Protein AF-A0A8R1XUP9-F1 (afdb_monomer)

pLDDT: mean 73.36, std 20.25, range [28.89, 96.81]

Secondary structure (DSSP, 8-state):
-EEEEE----THHHHHHHHHTTS-------S------------------S----EEEEEEETTEEEEEEPP-GGGG--HHHHHHHHHHHTTPEEEPHHHHHHHHHHHTT---TT--EEEPPBTTBPPEEE-----TTSS-EEEEEEE-SS-EEETTPPPB-TT-HHHHHHHHHHHTT---HHHHHHSTTSPEEEEEEE-SS-------TT-S--PPP--SS-----S---SS---------SS----HHHHHHHHHHS---BTBPEEEEEEEPTTS-EEEEEEETT-BHHHHHHHHHHH-GGGGGS-EEEEESSS--EE--TTSBTTTTT-TT-EEEEEE--------S-----TTTSSHHHHHHHHHHHHHHTTHHHHHHHHHHHHSS----EEEEE-TT--EEEE-TTSPTTTTEEEE--TTTTT---GGGS-HHHHHHHTTS-SS-TTTS-----TTPPPP----TT-TTTS------SPPSSPPP-------

Solvent-accessible surface area (backbone atoms only — not comparable to full-atom values): 31969 Å² total; per-residue (Å²): 106,38,32,40,39,86,60,86,78,58,83,70,62,64,67,57,54,73,72,56,80,81,74,87,75,88,82,90,82,79,98,81,87,86,87,82,88,85,89,84,88,92,85,86,82,86,88,84,88,85,79,71,86,60,63,45,78,54,56,95,48,102,88,47,62,45,77,45,65,55,84,65,76,66,80,65,57,50,71,66,58,55,42,54,52,37,22,42,74,50,67,33,44,76,54,51,75,67,58,51,53,66,53,53,61,58,62,79,66,58,69,56,102,78,66,75,43,67,45,84,46,59,102,88,40,76,64,44,78,46,79,79,85,68,78,73,85,82,62,66,46,78,44,44,37,40,37,34,68,67,25,35,26,55,62,97,51,71,82,40,49,71,89,40,72,73,51,40,56,42,52,49,29,43,29,70,59,39,82,36,70,69,59,50,69,75,45,72,96,56,50,52,32,45,36,36,36,68,43,93,48,70,81,72,91,72,83,71,81,80,82,62,87,82,77,86,84,80,79,95,64,84,82,83,79,73,93,81,77,92,74,90,83,93,74,88,87,80,87,79,85,91,45,45,82,67,51,71,66,33,44,50,55,23,50,65,69,53,77,75,63,93,86,56,65,74,32,51,35,38,40,36,42,83,54,61,23,76,48,77,47,80,42,43,50,79,43,32,45,46,54,56,50,51,34,46,32,53,27,39,60,82,52,66,85,49,69,63,44,46,26,36,77,83,70,78,44,76,62,84,63,45,84,42,31,29,59,81,69,66,45,68,63,31,57,35,36,46,42,69,69,68,98,70,94,81,79,93,74,92,74,99,72,66,83,77,74,70,72,56,55,69,56,49,50,52,47,51,49,45,30,53,72,43,66,30,69,66,33,33,53,50,41,31,72,73,61,74,54,85,79,81,54,49,80,71,52,66,53,98,82,48,38,37,32,30,41,32,86,89,43,63,86,80,68,22,44,50,76,44,74,38,78,92,50,60,88,75,68,56,83,51,67,55,43,72,66,53,44,38,36,62,69,68,75,38,91,63,45,43,85,80,56,63,78,85,87,51,97,85,64,74,80,81,68,58,78,40,73,87,40,87,94,61,36,90,74,93,73,79,92,65,74,79,89,72,80,80,86,78,85,78,83,76,90,128

Nearest PDB structures (foldseek):
  8b9z-assembly1_q  TM=9.306E-01  e=1.979E-12  Drosophila melanogaster
  8esz-assembly1_AN  TM=9.328E-01  e=2.662E-12  Drosophila melanogaster
  8ba0-assembly1_q  TM=9.315E-01  e=7.811E-11  Drosophila melanogaster
  1s3s-assembly1_H  TM=8.235E-01  e=2.292E-09  Rattus norvegicus
  7r7s-assembly1_I  TM=7.808E-01  e=4.146E-09  Rattus norvegicus

Radius of gyration: 39.87 Å; Cα contacts (8 Å, |Δi|>4): 516; chains: 1; bounding box: 92×118×78 Å

Foldseek 3Di:
DKWKFFDDDDPVVVVVVVVPVPPDDDDDDDDDDDDDDDDDDDDDDDDDPPQDFDWDWDDPDPPDTDTDTDPRPCVPPPPVNVLVVLLVVQPIGDDDPVNVVVVVVVVVPCPDPPPFDWQPDDPVGHIDTDDPPPPPAPDAAEWEWEQESQAIDIHLHDGDGPPDPVVVQCSVCSSNSHHDPVVCVVDPNHRYMYMYHYDHHHDDDDDDPPPDDDDDPDDPDDDPDDPDDPDDDDDDDDDDDFADDFDPVLLVVLQVVAPDDPPADKAWEWEQEPRRDIHIHIHGQFDWLLSVVSSCCSRPVVCVPFDKWKFFPVPTDTDPDRGDTCVRVVRGNGYIYIGTPDLDDDDPDDDDDDPPPRPPPVVVVVVVVLCVQLVHPVSQVLCCVQVVDRDDFDFPDADPQGKTKGADPVDDPPVRIDIDHDCVCRNVDDPQVDDPQQVCCNVVVDVDHCVRVPDDDDPPDDDRDGQCCVPPVDHDDDDDPDDDPDDDDDDDDDDD

Mean predicted aligned error: 23.28 Å

Sequence (496 aa):
MTVEYRRSITRDDVEASDKRKKQALCQIATLHSSDKKSRSRSSSPPNNDEKRQQGFFVGGSEQSGNLVLGPDSSRSEDIVSQFFNSARAHGAESLTPEENAKFGTRDAVKFASGSKGYRLGDTVQPSELVESNVSSDSVPQEVTLIMWENGFTVDDGPLRLYNDLLNHSFLQSISEGHIPNEIMRQYPGKTIDIRMERRYQPYVVKSKPFSGQGQRLGEIVPTVISAGNLEQNTSNGANPANGGFVDSQCVKKAQETIKLIDGEPITHVQIRLPSGGRIVGQFNHNHTVGDIRNFLVIAAPDYAFQPFNLMTTFPNKVIEQENTSLKEAGLLNAVIVVKLFMFHHFFKGQIPMSLKEIFGLRVLTKFFQIVKGCGGWIGFTKKRYLMDETRIGKFMGEDKFGNKYYEDNSYFMPRNRWVEYPEHVWLDYDASQIPAEWHMWLHHITDETPVQNPPEQRKWMLDHEETLTLLENRKYYPYSTTRQKLSLWNPKFKET

Structure (mmCIF, N/CA/C/O backbone):
data_AF-A0A8R1XUP9-F1
#
_entry.id   AF-A0A8R1XUP9-F1
#
loop_
_atom_site.group_PDB
_atom_site.id
_atom_site.type_symbol
_atom_site.label_atom_id
_atom_site.label_alt_id
_atom_site.label_comp_id
_atom_site.label_asym_id
_atom_site.label_entity_id
_atom_site.label_seq_id
_atom_site.pdbx_PDB_ins_code
_atom_site.Cartn_x
_atom_site.Cartn_y
_atom_site.Cartn_z
_atom_site.occupancy
_atom_site.B_iso_or_equiv
_atom_site.auth_seq_id
_atom_site.auth_comp_id
_atom_site.auth_asym_id
_atom_site.auth_atom_id
_atom_site.pdbx_PDB_model_num
ATOM 1 N N . MET A 1 1 ? -33.206 31.268 0.555 1.00 39.22 1 MET A N 1
ATOM 2 C CA . MET A 1 1 ? -34.092 31.876 1.570 1.00 39.22 1 MET A CA 1
ATOM 3 C C . MET A 1 1 ? -34.084 30.943 2.754 1.00 39.22 1 MET A C 1
ATOM 5 O O . MET A 1 1 ? -34.361 29.766 2.553 1.00 39.22 1 MET A O 1
ATOM 9 N N . THR A 1 2 ? -33.700 31.448 3.919 1.00 37.84 2 THR A N 1
ATOM 10 C CA . THR A 1 2 ? -33.790 30.708 5.178 1.00 37.84 2 THR A CA 1
ATOM 11 C C . THR A 1 2 ? -35.035 31.207 5.897 1.00 37.84 2 THR A C 1
ATOM 13 O O . THR A 1 2 ? -35.255 32.418 5.912 1.00 37.84 2 THR A O 1
ATOM 16 N N . VAL A 1 3 ? -35.874 30.314 6.411 1.00 39.41 3 VAL A N 1
ATOM 17 C CA . VAL A 1 3 ? -37.095 30.692 7.133 1.00 39.41 3 VAL A CA 1
ATOM 18 C C . VAL A 1 3 ? -37.086 30.029 8.515 1.00 39.41 3 VAL A C 1
ATOM 20 O O . VAL A 1 3 ? -36.853 28.824 8.589 1.00 39.41 3 VAL A O 1
ATOM 23 N N . GLU A 1 4 ? -37.280 30.805 9.582 1.00 38.53 4 GLU A N 1
ATOM 24 C CA . GLU A 1 4 ? -37.307 30.356 10.986 1.00 38.53 4 GLU A CA 1
ATOM 25 C C . GLU A 1 4 ? -38.760 30.246 11.472 1.00 38.53 4 GLU A C 1
ATOM 27 O O . GLU A 1 4 ? -39.591 31.108 11.169 1.00 38.53 4 GLU A O 1
ATOM 32 N N . TYR A 1 5 ? -39.085 29.179 12.208 1.00 41.00 5 TYR A N 1
ATOM 33 C CA . TYR A 1 5 ? -40.377 29.022 12.875 1.00 41.00 5 TYR 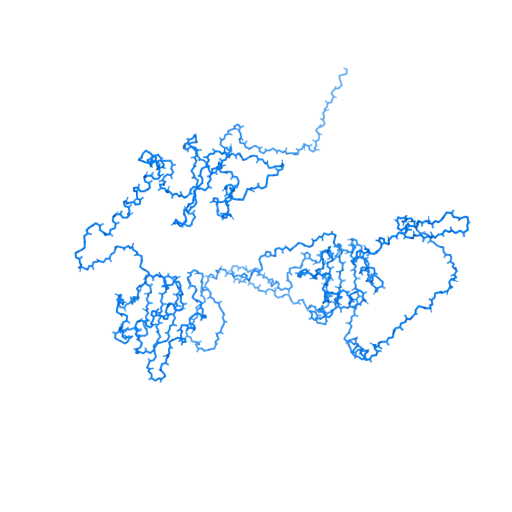A CA 1
ATOM 34 C C . TYR A 1 5 ? -40.187 28.967 14.390 1.00 41.00 5 TYR A C 1
ATOM 36 O O . TYR A 1 5 ? -39.798 27.938 14.943 1.00 41.00 5 TYR A O 1
ATOM 44 N N . ARG A 1 6 ? -40.530 30.061 15.079 1.00 37.72 6 ARG A N 1
ATOM 45 C CA . ARG A 1 6 ? -40.412 30.164 16.536 1.00 37.72 6 ARG A CA 1
ATOM 46 C C . ARG A 1 6 ? -41.764 29.943 17.206 1.00 37.72 6 ARG A C 1
ATOM 48 O O . ARG A 1 6 ? -42.611 30.834 17.217 1.00 37.72 6 ARG A O 1
ATOM 55 N N . ARG A 1 7 ? -41.970 28.777 17.824 1.00 37.78 7 ARG A N 1
ATOM 56 C CA . ARG A 1 7 ? -43.143 28.542 18.682 1.00 37.78 7 ARG A CA 1
ATOM 57 C C . ARG A 1 7 ? -42.758 27.798 19.955 1.00 37.78 7 ARG A C 1
ATOM 59 O O . ARG A 1 7 ? -42.336 26.648 19.917 1.00 37.78 7 ARG A O 1
ATOM 66 N N . SER A 1 8 ? -42.930 28.462 21.095 1.00 32.12 8 SER A N 1
ATOM 67 C CA . SER A 1 8 ? -42.865 27.842 22.417 1.00 32.12 8 SER A CA 1
ATOM 68 C C . SER A 1 8 ? -44.160 27.071 22.660 1.00 32.12 8 SER A C 1
ATOM 70 O O . SER A 1 8 ? -45.221 27.686 22.737 1.00 32.12 8 SER A O 1
ATOM 72 N N . ILE A 1 9 ? -44.082 25.749 22.766 1.00 38.16 9 ILE A N 1
ATOM 73 C CA . ILE A 1 9 ? -45.210 24.913 23.187 1.00 38.16 9 ILE A CA 1
ATOM 74 C C . ILE A 1 9 ? -44.914 24.478 24.622 1.00 38.16 9 ILE A C 1
ATOM 76 O O . ILE A 1 9 ? -43.936 23.771 24.867 1.00 38.16 9 ILE A O 1
ATOM 80 N N . THR A 1 10 ? -45.717 24.944 25.577 1.00 34.06 10 THR A N 1
ATOM 81 C CA . THR A 1 10 ? -45.653 24.493 26.973 1.00 34.06 10 THR A CA 1
ATOM 82 C C . THR A 1 10 ? -46.529 23.252 27.156 1.00 34.06 10 THR A C 1
ATOM 84 O O . THR A 1 10 ? -47.379 22.926 26.328 1.00 34.06 10 THR A O 1
ATOM 87 N N . ARG A 1 11 ? -46.297 22.512 28.246 1.00 38.22 11 ARG A N 1
ATOM 88 C CA . ARG A 1 11 ? -46.914 21.203 28.535 1.00 38.22 11 ARG A CA 1
ATOM 89 C C . ARG A 1 11 ? -48.456 21.223 28.539 1.00 38.22 11 ARG A C 1
ATOM 91 O O . ARG A 1 11 ? -49.062 20.177 28.324 1.00 38.22 11 ARG A O 1
ATOM 98 N N . ASP A 1 12 ? -49.063 22.397 28.696 1.00 40.00 12 ASP A N 1
ATOM 99 C CA . ASP A 1 12 ? -50.515 22.600 28.747 1.00 40.00 12 ASP A CA 1
ATOM 100 C C . ASP A 1 12 ? -51.199 22.529 27.363 1.00 40.00 12 ASP A C 1
ATOM 102 O O . ASP A 1 12 ? -52.372 22.167 27.263 1.00 40.00 12 ASP A O 1
ATOM 106 N N . ASP A 1 13 ? -50.471 22.782 26.269 1.00 48.62 13 ASP A N 1
ATOM 107 C CA . ASP A 1 13 ? -51.035 22.748 24.908 1.00 48.62 13 ASP A CA 1
ATOM 108 C C . ASP A 1 13 ? -51.289 21.314 24.400 1.00 48.62 13 ASP A C 1
ATOM 110 O O . ASP A 1 13 ? -52.129 21.078 23.524 1.00 48.62 13 ASP A O 1
ATOM 114 N N . VAL A 1 14 ? -50.588 20.328 24.973 1.00 49.19 14 VAL A N 1
ATOM 115 C CA . VAL A 1 14 ? -50.704 18.908 24.600 1.00 49.19 14 VAL A CA 1
ATOM 116 C C . VAL A 1 14 ? -52.023 18.309 25.105 1.00 49.19 14 VAL A C 1
ATOM 118 O O . VAL A 1 14 ? -52.620 17.473 24.427 1.00 49.19 14 VAL A O 1
ATOM 121 N N . GLU A 1 15 ? -52.542 18.789 26.236 1.00 42.16 15 GLU A N 1
ATOM 122 C CA . GLU A 1 15 ? -53.777 18.278 26.847 1.00 42.16 15 GLU A CA 1
ATOM 123 C C . GLU A 1 15 ? -55.054 18.864 26.201 1.00 42.16 15 GLU A C 1
ATOM 125 O O . GLU A 1 15 ? -56.128 18.256 26.237 1.00 42.16 15 GLU A O 1
ATOM 130 N N . ALA A 1 16 ? -54.943 20.011 25.520 1.00 44.62 16 ALA A N 1
ATOM 131 C CA . ALA A 1 16 ? -56.042 20.623 24.767 1.00 44.62 16 ALA A CA 1
ATOM 132 C C . ALA A 1 16 ? -56.277 19.972 23.384 1.00 44.62 16 ALA A C 1
ATOM 134 O O . ALA A 1 16 ? -57.403 19.976 22.874 1.00 44.62 16 ALA A O 1
ATOM 135 N N . SER A 1 17 ? -55.234 19.380 22.790 1.00 44.91 17 SER A N 1
ATOM 136 C CA . SER A 1 17 ? -55.270 18.714 21.475 1.00 44.91 17 SER A CA 1
ATOM 137 C C . SER A 1 17 ? -56.071 17.403 21.494 1.00 44.91 17 SER A C 1
ATOM 139 O O . SER A 1 17 ? -56.863 17.138 20.583 1.00 44.91 17 SER A O 1
ATOM 141 N N . ASP A 1 18 ? -55.974 16.628 22.578 1.00 44.78 18 ASP A N 1
ATOM 142 C CA . ASP A 1 18 ? -56.662 15.334 22.697 1.00 44.78 18 ASP A CA 1
ATOM 143 C C . ASP A 1 18 ? -58.184 15.472 22.902 1.00 44.78 18 ASP A C 1
ATOM 145 O O . ASP A 1 18 ? -58.961 14.577 22.564 1.00 44.78 18 ASP A O 1
ATOM 149 N N . LYS A 1 19 ? -58.654 16.644 23.356 1.00 45.00 19 LYS A N 1
ATOM 150 C CA . LYS A 1 19 ? -60.090 16.944 23.506 1.00 45.00 19 LYS A CA 1
ATOM 151 C C . LYS A 1 19 ? -60.768 17.437 22.220 1.00 45.00 19 LYS A C 1
ATOM 153 O O . LYS A 1 19 ? -61.993 17.378 22.138 1.00 45.00 19 LYS A O 1
ATOM 158 N N . ARG A 1 20 ? -60.022 17.874 21.193 1.00 43.91 20 ARG A N 1
ATOM 159 C CA . ARG A 1 20 ? -60.595 18.399 19.928 1.00 43.91 20 ARG A CA 1
ATOM 160 C C . ARG A 1 20 ? -60.662 17.389 18.776 1.00 43.91 20 ARG A C 1
ATOM 162 O O . ARG A 1 20 ? -61.394 17.622 17.817 1.00 43.91 20 ARG A O 1
ATOM 169 N N . LYS A 1 21 ? -60.026 16.219 18.889 1.00 43.34 21 LYS A N 1
ATOM 170 C CA . LYS A 1 21 ? -60.065 15.150 17.864 1.00 43.34 21 LYS A CA 1
ATOM 171 C C . LYS A 1 21 ? -61.397 14.382 17.744 1.00 43.34 21 LYS A C 1
ATOM 173 O O . LYS A 1 21 ? -61.467 13.398 17.017 1.00 43.34 21 LYS A O 1
ATOM 178 N N . LYS A 1 22 ? -62.478 14.839 18.389 1.00 43.59 22 LYS A N 1
ATOM 179 C CA . LYS A 1 22 ? -63.826 14.238 18.293 1.00 43.59 22 LYS A CA 1
ATOM 180 C C . LYS A 1 22 ? -64.851 15.032 17.462 1.00 43.59 22 LYS A C 1
ATOM 182 O O . LYS A 1 22 ? -66.012 14.642 17.456 1.00 43.59 22 LYS A O 1
ATOM 187 N N . GLN A 1 23 ? -64.471 16.105 16.753 1.00 38.69 23 GLN A N 1
ATOM 188 C CA . GLN A 1 23 ? -65.460 17.004 16.118 1.00 38.69 23 GLN A CA 1
ATOM 189 C C . GLN A 1 23 ? -65.267 17.380 14.636 1.00 38.69 23 GLN A C 1
ATOM 191 O O . GLN A 1 23 ? -66.056 18.169 14.131 1.00 38.69 23 GLN A O 1
ATOM 196 N N . ALA A 1 24 ? -64.317 16.803 13.896 1.00 35.22 24 ALA A N 1
ATOM 197 C CA . ALA A 1 24 ? -64.141 17.131 12.473 1.00 35.22 24 ALA A CA 1
ATOM 198 C C . ALA A 1 24 ? -64.292 15.893 11.572 1.00 35.22 24 ALA A C 1
ATOM 200 O O . ALA A 1 24 ? -63.314 15.283 11.152 1.00 35.22 24 ALA A O 1
ATOM 201 N N . LEU A 1 25 ? -65.545 15.532 11.288 1.00 37.38 25 LEU A N 1
ATOM 202 C CA . LEU A 1 25 ? -65.949 14.614 10.223 1.00 37.38 25 LEU A CA 1
ATOM 203 C C . LEU A 1 25 ? -66.940 15.363 9.320 1.00 37.38 25 LEU A C 1
ATOM 205 O O . LEU A 1 25 ? -67.972 15.822 9.794 1.00 37.38 25 LEU A O 1
ATOM 209 N N . CYS A 1 26 ? -66.591 15.446 8.034 1.00 31.31 26 CYS A N 1
ATOM 210 C CA . CYS A 1 26 ? -67.449 15.739 6.881 1.00 31.31 26 CYS A CA 1
ATOM 211 C C . CYS A 1 26 ? -68.257 17.050 6.893 1.00 31.31 26 CYS A C 1
ATOM 213 O O . CYS A 1 26 ? -69.343 17.103 7.455 1.00 31.31 26 CYS A O 1
ATOM 215 N N . GLN A 1 27 ? -67.846 18.033 6.083 1.00 34.28 27 GLN A N 1
ATOM 216 C CA . GLN A 1 27 ? -68.814 18.849 5.340 1.00 34.28 27 GLN A CA 1
ATOM 217 C C . GLN A 1 27 ? -68.208 19.392 4.038 1.00 34.28 27 GLN A C 1
ATOM 219 O O . GLN A 1 27 ? -67.248 20.156 4.025 1.00 34.28 27 GLN A O 1
ATOM 224 N N . ILE A 1 28 ? -68.783 18.920 2.933 1.00 33.62 28 ILE A N 1
ATOM 225 C CA . ILE A 1 28 ? -68.573 19.357 1.552 1.00 33.62 28 ILE A CA 1
ATOM 226 C C . ILE A 1 28 ? -69.143 20.777 1.423 1.00 33.62 28 ILE A C 1
ATOM 228 O O . ILE A 1 28 ? -70.297 20.991 1.788 1.00 33.62 28 ILE A O 1
ATOM 232 N N . ALA A 1 29 ? -68.373 21.732 0.895 1.00 37.00 29 ALA A N 1
ATOM 233 C CA . ALA A 1 29 ? -68.853 23.086 0.615 1.00 37.00 29 ALA A CA 1
ATOM 234 C C . ALA A 1 29 ? -68.846 23.365 -0.895 1.00 37.00 29 ALA A C 1
ATOM 236 O O . ALA A 1 29 ? -67.812 23.346 -1.560 1.00 37.00 29 ALA A O 1
ATOM 237 N N . THR A 1 30 ? -70.044 23.597 -1.422 1.00 37.00 30 THR A N 1
ATOM 238 C CA . THR A 1 30 ? -70.383 23.954 -2.802 1.00 37.00 30 THR A CA 1
ATOM 239 C C . THR A 1 30 ? -70.055 25.413 -3.150 1.00 37.00 30 THR A C 1
ATOM 241 O O . THR A 1 30 ? -70.160 26.312 -2.319 1.00 37.00 30 THR A O 1
ATOM 244 N N . LEU A 1 31 ? -69.716 25.632 -4.425 1.00 33.50 31 LEU A N 1
ATOM 245 C CA . LEU A 1 31 ? -69.450 26.908 -5.104 1.00 33.50 31 LEU A CA 1
ATOM 246 C C . LEU A 1 31 ? -70.634 27.896 -5.046 1.00 33.50 31 LEU A C 1
ATOM 248 O O . LEU A 1 31 ? -71.481 27.885 -5.935 1.00 33.50 31 LEU A O 1
ATOM 252 N N . HIS A 1 32 ? -70.680 28.793 -4.059 1.00 36.22 32 HIS A N 1
ATOM 253 C CA . HIS A 1 32 ? -71.430 30.055 -4.170 1.00 36.22 32 HIS A CA 1
ATOM 254 C C . HIS A 1 32 ? -71.059 31.031 -3.045 1.00 36.22 32 HIS A C 1
ATOM 256 O O . HIS A 1 32 ? -71.717 31.087 -2.014 1.00 36.22 32 HIS A O 1
ATOM 262 N N . SER A 1 33 ? -69.981 31.796 -3.224 1.00 37.81 33 SER A N 1
ATOM 263 C CA . SER A 1 33 ? -69.773 33.058 -2.500 1.00 37.81 33 SER A CA 1
ATOM 264 C C . SER A 1 33 ? -68.582 33.800 -3.104 1.00 37.81 33 SER A C 1
ATOM 266 O O . SER A 1 33 ? -67.444 33.684 -2.656 1.00 37.81 33 SER A O 1
ATOM 268 N N . SER A 1 34 ? -68.830 34.538 -4.178 1.00 35.81 34 SER A N 1
ATO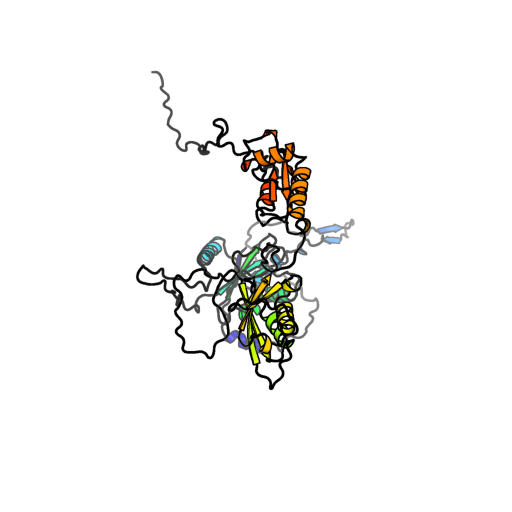M 269 C CA . SER A 1 34 ? -67.882 35.516 -4.702 1.00 35.81 34 SER A CA 1
ATOM 270 C C . SER A 1 34 ? -68.685 36.719 -5.151 1.00 35.81 34 SER A C 1
ATOM 272 O O . SER A 1 34 ? -69.244 36.691 -6.241 1.00 35.81 34 SER A O 1
ATOM 274 N N . ASP A 1 35 ? -68.775 37.748 -4.307 1.00 41.03 35 ASP A N 1
ATOM 275 C CA . ASP A 1 35 ? -69.180 39.073 -4.763 1.00 41.03 35 ASP A CA 1
ATOM 276 C C . ASP A 1 35 ? -68.861 40.200 -3.762 1.00 41.03 35 ASP A C 1
ATOM 278 O O . ASP A 1 35 ? -69.110 40.088 -2.565 1.00 41.03 35 ASP A O 1
ATOM 282 N N . LYS A 1 36 ? -68.403 41.325 -4.337 1.00 40.34 36 LYS A N 1
ATOM 283 C CA . LYS A 1 36 ? -68.392 42.718 -3.817 1.00 40.34 36 LYS A CA 1
ATOM 284 C C . LYS A 1 36 ? -67.216 43.235 -2.958 1.00 40.34 36 LYS A C 1
ATOM 286 O O . LYS A 1 36 ? -67.326 43.509 -1.773 1.00 40.34 36 LYS A O 1
ATOM 291 N N . LYS A 1 37 ? -66.116 43.545 -3.656 1.00 33.62 37 LYS A N 1
ATOM 292 C CA . LYS A 1 37 ? -65.579 44.903 -3.959 1.00 33.62 37 LYS A CA 1
ATOM 293 C C . LYS A 1 37 ? -65.957 46.086 -3.023 1.00 33.62 37 LYS A C 1
ATOM 295 O O . LYS A 1 37 ? -67.075 46.583 -3.107 1.00 33.62 37 LYS A O 1
ATOM 300 N N . SER A 1 38 ? -64.962 46.716 -2.375 1.00 39.84 38 SER A N 1
ATOM 301 C CA . SER A 1 38 ? -64.886 48.191 -2.234 1.00 39.84 38 SER A CA 1
ATOM 302 C C . SER A 1 38 ? -63.470 48.721 -1.929 1.00 39.84 38 SER A C 1
ATOM 304 O O . SER A 1 38 ? -62.717 48.140 -1.160 1.00 39.84 38 SER A O 1
ATOM 306 N N . ARG A 1 39 ? -63.150 49.846 -2.581 1.00 33.41 39 ARG A N 1
ATOM 307 C CA . ARG A 1 39 ? -61.891 50.612 -2.706 1.00 33.41 39 ARG A CA 1
ATOM 308 C C . ARG A 1 39 ? -61.346 51.227 -1.396 1.00 33.41 39 ARG A C 1
ATOM 310 O O . ARG A 1 39 ? -62.137 51.791 -0.653 1.00 33.41 39 ARG A O 1
ATOM 317 N N . SER A 1 40 ? -60.013 51.350 -1.244 1.00 39.06 40 SER A N 1
ATOM 318 C CA . SER A 1 40 ? -59.302 52.658 -1.143 1.00 39.06 40 SER A CA 1
ATOM 319 C C . SER A 1 40 ? -57.757 52.566 -0.975 1.00 39.06 40 SER A C 1
ATOM 321 O O . SER A 1 40 ? -57.267 51.778 -0.183 1.00 39.06 40 SER A O 1
ATOM 323 N N . ARG A 1 41 ? -57.042 53.419 -1.747 1.00 35.75 41 ARG A N 1
ATOM 324 C CA . ARG A 1 41 ? -55.778 54.179 -1.487 1.00 35.75 41 ARG A CA 1
ATOM 325 C C . ARG A 1 41 ? -54.529 53.426 -0.962 1.00 35.75 41 ARG A C 1
ATOM 327 O O . ARG A 1 41 ? -54.473 53.057 0.195 1.00 35.75 41 ARG A O 1
ATOM 334 N N . SER A 1 42 ? -53.536 53.105 -1.804 1.00 33.78 42 SER A N 1
ATOM 335 C CA . SER A 1 42 ? -52.408 53.934 -2.316 1.00 33.78 42 SER A CA 1
ATOM 336 C C . SER A 1 42 ? -51.101 53.835 -1.501 1.00 33.78 42 SER A C 1
ATOM 338 O O . SER A 1 42 ? -50.904 54.604 -0.566 1.00 33.78 42 SER A O 1
ATOM 340 N N . SER A 1 43 ? -50.182 52.968 -1.940 1.00 37.78 43 SER A N 1
ATOM 341 C CA . SER A 1 43 ? -48.717 53.150 -1.885 1.00 37.78 43 SER A CA 1
ATOM 342 C C . SER A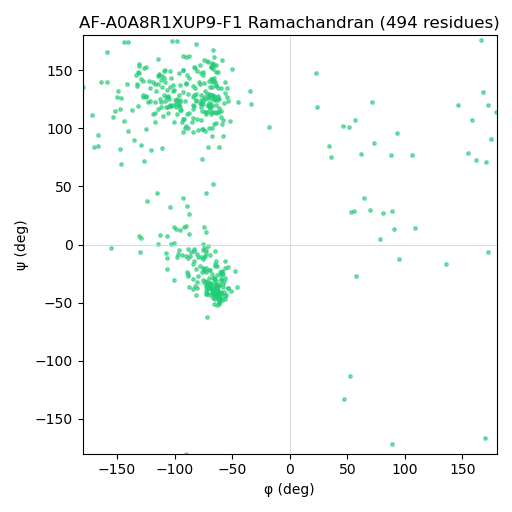 1 43 ? -48.035 52.014 -2.672 1.00 37.78 43 SER A C 1
ATOM 344 O O . SER A 1 43 ? -48.114 50.845 -2.309 1.00 37.78 43 SER A O 1
ATOM 346 N N . SER A 1 44 ? -47.418 52.348 -3.806 1.00 33.09 44 SER A N 1
ATOM 347 C CA . SER A 1 44 ? -46.713 51.403 -4.686 1.00 33.09 44 SER A CA 1
ATOM 348 C C . SER A 1 44 ? -45.251 51.219 -4.258 1.00 33.09 44 SER A C 1
ATOM 350 O O . SER A 1 44 ? -44.598 52.213 -3.940 1.00 33.09 44 SER A O 1
ATOM 352 N N . PRO A 1 45 ? -44.698 50.000 -4.372 1.00 41.31 45 PRO A N 1
ATOM 353 C CA . PRO A 1 45 ? -43.316 49.794 -4.818 1.00 41.31 45 PRO A CA 1
ATOM 354 C C . PRO A 1 45 ? -43.267 49.050 -6.176 1.00 41.31 45 PRO A C 1
ATOM 356 O O . PRO A 1 45 ? -44.259 48.443 -6.577 1.00 41.31 45 PRO A O 1
ATOM 359 N N . PRO A 1 46 ? -42.154 49.134 -6.928 1.00 38.06 46 PRO A N 1
ATOM 360 C CA . PRO A 1 46 ? -42.149 48.993 -8.385 1.00 38.06 46 PRO A CA 1
ATOM 361 C C . PRO A 1 46 ? -41.974 47.554 -8.913 1.00 38.06 46 PRO A C 1
ATOM 363 O O . PRO A 1 46 ? -41.219 46.763 -8.362 1.00 38.06 46 PRO A O 1
ATOM 366 N N . ASN A 1 47 ? -42.641 47.306 -10.048 1.00 30.80 47 ASN A N 1
ATOM 367 C CA . ASN A 1 47 ? -42.277 46.463 -11.199 1.00 30.80 47 ASN A CA 1
ATOM 368 C C . ASN A 1 47 ? -41.722 45.041 -10.970 1.00 30.80 47 ASN A C 1
ATOM 370 O O . ASN A 1 47 ? -40.525 44.842 -10.790 1.00 30.80 47 ASN A O 1
ATOM 374 N N . ASN A 1 48 ? -42.591 44.044 -11.167 1.00 37.09 48 ASN A N 1
ATOM 375 C CA . ASN A 1 48 ? -42.217 42.685 -11.577 1.00 37.09 48 ASN A CA 1
ATOM 376 C C . ASN A 1 48 ? -43.339 42.117 -12.478 1.00 37.09 48 ASN A C 1
ATOM 378 O O . ASN A 1 48 ? -44.123 41.261 -12.075 1.00 37.09 48 ASN A O 1
ATOM 382 N N . ASP A 1 49 ? -43.474 42.667 -13.689 1.00 40.12 49 ASP A N 1
ATOM 383 C CA . ASP A 1 49 ? -44.542 42.362 -14.663 1.00 40.12 49 ASP A CA 1
ATOM 384 C C . ASP A 1 49 ? -44.152 41.243 -15.670 1.00 40.12 49 ASP A C 1
ATOM 386 O O . ASP A 1 49 ? -44.496 41.308 -16.845 1.00 40.12 49 ASP A O 1
ATOM 390 N N . GLU A 1 50 ? -43.473 40.172 -15.236 1.00 48.81 50 GLU A N 1
ATOM 391 C CA . GLU A 1 50 ? -43.167 39.010 -16.110 1.00 48.81 50 GLU A CA 1
ATOM 392 C C . GLU A 1 50 ? -44.095 37.793 -15.913 1.00 48.81 50 GLU A C 1
ATOM 394 O O . GLU A 1 50 ? -43.943 36.777 -16.584 1.00 48.81 50 GLU A O 1
ATOM 399 N N . LYS A 1 51 ? -45.091 37.866 -15.020 1.00 51.25 51 LYS A N 1
ATOM 400 C CA . LYS A 1 51 ? -45.934 36.705 -14.652 1.00 51.25 51 LYS A CA 1
ATOM 401 C C . LYS A 1 51 ? -47.438 36.913 -14.845 1.00 51.25 51 LYS A C 1
ATOM 403 O O . LYS A 1 51 ? -48.240 36.436 -14.045 1.00 51.25 51 LYS A O 1
ATOM 408 N N . ARG A 1 52 ? -47.856 37.621 -15.895 1.00 49.94 52 ARG A N 1
ATOM 409 C CA . ARG A 1 52 ? -49.277 37.644 -16.282 1.00 49.94 52 ARG A CA 1
ATOM 410 C C . ARG A 1 52 ? -49.550 36.522 -17.281 1.00 49.94 52 ARG A C 1
ATOM 412 O O . ARG A 1 52 ? -48.897 36.465 -18.319 1.00 49.94 52 ARG A O 1
ATOM 419 N N . GLN A 1 53 ? -50.505 35.644 -16.953 1.00 56.47 53 GLN A N 1
ATOM 420 C CA . GLN A 1 53 ? -51.035 34.613 -17.854 1.00 56.47 53 GLN A CA 1
ATOM 421 C C . GLN A 1 53 ? -51.303 35.217 -19.238 1.00 56.47 53 GLN A C 1
ATOM 423 O O . GLN A 1 53 ? -52.054 36.186 -19.366 1.00 56.47 53 GLN A O 1
ATOM 428 N N . GLN A 1 54 ? -50.681 34.655 -20.274 1.00 60.66 54 GLN A N 1
ATOM 429 C CA . GLN A 1 54 ? -50.938 35.069 -21.649 1.00 60.66 54 GLN A CA 1
ATOM 430 C C . GLN A 1 54 ? -52.318 34.554 -22.070 1.00 60.66 54 GLN A C 1
ATOM 432 O O . GLN A 1 54 ? -52.544 33.349 -22.184 1.00 60.66 54 GLN A O 1
ATOM 437 N N . GLY A 1 55 ? -53.256 35.478 -22.266 1.00 67.88 55 GLY A N 1
ATOM 438 C CA . GLY A 1 55 ? -54.560 35.198 -22.851 1.00 67.88 55 GLY A CA 1
ATOM 439 C C . GLY A 1 55 ? -54.561 35.483 -24.348 1.00 67.88 55 GLY A C 1
ATOM 440 O O . GLY A 1 55 ? -54.251 36.596 -24.764 1.00 67.88 55 GLY A O 1
ATOM 441 N N . PHE A 1 56 ? -54.929 34.491 -25.153 1.00 71.44 56 PHE A N 1
ATOM 442 C CA . PHE A 1 56 ? -55.145 34.614 -26.590 1.00 71.44 56 PHE A CA 1
ATOM 443 C C . PHE A 1 56 ? -56.635 34.818 -26.858 1.00 71.44 56 PHE A C 1
ATOM 445 O O . PHE A 1 56 ? -57.455 33.974 -26.511 1.00 71.44 56 PHE A O 1
ATOM 452 N N . PHE A 1 57 ? -57.017 35.928 -27.484 1.00 72.75 57 PHE A N 1
ATOM 453 C CA . PHE A 1 57 ? -58.383 36.087 -27.982 1.00 72.75 57 PHE A CA 1
ATOM 454 C C . PHE A 1 57 ? -58.554 35.278 -29.272 1.00 72.75 57 PHE A C 1
ATOM 456 O O . PHE A 1 57 ? -57.842 35.503 -30.249 1.00 72.75 57 PHE A O 1
ATOM 463 N N . VAL A 1 58 ? -59.500 34.338 -29.272 1.00 77.31 58 VAL A N 1
ATOM 464 C CA . VAL A 1 58 ? -59.863 33.511 -30.426 1.00 77.31 58 VAL A CA 1
ATOM 465 C C . VAL A 1 58 ? -61.333 33.778 -30.760 1.00 77.31 58 VAL A C 1
ATOM 467 O O . VAL A 1 58 ? -62.233 33.464 -29.981 1.00 77.31 58 VAL A O 1
ATOM 470 N N . GLY A 1 59 ? -61.579 34.395 -31.915 1.00 71.25 59 GLY A N 1
ATOM 471 C CA . GLY A 1 59 ? -62.912 34.732 -32.428 1.00 71.25 59 GLY A CA 1
ATOM 472 C C . GLY A 1 59 ? -62.881 36.043 -33.212 1.00 71.25 59 GLY A C 1
ATOM 473 O O . GLY A 1 59 ? -62.454 37.068 -32.693 1.00 71.25 59 GLY A O 1
ATOM 474 N N . GLY A 1 60 ? -63.253 35.977 -34.491 1.00 59.44 60 GLY A N 1
ATOM 475 C CA . GLY A 1 60 ? -63.078 37.050 -35.474 1.00 59.44 60 GLY A CA 1
ATOM 476 C C . GLY A 1 60 ? -64.355 37.813 -35.819 1.00 59.44 60 GLY A C 1
ATOM 477 O O . GLY A 1 60 ? -64.502 38.217 -36.968 1.00 59.44 60 GLY A O 1
ATOM 478 N N . SER A 1 61 ? -65.292 37.983 -34.879 1.00 65.44 61 SER A N 1
ATOM 479 C CA . SER A 1 61 ? -66.463 38.840 -35.099 1.00 65.44 61 SER A CA 1
ATOM 480 C C . SER A 1 61 ? -66.444 40.045 -34.162 1.00 65.44 61 SER A C 1
ATOM 482 O O . SER A 1 61 ? -66.040 39.955 -33.005 1.00 65.44 61 SER A O 1
ATOM 484 N N . GLU A 1 62 ? -66.924 41.176 -34.671 1.00 69.31 62 GLU A N 1
ATOM 485 C CA . GLU A 1 62 ? -67.047 42.460 -33.970 1.00 69.31 62 GLU A CA 1
ATOM 486 C C . GLU A 1 62 ? -67.875 42.401 -32.672 1.00 69.31 62 GLU A C 1
ATOM 488 O O . GLU A 1 62 ? -67.802 43.312 -31.850 1.00 69.31 62 GLU A O 1
ATOM 493 N N . GLN A 1 63 ? -68.624 41.315 -32.447 1.00 68.88 63 GLN A N 1
ATOM 494 C CA . GLN A 1 63 ? -69.439 41.105 -31.247 1.00 68.88 63 GLN A CA 1
ATOM 495 C C . GLN A 1 63 ? -69.202 39.743 -30.567 1.00 68.88 63 GLN A C 1
ATOM 497 O O . GLN A 1 63 ? -69.893 39.421 -29.602 1.00 68.88 63 GLN A O 1
ATOM 502 N N . SER A 1 64 ? -68.235 38.933 -31.021 1.00 63.44 64 SER A N 1
ATOM 503 C CA . SER A 1 64 ? -67.926 37.640 -30.394 1.00 63.44 64 SER A CA 1
ATOM 504 C C . SER A 1 64 ? -66.438 37.280 -30.489 1.00 63.44 64 SER A C 1
ATOM 506 O O . SER A 1 64 ? -65.888 37.065 -31.570 1.00 63.44 64 SER A O 1
ATOM 508 N N . GLY A 1 65 ? -65.793 37.178 -29.328 1.00 74.00 65 GLY A N 1
ATOM 509 C CA . GLY A 1 65 ? -64.434 36.669 -29.174 1.00 74.00 65 GLY A CA 1
ATOM 510 C C . GLY A 1 65 ? -64.285 36.005 -27.810 1.00 74.00 65 GLY A C 1
ATOM 511 O O . GLY A 1 65 ? -64.601 36.619 -26.792 1.00 74.00 65 GLY A O 1
ATOM 512 N N . ASN A 1 66 ? -63.819 34.755 -27.784 1.00 79.12 66 ASN A N 1
ATOM 513 C CA . ASN A 1 66 ? -63.519 34.046 -26.544 1.00 79.12 66 ASN A CA 1
ATOM 514 C C . ASN A 1 66 ? -62.061 34.293 -26.155 1.00 79.12 66 ASN A C 1
ATOM 516 O O . ASN A 1 66 ? -61.162 34.235 -26.991 1.00 79.12 66 ASN A O 1
ATOM 520 N N . LEU A 1 67 ? -61.815 34.528 -24.869 1.00 81.19 67 LEU A N 1
ATOM 521 C CA . LEU A 1 67 ? -60.468 34.582 -24.314 1.00 81.19 67 LEU A CA 1
ATOM 522 C C . LEU A 1 67 ? -60.005 33.158 -23.980 1.00 81.19 67 LEU A C 1
ATOM 524 O O . LEU A 1 67 ? -60.491 32.547 -23.031 1.00 81.19 67 LEU A O 1
ATOM 528 N N . VAL A 1 68 ? -59.062 32.633 -24.755 1.00 76.50 68 VAL A N 1
ATOM 529 C CA . VAL A 1 68 ? -58.350 31.382 -24.483 1.00 76.50 68 VAL A CA 1
ATOM 530 C C . VAL A 1 68 ? -57.111 31.712 -23.659 1.00 76.50 68 VAL A C 1
ATOM 532 O O . VAL A 1 68 ? -56.108 32.195 -24.176 1.00 76.50 68 VAL A O 1
ATOM 535 N N . LEU A 1 69 ? -57.174 31.474 -22.352 1.00 69.94 69 LEU A N 1
ATOM 536 C CA . LEU A 1 69 ? -56.001 31.557 -21.483 1.00 69.94 69 LEU A CA 1
ATOM 537 C C . LEU A 1 69 ? -55.062 30.383 -21.799 1.00 69.94 69 LEU A C 1
ATOM 539 O O . LEU A 1 69 ? -55.510 29.237 -21.865 1.00 69.94 69 LEU A O 1
ATOM 543 N N . GLY A 1 70 ? -53.775 30.667 -22.024 1.00 64.38 70 GLY A N 1
ATOM 544 C CA . GLY A 1 70 ? -52.757 29.625 -22.163 1.00 64.38 70 GLY A CA 1
ATOM 545 C C . GLY A 1 70 ? -52.675 28.743 -20.906 1.00 64.38 70 GLY A C 1
ATOM 546 O O . GLY A 1 70 ? -53.122 29.165 -19.835 1.00 64.38 70 GLY A O 1
ATOM 547 N N . PRO A 1 71 ? -52.126 27.515 -21.005 1.00 58.50 71 PRO A N 1
ATOM 548 C CA . PRO A 1 71 ? -51.960 26.648 -19.847 1.00 58.50 71 PRO A CA 1
ATOM 549 C C . PRO A 1 71 ? -51.146 27.372 -18.777 1.00 58.50 71 PRO A C 1
ATOM 551 O O . PRO A 1 71 ? -50.091 27.942 -19.051 1.00 58.50 71 PRO A O 1
ATOM 554 N N . ASP A 1 72 ? -51.667 27.348 -17.557 1.00 47.00 72 ASP A N 1
ATOM 555 C CA . ASP A 1 72 ? -51.053 27.966 -16.395 1.00 47.00 72 ASP A CA 1
ATOM 556 C C . ASP A 1 72 ? -49.656 27.368 -16.173 1.00 47.00 72 ASP A C 1
ATOM 558 O O . ASP A 1 72 ? -49.521 26.257 -15.657 1.00 47.00 72 ASP A O 1
ATOM 562 N N . SER A 1 73 ? -48.592 28.096 -16.525 1.00 49.31 73 SER A N 1
ATOM 563 C CA . SER A 1 73 ? -47.223 27.711 -16.143 1.00 49.31 73 SER A CA 1
ATOM 564 C C . SER A 1 73 ? -47.025 27.756 -14.619 1.00 49.31 73 SER A C 1
ATOM 566 O O . SER A 1 73 ? -45.984 27.353 -14.112 1.00 49.31 73 SER A O 1
ATOM 568 N N . SER A 1 74 ? -48.037 28.224 -13.879 1.00 46.66 74 SER A N 1
ATOM 569 C CA . SER A 1 74 ? -48.146 28.145 -12.423 1.00 46.66 74 SER A CA 1
ATOM 570 C C . SER A 1 74 ? -48.506 26.744 -11.903 1.00 46.66 74 SER A C 1
ATOM 572 O O . SER A 1 74 ? -48.344 26.485 -10.715 1.00 46.66 74 SER A O 1
ATOM 574 N N . ARG A 1 75 ? -48.927 25.790 -12.753 1.00 44.38 75 ARG A N 1
ATOM 575 C CA . ARG A 1 75 ? -49.173 24.399 -12.311 1.00 44.38 75 ARG A CA 1
ATOM 576 C C . ARG A 1 75 ? -47.905 23.596 -12.015 1.00 44.38 75 ARG A C 1
ATOM 578 O O . ARG A 1 75 ? -48.006 22.502 -11.470 1.00 44.38 75 ARG A O 1
ATOM 585 N N . SER A 1 76 ? -46.736 24.155 -12.310 1.00 41.41 76 SER A N 1
ATOM 586 C CA . SER A 1 76 ? -45.456 23.722 -11.754 1.00 41.41 76 SER A CA 1
ATOM 587 C C . SER A 1 76 ? -44.847 24.831 -10.893 1.00 41.41 76 SER A C 1
ATOM 589 O O . SER A 1 76 ? -43.660 25.137 -11.018 1.00 41.41 76 SER A O 1
ATOM 591 N N . GLU A 1 77 ? -45.638 25.488 -10.036 1.00 51.38 77 GLU A N 1
ATOM 592 C CA . GLU A 1 77 ? -45.033 26.086 -8.849 1.00 51.38 77 GLU A CA 1
ATOM 593 C C . GLU A 1 77 ? -44.356 24.949 -8.085 1.00 51.38 77 GLU A C 1
ATOM 595 O O . GLU A 1 77 ? -45.016 24.070 -7.539 1.00 51.38 77 GLU A O 1
ATOM 600 N N . ASP A 1 78 ? -43.022 24.947 -8.156 1.00 69.00 78 ASP A N 1
ATOM 601 C CA . ASP A 1 78 ? -42.116 24.046 -7.450 1.00 69.00 78 ASP A CA 1
ATOM 602 C C . ASP A 1 78 ? -42.724 23.716 -6.081 1.00 69.00 78 ASP A C 1
ATOM 604 O O . ASP A 1 78 ? -42.978 24.648 -5.315 1.00 69.00 78 ASP A O 1
ATOM 608 N N . ILE A 1 79 ? -42.986 22.439 -5.771 1.00 80.12 79 ILE A N 1
ATOM 609 C CA . ILE A 1 79 ? -43.644 21.984 -4.519 1.00 80.12 79 ILE A CA 1
ATOM 610 C C . ILE A 1 79 ? -43.032 22.693 -3.297 1.00 80.12 79 ILE A C 1
ATOM 612 O O . ILE A 1 79 ? -43.709 23.112 -2.358 1.00 80.12 79 ILE A O 1
ATOM 616 N N . VAL A 1 80 ? -41.720 22.906 -3.375 1.00 83.94 80 VAL A N 1
ATOM 617 C CA . VAL A 1 80 ? -40.896 23.657 -2.434 1.00 83.94 80 VAL A CA 1
ATOM 618 C C . VAL A 1 80 ? -41.356 25.115 -2.274 1.00 83.94 80 VAL A C 1
ATOM 620 O O . VAL A 1 80 ? -41.513 25.596 -1.158 1.00 83.94 80 VAL A O 1
ATOM 623 N N . SER A 1 81 ? -41.606 25.840 -3.365 1.00 82.06 81 SER A N 1
ATOM 624 C CA . SER A 1 81 ? -42.101 27.226 -3.343 1.00 82.06 81 SER A CA 1
ATOM 625 C C . SER A 1 81 ? -43.475 27.335 -2.677 1.00 82.06 81 SER A C 1
ATOM 627 O O . SER A 1 81 ? -43.662 28.212 -1.833 1.00 82.06 81 SER A O 1
ATOM 629 N N . GLN A 1 82 ? -44.407 26.429 -2.996 1.00 84.62 82 GLN A N 1
ATOM 630 C CA . GLN A 1 82 ? -45.728 26.390 -2.359 1.00 84.62 82 GLN A CA 1
ATOM 631 C C . GLN A 1 82 ? -45.612 26.120 -0.853 1.00 84.62 82 GLN A C 1
ATOM 633 O O . GLN A 1 82 ? -46.285 26.768 -0.048 1.00 84.62 82 GLN A O 1
ATOM 638 N N . PHE A 1 83 ? -44.713 25.216 -0.464 1.00 87.31 83 PHE A N 1
ATOM 639 C CA . PHE A 1 83 ? -44.418 24.924 0.933 1.00 87.31 83 PHE A CA 1
ATOM 640 C C . PHE A 1 83 ? -43.873 26.150 1.681 1.00 87.31 83 PHE A C 1
ATOM 642 O O . PHE A 1 83 ? -44.419 26.515 2.719 1.00 87.31 83 PHE A O 1
ATOM 649 N N . PHE A 1 84 ? -42.868 26.851 1.139 1.00 86.25 84 PHE A N 1
ATOM 650 C CA . PHE A 1 84 ? -42.326 28.067 1.767 1.00 86.25 84 PHE A CA 1
ATOM 651 C C . PHE A 1 84 ? -43.358 29.199 1.851 1.00 86.25 84 PHE A C 1
ATOM 653 O O . PHE A 1 84 ? -43.371 29.944 2.831 1.00 86.25 84 PHE A O 1
ATOM 660 N N . ASN A 1 85 ? -44.230 29.328 0.849 1.00 85.25 85 ASN A N 1
ATOM 661 C CA . ASN A 1 85 ? -45.320 30.301 0.874 1.00 85.25 85 ASN A CA 1
ATOM 662 C C . ASN A 1 85 ? -46.354 29.960 1.956 1.00 85.25 85 ASN A C 1
ATOM 664 O O . ASN A 1 85 ? -46.773 30.852 2.691 1.00 85.25 85 ASN A O 1
ATOM 668 N N . SER A 1 86 ? -46.708 28.680 2.097 1.00 85.88 86 SER A N 1
ATOM 669 C CA . SER A 1 86 ? -47.626 28.196 3.137 1.00 85.88 86 SER A CA 1
ATOM 670 C C . SER A 1 86 ? -47.026 28.393 4.531 1.00 85.88 86 SER A C 1
ATOM 672 O O . SER A 1 86 ? -47.649 29.007 5.391 1.00 85.88 86 SER A O 1
ATOM 674 N N . ALA A 1 87 ? -45.762 28.010 4.727 1.00 85.19 87 ALA A N 1
ATOM 675 C CA . ALA A 1 87 ? -45.053 28.221 5.986 1.00 85.19 87 ALA A CA 1
ATOM 676 C C . ALA A 1 87 ? -44.979 29.713 6.364 1.00 85.19 87 ALA A C 1
ATOM 678 O O . ALA A 1 87 ? -45.240 30.081 7.510 1.00 85.19 87 ALA A O 1
ATOM 679 N N . ARG A 1 88 ? -44.697 30.599 5.396 1.00 85.31 88 ARG A N 1
ATOM 680 C CA . ARG A 1 88 ? -44.699 32.054 5.619 1.00 85.31 88 ARG A CA 1
ATOM 681 C C . ARG A 1 88 ? -46.092 32.574 5.994 1.00 85.31 88 ARG A C 1
ATOM 683 O O . ARG A 1 88 ? -46.196 33.435 6.861 1.00 85.31 88 ARG A O 1
ATOM 690 N N . ALA A 1 89 ? -47.156 32.042 5.388 1.00 85.75 89 ALA A N 1
ATOM 691 C CA . ALA A 1 89 ? -48.533 32.400 5.734 1.00 85.75 89 ALA A CA 1
ATOM 692 C C . ALA A 1 89 ? -48.918 31.977 7.166 1.00 85.75 89 ALA A C 1
ATOM 694 O O . ALA A 1 89 ? -49.708 32.661 7.813 1.00 85.75 89 ALA A O 1
ATOM 695 N N . HIS A 1 90 ? -48.323 30.895 7.678 1.00 82.00 90 HIS A N 1
ATOM 696 C CA . HIS A 1 90 ? -48.572 30.356 9.018 1.00 82.00 90 HIS A CA 1
ATOM 697 C C . HIS A 1 90 ? -47.574 30.829 10.096 1.00 82.00 90 HIS A C 1
ATOM 699 O O . HIS A 1 90 ? -47.589 30.307 11.212 1.00 82.00 90 HIS A O 1
ATOM 705 N N . GLY A 1 91 ? -46.759 31.854 9.805 1.00 75.44 91 GLY A N 1
ATOM 706 C CA . GLY A 1 91 ? -45.945 32.566 10.803 1.00 75.44 91 GLY A CA 1
ATOM 707 C C . GLY A 1 91 ? -44.435 32.329 10.737 1.00 75.44 91 GLY A C 1
ATOM 708 O O . GLY A 1 91 ? -43.740 32.659 11.692 1.00 75.44 91 GLY A O 1
ATOM 709 N N . ALA A 1 92 ? -43.917 31.762 9.647 1.00 76.38 92 ALA A N 1
ATOM 710 C CA . ALA A 1 92 ? -42.482 31.563 9.471 1.00 76.38 92 ALA A CA 1
ATOM 711 C C . ALA A 1 92 ? -41.788 32.845 8.941 1.00 76.38 92 ALA A C 1
ATOM 713 O O . ALA A 1 92 ? -42.213 33.425 7.936 1.00 76.38 92 ALA A O 1
ATOM 714 N N . GLU A 1 93 ? -40.718 33.290 9.606 1.00 78.88 93 GLU A N 1
ATOM 715 C CA . GLU A 1 93 ? -40.001 34.544 9.320 1.00 78.88 93 GLU A CA 1
ATOM 716 C C . GLU A 1 93 ? -38.798 34.305 8.400 1.00 78.88 93 GLU A C 1
ATOM 718 O O . GLU A 1 93 ? -38.064 33.337 8.566 1.00 78.88 93 GLU A O 1
ATOM 723 N N . SER A 1 94 ? -38.572 35.166 7.402 1.00 75.50 94 SER A N 1
ATOM 724 C CA . SER A 1 94 ? -37.406 35.043 6.518 1.00 75.50 94 SER A CA 1
ATOM 725 C C . SER A 1 94 ? -36.163 35.679 7.135 1.00 75.50 94 SER A C 1
ATOM 727 O O . SER A 1 94 ? -36.131 36.895 7.299 1.00 75.50 94 SER A O 1
ATOM 729 N N . LEU A 1 95 ? -35.121 34.882 7.366 1.00 71.81 95 LEU A N 1
ATOM 730 C CA . LEU A 1 95 ? -33.845 35.353 7.900 1.00 71.81 95 LEU A CA 1
ATOM 731 C C . LEU A 1 95 ? -32.997 36.044 6.831 1.00 71.81 95 LEU A C 1
ATOM 733 O O . LEU A 1 95 ? -32.856 35.566 5.695 1.00 71.81 95 LEU A O 1
ATOM 737 N N . THR A 1 96 ? -32.375 37.148 7.228 1.00 75.31 96 THR A N 1
ATOM 738 C CA . THR A 1 96 ? -31.362 37.840 6.430 1.00 75.31 96 THR A CA 1
ATOM 739 C C . THR A 1 96 ? -30.048 37.038 6.385 1.00 75.31 96 THR A C 1
ATOM 741 O O . THR A 1 96 ? -29.776 36.216 7.267 1.00 75.31 96 THR A O 1
ATOM 744 N N . PRO A 1 97 ? -29.179 37.251 5.375 1.00 68.56 97 PRO A N 1
ATOM 745 C CA . PRO A 1 97 ? -27.869 36.595 5.318 1.00 68.56 97 PRO A CA 1
ATOM 746 C C . PRO A 1 97 ? -26.991 36.871 6.551 1.00 68.56 97 PRO A C 1
ATOM 748 O O . PRO A 1 97 ? -26.204 36.013 6.945 1.00 68.56 97 PRO A O 1
ATOM 751 N N . GLU A 1 98 ? -27.138 38.045 7.171 1.00 68.69 98 GLU A N 1
ATOM 752 C CA . GLU A 1 98 ? -26.385 38.438 8.367 1.00 68.69 98 GLU A CA 1
ATOM 753 C C . GLU A 1 98 ? -26.835 37.677 9.614 1.00 68.69 98 GLU A C 1
ATOM 755 O O . GLU A 1 98 ? -26.000 37.211 10.390 1.00 68.69 98 GLU A O 1
ATOM 760 N N . GLU A 1 99 ? -28.146 37.512 9.803 1.00 67.56 99 GLU A N 1
ATOM 761 C CA . GLU A 1 99 ? -28.690 36.684 10.883 1.00 67.56 99 GLU A CA 1
ATOM 762 C C . GLU A 1 99 ? -28.250 35.236 10.702 1.00 67.56 99 GLU A C 1
ATOM 764 O O . GLU A 1 99 ? -27.710 34.634 11.627 1.00 67.56 99 GLU A O 1
ATOM 769 N N . ASN A 1 100 ? -28.346 34.720 9.476 1.00 66.69 100 ASN A N 1
ATOM 770 C CA . ASN A 1 100 ? -27.878 33.384 9.133 1.00 66.69 100 ASN A CA 1
ATOM 771 C C . ASN A 1 100 ? -26.388 33.170 9.500 1.00 66.69 100 ASN A C 1
ATOM 773 O O . ASN A 1 100 ? -26.025 32.156 10.100 1.00 66.69 100 ASN A O 1
ATOM 777 N N . ALA A 1 101 ? -25.522 34.152 9.223 1.00 64.06 101 ALA A N 1
ATOM 778 C CA . ALA A 1 101 ? -24.104 34.090 9.583 1.00 64.06 101 ALA A CA 1
ATOM 779 C C . ALA A 1 101 ? -23.861 34.134 11.106 1.00 64.06 101 ALA A C 1
ATOM 781 O O . ALA A 1 101 ? -22.965 33.450 11.610 1.00 64.06 101 ALA A O 1
ATOM 782 N N . LYS A 1 102 ? -24.671 34.893 11.860 1.00 64.94 102 LYS A N 1
ATOM 783 C CA . LYS A 1 102 ? -24.593 34.939 13.332 1.00 64.94 102 LYS A CA 1
ATOM 784 C C . LYS A 1 102 ? -24.924 33.589 13.967 1.00 64.94 102 LYS A C 1
ATOM 786 O O . LYS A 1 102 ? -24.325 33.248 14.982 1.00 64.94 102 LYS A O 1
ATOM 791 N N . PHE A 1 103 ? -25.828 32.814 13.371 1.00 55.84 103 PHE A N 1
ATOM 792 C CA . PHE A 1 103 ? -26.160 31.472 13.853 1.00 55.84 103 PHE A CA 1
ATOM 793 C C . PHE A 1 103 ? -25.172 30.405 13.363 1.00 55.84 103 PHE A C 1
ATOM 795 O O . PHE A 1 103 ? -24.789 29.544 14.148 1.00 55.84 103 PHE A O 1
ATOM 802 N N . GLY A 1 104 ? -24.644 30.513 12.138 1.00 52.88 104 GLY A N 1
ATOM 803 C CA . GLY A 1 104 ? -23.664 29.558 11.595 1.00 52.88 104 GLY A CA 1
ATOM 804 C C . GLY A 1 104 ? -22.350 29.451 12.387 1.00 52.88 104 GLY A C 1
ATOM 805 O O . GLY A 1 104 ? -21.700 28.407 12.369 1.00 52.88 104 GLY A O 1
ATOM 806 N N . THR A 1 105 ? -21.970 30.482 13.151 1.00 42.66 105 THR A N 1
ATOM 807 C CA . THR A 1 105 ? -20.810 30.399 14.063 1.00 42.66 105 THR A CA 1
ATOM 808 C C . THR A 1 105 ? -21.053 29.481 15.264 1.00 42.66 105 THR A C 1
ATOM 810 O O . THR A 1 105 ? -20.090 28.952 15.817 1.00 42.66 105 THR A O 1
ATOM 813 N N . ARG A 1 106 ? -22.315 29.220 15.638 1.00 50.38 106 ARG A N 1
ATOM 814 C CA . ARG A 1 106 ? -22.655 28.244 16.685 1.00 50.38 106 ARG A CA 1
ATOM 815 C C . ARG A 1 106 ? -22.432 26.804 16.222 1.00 50.38 106 ARG A C 1
ATOM 817 O O . ARG A 1 106 ? -22.022 25.982 17.035 1.00 50.38 106 ARG A O 1
ATOM 824 N N . ASP A 1 107 ? -22.625 26.509 14.936 1.00 46.12 107 ASP A N 1
ATOM 825 C CA . ASP A 1 107 ? -22.405 25.167 14.375 1.00 46.12 107 ASP A CA 1
ATOM 826 C C . ASP A 1 107 ? -20.923 24.822 14.198 1.00 46.12 107 ASP A C 1
ATOM 828 O O . ASP A 1 107 ? -20.540 23.667 14.375 1.00 46.12 107 ASP A O 1
ATOM 832 N N . ALA A 1 108 ? -20.058 25.811 13.951 1.00 43.47 108 ALA A N 1
ATOM 833 C CA . ALA A 1 108 ? -18.612 25.588 13.842 1.00 43.47 108 ALA A CA 1
ATOM 834 C C . ALA A 1 108 ? -17.960 25.104 15.158 1.00 43.47 108 ALA A C 1
ATOM 836 O O . ALA A 1 108 ? -16.846 24.586 15.133 1.00 43.47 108 ALA A O 1
ATOM 837 N N . VAL A 1 109 ? -18.648 25.255 16.300 1.00 44.25 109 VAL A N 1
ATOM 838 C CA . VAL A 1 109 ? -18.163 24.854 17.637 1.00 44.25 109 VAL A CA 1
ATOM 839 C C . VAL A 1 109 ? -18.972 23.683 18.222 1.00 44.25 109 VAL A C 1
ATOM 841 O O . VAL A 1 109 ? -18.746 23.276 19.361 1.00 44.25 109 VAL A O 1
ATOM 844 N N . LYS A 1 110 ? -19.875 23.061 17.450 1.00 46.97 110 LYS A N 1
ATOM 845 C CA . LYS A 1 110 ? -20.513 21.796 17.844 1.00 46.97 110 LYS A CA 1
ATOM 846 C C . LYS A 1 110 ? -19.534 20.634 17.641 1.00 46.97 110 LYS A C 1
ATOM 848 O O . LYS A 1 110 ? -19.686 19.811 16.742 1.00 46.97 110 LYS A O 1
ATOM 853 N N . PHE A 1 111 ? -18.535 20.527 18.518 1.00 43.66 111 PHE A N 1
ATOM 854 C CA . PHE A 1 111 ? -17.977 19.211 18.830 1.00 43.66 111 PHE A CA 1
ATOM 855 C C . PHE A 1 111 ? -19.159 18.340 19.268 1.00 43.66 111 PHE A C 1
ATOM 857 O O . PHE A 1 111 ? -19.971 18.807 20.070 1.00 43.66 111 PHE A O 1
ATOM 864 N N . ALA A 1 112 ? -19.324 17.167 18.640 1.00 46.03 112 ALA A N 1
ATOM 865 C CA . ALA A 1 112 ? -20.483 16.283 18.795 1.00 46.03 112 ALA A CA 1
ATOM 866 C C . ALA A 1 112 ? -21.028 16.334 20.230 1.00 46.03 112 ALA A C 1
ATOM 868 O O . ALA A 1 112 ? -20.240 16.253 21.161 1.00 46.03 112 ALA A O 1
ATOM 869 N N . SER A 1 113 ? -22.340 16.493 20.430 1.00 47.09 113 SER A N 1
ATOM 870 C CA . SER A 1 113 ? -23.004 16.673 21.742 1.00 47.09 113 SER A CA 1
ATOM 871 C C . SER A 1 113 ? -22.928 15.415 22.647 1.00 47.09 113 SER A C 1
ATOM 873 O O . SER A 1 113 ? -23.914 14.882 23.132 1.00 47.09 113 SER A O 1
ATOM 875 N N . GLY A 1 114 ? -21.717 14.900 22.832 1.00 48.88 114 GLY A N 1
ATOM 876 C CA . GLY A 1 114 ? -21.333 13.588 23.339 1.00 48.88 114 GLY A CA 1
ATOM 877 C C . GLY A 1 114 ? -19.820 13.318 23.226 1.00 48.88 114 GLY A C 1
ATOM 878 O O . GLY A 1 114 ? -19.341 12.320 23.763 1.00 48.88 114 GLY A O 1
ATOM 879 N N . SER A 1 115 ? -19.031 14.191 22.580 1.00 49.53 115 SER A N 1
ATOM 880 C CA . SER A 1 115 ? -17.571 14.152 22.647 1.00 49.53 115 SER A CA 1
ATOM 881 C C . SER A 1 115 ? -17.124 14.574 24.040 1.00 49.53 115 SER A C 1
ATOM 883 O O . SER A 1 115 ? -17.088 15.756 24.381 1.00 49.53 115 SER A O 1
ATOM 885 N N . LYS A 1 116 ? -16.806 13.569 24.852 1.00 64.19 116 LYS A N 1
ATOM 886 C CA . LYS A 1 116 ? -16.192 13.735 26.164 1.00 64.19 116 LYS A CA 1
ATOM 887 C C . LYS A 1 116 ? -14.828 14.406 25.974 1.00 64.19 116 LYS A C 1
ATOM 889 O O . LYS A 1 116 ? -13.963 13.860 25.287 1.00 64.19 116 LYS A O 1
ATOM 894 N N . GLY A 1 117 ? -14.656 15.606 26.523 1.00 62.12 117 GLY A N 1
ATOM 895 C CA . GLY A 1 117 ? -13.367 16.291 26.516 1.00 62.12 117 GLY A CA 1
ATOM 896 C C . GLY A 1 117 ? -12.401 15.568 27.449 1.00 62.12 117 GLY A C 1
ATOM 897 O O . GLY A 1 117 ? -12.803 15.120 28.517 1.00 62.12 117 GLY A O 1
ATOM 898 N N . TYR A 1 118 ? -11.135 15.445 27.063 1.00 72.94 118 TYR A N 1
ATOM 899 C CA . TYR A 1 118 ? -10.090 14.931 27.947 1.00 72.94 118 TYR A CA 1
ATOM 900 C C . TYR A 1 118 ? -9.161 16.077 28.327 1.00 72.94 118 TYR A C 1
ATOM 902 O O . TYR A 1 118 ? -8.654 16.790 27.460 1.00 72.94 118 TYR A O 1
ATOM 910 N N . ARG A 1 119 ? -8.918 16.245 29.623 1.00 73.75 119 ARG A N 1
ATOM 911 C CA . ARG A 1 119 ? -7.835 17.073 30.135 1.00 73.75 119 ARG A CA 1
ATOM 912 C C . ARG A 1 119 ? -6.543 16.295 29.921 1.00 73.75 119 ARG A C 1
ATOM 914 O O . ARG A 1 119 ? -6.424 15.162 30.383 1.00 73.75 119 ARG A O 1
ATOM 921 N N . LEU A 1 120 ? -5.602 16.867 29.172 1.00 68.44 120 LEU A N 1
ATOM 922 C CA . LEU A 1 120 ? -4.315 16.223 28.926 1.00 68.44 120 LEU A CA 1
ATOM 923 C C . LEU A 1 120 ? -3.559 16.109 30.256 1.00 68.44 120 LEU A C 1
ATOM 925 O O . LEU A 1 120 ? -3.398 17.101 30.967 1.00 68.44 120 LEU A O 1
ATOM 929 N N . GLY A 1 121 ? -3.164 14.886 30.593 1.00 73.62 121 GLY A N 1
ATOM 930 C CA . GLY A 1 121 ? -2.382 14.587 31.784 1.00 73.62 121 GLY A CA 1
ATOM 931 C C . GLY A 1 121 ? -0.916 15.004 31.635 1.00 73.62 121 GLY A C 1
ATOM 932 O O . GLY A 1 121 ? -0.422 15.149 30.517 1.00 73.62 121 GLY A O 1
ATOM 933 N N . ASP A 1 122 ? -0.232 15.180 32.761 1.00 77.31 122 ASP A N 1
ATOM 934 C CA . ASP A 1 122 ? 1.222 15.383 32.841 1.00 77.31 122 ASP A CA 1
ATOM 935 C C . ASP A 1 122 ? 1.918 14.044 33.176 1.00 77.31 122 ASP A C 1
ATOM 937 O O . ASP A 1 122 ? 1.265 13.045 33.467 1.00 77.31 122 ASP A O 1
ATOM 941 N N . THR A 1 123 ? 3.249 14.006 33.191 1.00 72.06 123 THR A N 1
ATOM 942 C CA . THR A 1 123 ? 4.095 12.864 33.588 1.00 72.06 123 THR A CA 1
ATOM 943 C C . THR A 1 123 ? 3.699 12.183 34.907 1.00 72.06 123 THR A C 1
ATOM 945 O O . THR A 1 123 ? 4.013 11.009 35.093 1.00 72.06 123 THR A O 1
ATOM 948 N N . VAL A 1 124 ? 2.987 12.877 35.803 1.00 74.44 124 VAL A N 1
ATOM 949 C CA . VAL A 1 124 ? 2.536 12.359 37.109 1.00 74.44 124 VAL A CA 1
ATOM 950 C C . VAL A 1 124 ? 1.028 12.061 37.158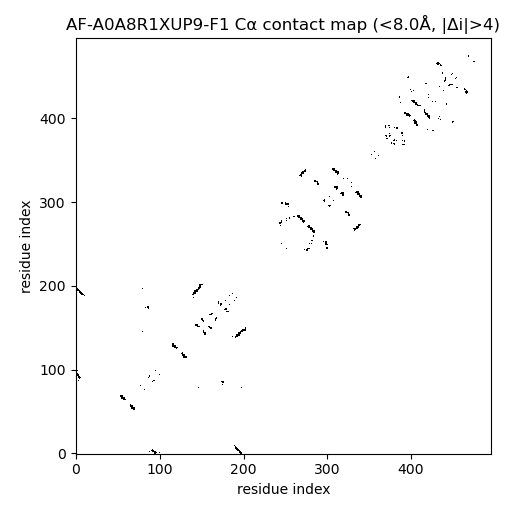 1.00 74.44 124 VAL A C 1
ATOM 952 O O . VAL A 1 124 ? 0.596 11.276 38.000 1.00 74.44 124 VAL A O 1
ATOM 955 N N . GLN A 1 125 ? 0.206 12.644 36.277 1.00 66.75 125 GLN A N 1
ATOM 956 C CA . GLN A 1 125 ? -1.255 12.480 36.313 1.00 66.75 125 GLN A CA 1
ATOM 957 C C . GLN A 1 125 ? -1.806 12.035 34.955 1.00 66.75 125 GLN A C 1
ATOM 959 O O . GLN A 1 125 ? -1.553 12.711 33.962 1.00 66.75 125 GLN A O 1
ATOM 964 N N . PRO A 1 126 ? -2.586 10.940 34.884 1.00 73.88 126 PRO A N 1
ATOM 965 C CA . PRO A 1 126 ? -3.196 10.488 33.638 1.00 73.88 126 PRO A CA 1
ATOM 966 C C . PRO A 1 126 ? -4.239 11.488 33.120 1.00 73.88 126 PRO A C 1
ATOM 968 O O . PRO A 1 126 ? -4.740 12.337 33.854 1.00 73.88 126 PRO A O 1
ATOM 971 N N . SER A 1 127 ? -4.571 11.380 31.831 1.00 78.19 127 SER A N 1
ATOM 972 C CA . SER A 1 127 ? -5.594 12.232 31.218 1.00 78.19 127 SER A CA 1
ATOM 973 C C . SER A 1 127 ? -6.975 11.952 31.814 1.00 78.19 127 SER A C 1
ATOM 975 O O . SER A 1 127 ? -7.441 10.813 31.818 1.00 78.19 127 SER A O 1
ATOM 977 N N . GLU A 1 128 ? -7.628 13.000 32.315 1.00 76.50 128 GLU A N 1
ATOM 978 C CA . GLU A 1 128 ? -8.913 12.913 33.011 1.00 76.50 128 GLU A CA 1
ATOM 979 C C . GLU A 1 128 ? -10.052 13.365 32.099 1.00 76.50 128 GLU A C 1
ATOM 981 O O . GLU A 1 128 ? -9.908 14.285 31.291 1.00 76.50 128 GLU A O 1
ATOM 986 N N . LEU A 1 129 ? -11.198 12.704 32.209 1.00 71.06 129 LEU A N 1
ATOM 987 C CA . LEU A 1 129 ? -12.382 13.043 31.439 1.00 71.06 129 LEU A CA 1
ATOM 988 C C . LEU A 1 129 ? -13.048 14.286 32.039 1.00 71.06 129 LEU A C 1
ATOM 990 O O . LEU A 1 129 ? -13.490 14.271 33.181 1.00 71.06 129 LEU A O 1
ATOM 994 N N . VAL A 1 130 ? -13.132 15.361 31.262 1.00 67.12 130 VAL A N 1
ATOM 995 C CA . VAL A 1 130 ? -13.847 16.578 31.648 1.00 67.12 130 VAL A CA 1
ATOM 996 C C . VAL A 1 130 ? -15.297 16.423 31.217 1.00 67.12 130 VAL A C 1
ATOM 998 O O . VAL A 1 130 ? -15.641 16.603 30.045 1.00 67.12 130 VAL A O 1
ATOM 1001 N N . GLU A 1 131 ? -16.157 16.076 32.169 1.00 59.88 131 GLU A N 1
ATOM 1002 C CA . GLU A 1 131 ? -17.601 16.146 31.973 1.00 59.88 131 GLU A CA 1
ATOM 1003 C C . GLU A 1 131 ? -18.020 17.618 31.943 1.00 59.88 131 GLU A C 1
ATOM 1005 O O . GLU A 1 131 ? -17.809 18.380 32.889 1.00 59.88 131 GLU A O 1
ATOM 1010 N N . SER A 1 132 ? -18.588 18.052 30.819 1.00 53.38 132 SER A N 1
ATOM 1011 C CA . SER A 1 132 ? -19.199 19.372 30.735 1.00 53.38 132 SER A CA 1
ATOM 1012 C C . SER A 1 132 ? -20.551 19.324 31.446 1.00 53.38 132 SER A C 1
ATOM 1014 O O . SER A 1 132 ? -21.550 18.898 30.880 1.00 53.38 132 SER A O 1
ATOM 1016 N N . ASN A 1 133 ? -20.594 19.800 32.692 1.00 50.00 133 ASN A N 1
ATOM 1017 C CA . ASN A 1 133 ? -21.831 20.023 33.452 1.00 50.00 133 ASN A CA 1
ATOM 1018 C C . ASN A 1 133 ? -22.617 21.247 32.941 1.00 50.00 133 ASN A C 1
ATOM 1020 O O . ASN A 1 133 ? -23.088 22.071 33.723 1.00 50.00 133 ASN A O 1
ATOM 1024 N N . VAL A 1 134 ? -22.753 21.402 31.621 1.00 52.72 134 VAL A N 1
ATOM 1025 C CA . VAL A 1 134 ? -23.689 22.380 31.065 1.00 52.72 134 VAL A CA 1
ATOM 1026 C C . VAL A 1 134 ? -25.049 21.700 31.035 1.00 52.72 134 VAL A C 1
ATOM 1028 O O . VAL A 1 134 ? -25.349 20.923 30.131 1.00 52.72 134 VAL A O 1
ATOM 1031 N N . SER A 1 135 ? -25.856 21.961 32.060 1.00 49.84 135 SER A N 1
ATOM 1032 C CA . SER A 1 135 ? -27.262 21.574 32.122 1.00 49.84 135 SER A CA 1
ATOM 1033 C C . SER A 1 135 ? -27.970 22.052 30.850 1.00 49.84 135 SER A C 1
ATOM 1035 O O . SER A 1 135 ? -28.205 23.239 30.641 1.00 49.84 135 SER A O 1
ATOM 1037 N N . SER A 1 136 ? -28.272 21.106 29.962 1.00 54.69 136 SER A N 1
ATOM 1038 C CA . SER A 1 136 ? -28.752 21.334 28.596 1.00 54.69 136 SER A CA 1
ATOM 1039 C C . SER A 1 136 ? -30.215 21.792 28.493 1.00 54.69 136 SER A C 1
ATOM 1041 O O . SER A 1 136 ? -30.802 21.706 27.416 1.00 54.69 136 SER A O 1
ATOM 1043 N N . ASP A 1 137 ? -30.818 22.240 29.593 1.00 54.84 137 ASP A N 1
ATOM 1044 C CA . ASP A 1 137 ? -32.270 22.431 29.699 1.00 54.84 137 ASP A CA 1
ATOM 1045 C C . ASP A 1 137 ? -32.754 23.826 29.279 1.00 54.84 137 ASP A C 1
ATOM 1047 O O . ASP A 1 137 ? -33.953 24.031 29.118 1.00 54.84 137 ASP A O 1
ATOM 1051 N N . SER A 1 138 ? -31.856 24.791 29.054 1.00 59.31 138 SER A N 1
ATOM 1052 C CA . SER A 1 138 ? -32.242 26.168 28.695 1.00 59.31 138 SER A CA 1
ATOM 1053 C C . SER A 1 138 ? -31.982 26.556 27.237 1.00 59.31 138 SER A C 1
ATOM 1055 O O . SER A 1 138 ? -32.407 27.631 26.812 1.00 59.31 138 SER A O 1
ATOM 1057 N N . VAL A 1 139 ? -31.302 25.713 26.455 1.00 67.00 139 VAL A N 1
ATOM 1058 C CA . VAL A 1 139 ? -30.939 26.047 25.071 1.00 67.00 139 VAL A CA 1
ATOM 1059 C C . VAL A 1 139 ? -31.988 25.472 24.113 1.00 67.00 139 VAL A C 1
ATOM 1061 O O . VAL A 1 139 ? -32.205 24.258 24.134 1.00 67.00 139 VAL A O 1
ATOM 1064 N N . PRO A 1 140 ? -32.644 26.299 23.273 1.00 70.94 140 PRO A N 1
ATOM 1065 C CA . PRO A 1 140 ? -33.555 25.792 22.255 1.00 70.94 140 PRO A CA 1
ATOM 1066 C C . PRO A 1 140 ? -32.805 24.860 21.294 1.00 70.94 140 PRO A C 1
ATOM 1068 O O . PRO A 1 140 ? -31.688 25.150 20.865 1.00 70.94 140 PRO A O 1
ATOM 1071 N N . GLN A 1 141 ? -33.413 23.717 20.990 1.00 77.44 141 GLN A N 1
ATOM 1072 C CA . GLN A 1 141 ? -32.878 22.740 20.054 1.00 77.44 141 GLN A CA 1
ATOM 1073 C C . GLN A 1 141 ? -33.193 23.197 18.627 1.00 77.44 141 GLN A C 1
ATOM 1075 O O . GLN A 1 141 ? -34.340 23.125 18.194 1.00 77.44 141 GLN A O 1
ATOM 1080 N N . GLU A 1 142 ? -32.171 23.645 17.905 1.00 80.81 142 GLU A N 1
ATOM 1081 C CA . GLU A 1 142 ? -32.270 23.983 16.481 1.00 80.81 142 GLU A CA 1
ATOM 1082 C C . GLU A 1 142 ? -32.265 22.695 15.641 1.00 80.81 142 GLU A C 1
ATOM 1084 O O . GLU A 1 142 ? -31.394 21.837 15.826 1.00 80.81 142 GLU A O 1
ATOM 1089 N N . VAL A 1 143 ? -33.248 22.558 14.749 1.00 83.56 143 VAL A N 1
ATOM 1090 C CA . VAL A 1 143 ? -33.406 21.461 13.784 1.00 83.56 143 VAL A CA 1
ATOM 1091 C C . VAL A 1 143 ? -33.427 22.059 12.383 1.00 83.56 143 VAL A C 1
ATOM 1093 O O . VAL A 1 143 ? -34.263 22.911 12.072 1.00 83.56 143 VAL A O 1
ATOM 1096 N N . THR A 1 144 ? -32.522 21.611 11.515 1.00 86.31 144 THR A N 1
ATOM 1097 C CA . THR A 1 144 ? -32.377 22.156 10.160 1.00 86.31 144 THR A CA 1
ATOM 1098 C C . THR A 1 144 ? -33.080 21.266 9.141 1.00 86.31 144 THR A C 1
ATOM 1100 O O . THR A 1 144 ? -32.709 20.113 8.926 1.00 86.31 144 THR A O 1
ATOM 1103 N N . LEU A 1 145 ? -34.082 21.816 8.462 1.00 89.38 145 LEU A N 1
ATOM 1104 C CA . LEU A 1 145 ? -34.762 21.209 7.326 1.00 89.38 145 LEU A CA 1
ATOM 1105 C C . LEU A 1 145 ? -34.186 21.769 6.022 1.00 89.38 145 LEU A C 1
ATOM 1107 O O . LEU A 1 145 ? -34.403 22.932 5.684 1.00 89.38 145 LEU A O 1
ATOM 1111 N N . ILE A 1 146 ? -33.490 20.932 5.255 1.00 89.00 146 ILE A N 1
ATOM 1112 C CA . ILE A 1 146 ? -32.958 21.314 3.942 1.00 89.00 146 ILE A CA 1
ATOM 1113 C C . ILE A 1 146 ? -33.839 20.701 2.857 1.00 89.00 146 ILE A C 1
ATOM 1115 O O . ILE A 1 146 ? -33.971 19.481 2.764 1.00 89.00 146 ILE A O 1
ATOM 1119 N N . MET A 1 147 ? -34.437 21.551 2.027 1.00 89.62 147 MET A N 1
ATOM 1120 C CA . MET A 1 147 ? -35.231 21.161 0.865 1.00 89.62 147 MET A CA 1
ATOM 1121 C C . MET A 1 147 ? -34.355 21.174 -0.387 1.00 89.62 147 MET A C 1
ATOM 1123 O O . MET A 1 147 ? -33.829 22.223 -0.759 1.00 89.62 147 MET A O 1
ATOM 1127 N N . TRP A 1 148 ? -34.205 20.012 -1.013 1.00 88.88 148 TRP A N 1
ATOM 1128 C CA . TRP A 1 148 ? -33.445 19.769 -2.239 1.00 88.88 148 TRP A CA 1
ATOM 1129 C C . TRP A 1 148 ? -34.392 19.640 -3.436 1.00 88.88 148 TRP A C 1
ATOM 1131 O O . TRP A 1 148 ? -35.607 19.604 -3.283 1.00 88.88 148 TRP A O 1
ATOM 1141 N N . GLU A 1 149 ? -33.846 19.518 -4.643 1.00 84.25 149 GLU A N 1
ATOM 1142 C CA . GLU A 1 149 ? -34.661 19.301 -5.849 1.00 84.25 149 GLU A CA 1
ATOM 1143 C C . GLU A 1 149 ? -35.389 17.941 -5.830 1.00 84.25 149 GLU A C 1
ATOM 1145 O O . GLU A 1 149 ? -36.551 17.834 -6.210 1.00 84.25 149 GLU A O 1
ATOM 1150 N N . ASN A 1 150 ? -34.721 16.892 -5.339 1.00 87.38 150 ASN A N 1
ATOM 1151 C CA . ASN A 1 150 ? -35.215 15.512 -5.350 1.00 87.38 150 ASN A CA 1
ATOM 1152 C C . ASN A 1 150 ? -35.891 15.057 -4.040 1.00 87.38 150 ASN A C 1
ATOM 1154 O O . ASN A 1 150 ? -36.453 13.962 -3.991 1.00 87.38 150 ASN A O 1
ATOM 1158 N N . GLY A 1 151 ? -35.835 15.853 -2.972 1.00 89.44 151 GLY A N 1
ATOM 1159 C CA . GLY A 1 151 ? -36.358 15.480 -1.656 1.00 89.44 151 GLY A CA 1
ATOM 1160 C C . GLY A 1 151 ? -35.934 16.453 -0.560 1.00 89.44 151 GLY A C 1
ATOM 1161 O O . GLY A 1 151 ? -35.417 17.526 -0.838 1.00 89.44 151 GLY A O 1
ATOM 1162 N N . PHE A 1 152 ? -36.107 16.088 0.705 1.00 91.12 152 PHE A N 1
ATOM 1163 C CA . PHE A 1 152 ? -35.669 16.894 1.848 1.00 91.12 152 PHE A CA 1
ATOM 1164 C C . PHE A 1 152 ? -34.870 16.068 2.859 1.00 91.12 152 PHE A C 1
ATOM 1166 O O . PHE A 1 152 ? -35.032 14.853 2.959 1.00 91.12 152 PHE A O 1
ATOM 1173 N N . THR A 1 153 ? -33.996 16.724 3.616 1.00 90.88 153 THR A N 1
ATOM 1174 C CA . THR A 1 153 ? -33.232 16.121 4.718 1.00 90.88 153 THR A CA 1
ATOM 1175 C C . THR A 1 153 ? -33.511 16.875 6.010 1.00 90.88 153 THR A C 1
ATOM 1177 O O . THR A 1 153 ? -33.601 18.102 6.003 1.00 90.88 153 THR A O 1
ATOM 1180 N N . VAL A 1 154 ? -33.630 16.138 7.113 1.00 88.38 154 VAL A N 1
ATOM 1181 C CA . VAL A 1 154 ? -33.733 16.686 8.473 1.00 88.38 154 VAL A CA 1
ATOM 1182 C C . VAL A 1 154 ? -32.389 16.445 9.155 1.00 88.38 154 VAL A C 1
ATOM 1184 O O . VAL A 1 154 ? -31.974 15.289 9.266 1.00 88.38 154 VAL A O 1
ATOM 1187 N N . ASP A 1 155 ? -31.699 17.517 9.545 1.00 84.50 155 ASP A N 1
ATOM 1188 C CA . ASP A 1 155 ? -30.327 17.505 10.071 1.00 84.50 155 ASP A CA 1
ATOM 1189 C C . ASP A 1 155 ? -29.375 16.645 9.203 1.00 84.50 155 ASP A C 1
ATOM 1191 O O . ASP A 1 155 ? -29.386 16.732 7.972 1.00 84.50 155 ASP A O 1
ATOM 1195 N N . ASP A 1 156 ? -28.572 15.776 9.828 1.00 77.19 156 ASP A N 1
ATOM 1196 C CA . ASP A 1 156 ? -27.656 14.828 9.175 1.00 77.19 156 ASP A CA 1
ATOM 1197 C C . ASP A 1 156 ? -28.319 13.479 8.810 1.00 77.19 156 ASP A C 1
ATOM 1199 O O . ASP A 1 156 ? -27.648 12.432 8.774 1.00 77.19 156 ASP A O 1
ATOM 1203 N N . GLY A 1 157 ? -29.639 13.486 8.599 1.00 81.81 157 GLY A N 1
ATOM 1204 C CA . GLY A 1 157 ? -30.460 12.317 8.282 1.00 81.81 157 GLY A CA 1
ATOM 1205 C C . GLY A 1 157 ? -30.446 11.889 6.802 1.00 81.81 157 GLY A C 1
ATOM 1206 O O . GLY A 1 157 ? -29.895 12.584 5.945 1.00 81.81 157 GLY A O 1
ATOM 1207 N N . PRO A 1 158 ? -31.055 10.729 6.480 1.00 85.56 158 PRO A N 1
ATOM 1208 C CA . PRO A 1 158 ? -31.205 10.259 5.102 1.00 85.56 158 PRO A CA 1
ATOM 1209 C C . PRO A 1 158 ? -32.158 11.155 4.293 1.00 85.56 158 PRO A C 1
ATOM 1211 O O . PRO A 1 158 ? -33.041 11.811 4.850 1.00 85.56 158 PRO A O 1
ATOM 1214 N N . LEU A 1 159 ? -32.002 11.148 2.965 1.00 87.06 159 LEU A N 1
ATOM 1215 C CA . LEU A 1 159 ? -32.888 11.864 2.043 1.00 87.06 159 LEU A CA 1
ATOM 1216 C C . LEU A 1 159 ? -34.302 11.265 2.061 1.00 87.06 159 LEU A C 1
ATOM 1218 O O . LEU A 1 159 ? -34.479 10.069 1.834 1.00 87.06 159 LEU A O 1
ATOM 1222 N N . ARG A 1 160 ? -35.305 12.117 2.273 1.00 89.25 160 ARG A N 1
ATOM 1223 C CA . ARG A 1 160 ? -36.734 11.788 2.240 1.00 89.25 160 ARG A CA 1
ATOM 1224 C C . ARG A 1 160 ? -37.354 12.318 0.947 1.00 89.25 160 ARG A C 1
ATOM 1226 O O . ARG A 1 160 ? -37.224 13.499 0.636 1.00 89.25 160 ARG A O 1
ATOM 1233 N N . LEU A 1 161 ? -38.012 11.455 0.175 1.00 89.81 161 LEU A N 1
ATOM 1234 C CA . LEU A 1 161 ? -38.642 11.828 -1.100 1.00 89.81 161 LEU A CA 1
ATOM 1235 C C . LEU A 1 161 ? -39.972 12.564 -0.875 1.00 89.81 161 LEU A C 1
ATOM 1237 O O . LEU A 1 161 ? -40.714 12.229 0.050 1.00 89.81 161 LEU A O 1
ATOM 1241 N N . TYR A 1 162 ? -40.311 13.503 -1.765 1.00 86.44 162 TYR A N 1
ATOM 1242 C CA . TYR A 1 162 ? -41.569 14.266 -1.704 1.00 86.44 162 TYR A CA 1
ATOM 1243 C C . TYR A 1 162 ? -42.829 13.424 -1.951 1.00 86.44 162 TYR A C 1
ATOM 1245 O O . TYR A 1 162 ? -43.889 13.743 -1.424 1.00 86.44 162 TYR A O 1
ATOM 1253 N N . ASN A 1 163 ? -42.711 12.348 -2.730 1.00 84.62 163 ASN A N 1
ATOM 1254 C CA . ASN A 1 163 ? -43.854 11.550 -3.187 1.00 84.62 163 ASN A CA 1
ATOM 1255 C C . ASN A 1 163 ? -44.374 10.539 -2.151 1.00 84.62 163 ASN A C 1
ATOM 1257 O O . ASN A 1 163 ? -45.386 9.887 -2.394 1.00 84.62 163 ASN A O 1
ATOM 1261 N N . ASP A 1 164 ? -43.675 10.359 -1.030 1.00 86.19 164 ASP A N 1
ATOM 1262 C CA . ASP A 1 164 ? -44.054 9.374 -0.019 1.00 86.19 164 ASP A CA 1
ATOM 1263 C C . ASP A 1 164 ? -45.111 9.941 0.949 1.00 86.19 164 ASP A C 1
ATOM 1265 O O . ASP A 1 164 ? -44.998 11.072 1.431 1.00 86.19 164 ASP A O 1
ATOM 1269 N N . LEU A 1 165 ? -46.133 9.141 1.266 1.00 84.12 165 LEU A N 1
ATOM 1270 C CA . LEU A 1 165 ? -47.276 9.544 2.095 1.00 84.12 165 LEU A CA 1
ATOM 1271 C C . LEU A 1 165 ? -46.852 9.911 3.524 1.00 84.12 165 LEU A C 1
ATOM 1273 O O . LEU A 1 165 ? -47.383 10.855 4.112 1.00 84.12 165 LEU A O 1
ATOM 1277 N N . LEU A 1 166 ? -45.870 9.190 4.078 1.00 82.62 166 LEU A N 1
ATOM 1278 C CA . LEU A 1 166 ? -45.342 9.467 5.417 1.00 82.62 166 LEU A CA 1
ATOM 1279 C C . LEU A 1 166 ? -44.662 10.840 5.463 1.00 82.62 166 LEU A C 1
ATOM 1281 O O . LEU A 1 166 ? -44.928 11.646 6.357 1.00 82.62 166 LEU A O 1
ATOM 1285 N N . ASN A 1 167 ? -43.866 11.147 4.442 1.00 88.50 167 ASN A N 1
ATOM 1286 C CA . ASN A 1 167 ? -43.150 12.412 4.317 1.00 88.50 167 ASN A CA 1
ATOM 1287 C C . ASN A 1 167 ? -44.095 13.595 4.058 1.00 88.50 167 ASN A C 1
ATOM 1289 O O . ASN A 1 167 ? -43.848 14.693 4.558 1.00 88.50 167 ASN A O 1
ATOM 1293 N N . HIS A 1 168 ? -45.206 13.375 3.347 1.00 84.19 168 HIS A N 1
ATOM 1294 C CA . HIS A 1 168 ? -46.230 14.404 3.164 1.00 84.19 168 HIS A CA 1
ATOM 1295 C C . HIS A 1 168 ? -46.856 14.827 4.500 1.00 84.19 168 HIS A C 1
ATOM 1297 O O . HIS A 1 168 ? -47.045 16.016 4.727 1.00 84.19 168 HIS A O 1
ATOM 1303 N N . SER A 1 169 ? -47.120 13.894 5.425 1.00 87.75 169 SER A N 1
ATOM 1304 C CA . SER A 1 169 ? -47.673 14.235 6.750 1.00 87.75 169 SER A CA 1
ATOM 1305 C C . SER A 1 169 ? -46.725 15.110 7.588 1.00 87.75 169 SER A C 1
ATOM 1307 O O . SER A 1 169 ? -47.164 16.021 8.299 1.00 87.75 169 SER A O 1
ATOM 1309 N N . PHE A 1 170 ? -45.415 14.880 7.446 1.00 89.75 170 PHE A N 1
ATOM 1310 C CA . PHE A 1 170 ? -44.362 15.684 8.059 1.00 89.75 170 PHE A CA 1
ATOM 1311 C C . PHE A 1 170 ? -44.355 17.109 7.487 1.00 89.75 170 PHE A C 1
ATOM 1313 O O . PHE A 1 170 ? -44.427 18.075 8.245 1.00 89.75 170 PHE A O 1
ATOM 1320 N N . LEU A 1 171 ? -44.335 17.249 6.156 1.00 88.56 171 LEU A N 1
ATOM 1321 C CA . LEU A 1 171 ? -44.350 18.555 5.489 1.00 88.56 171 LEU A CA 1
ATOM 1322 C C . LEU A 1 171 ? -45.664 19.310 5.720 1.00 88.56 171 LEU A C 1
ATOM 1324 O O . LEU A 1 171 ? -45.634 20.511 5.962 1.00 88.56 171 LEU A O 1
ATOM 1328 N N . GLN A 1 172 ? -46.804 18.618 5.710 1.00 88.12 172 GLN A N 1
ATOM 1329 C CA . GLN A 1 172 ? -48.109 19.218 5.970 1.00 88.12 172 GLN A CA 1
ATOM 1330 C C . GLN A 1 172 ? -48.151 19.847 7.366 1.00 88.12 172 GLN A C 1
ATOM 1332 O O . GLN A 1 172 ? -48.526 21.010 7.497 1.00 88.12 172 GLN A O 1
ATOM 1337 N N . SER A 1 173 ? -47.668 19.126 8.382 1.00 88.44 173 SER A N 1
ATOM 1338 C CA . SER A 1 173 ? -47.591 19.645 9.752 1.00 88.44 173 SER A CA 1
ATOM 1339 C C . SER A 1 173 ? -46.782 20.947 9.810 1.00 88.44 173 SER A C 1
ATOM 1341 O O . SER A 1 173 ? -47.257 21.931 10.369 1.00 88.44 173 SER A O 1
ATOM 1343 N N . ILE A 1 174 ? -45.610 20.996 9.161 1.00 87.06 174 ILE A N 1
ATOM 1344 C CA . ILE A 1 174 ? -44.774 22.212 9.119 1.00 87.06 174 ILE A CA 1
ATOM 1345 C C . ILE A 1 174 ? -45.464 23.332 8.335 1.00 87.06 174 ILE A C 1
ATOM 1347 O O . ILE A 1 174 ? -45.431 24.486 8.757 1.00 87.06 174 ILE A O 1
ATOM 1351 N N . SER A 1 175 ? -46.119 23.003 7.219 1.00 84.50 175 SER A N 1
ATOM 1352 C CA . SER A 1 175 ? -46.828 23.984 6.395 1.00 84.50 175 SER A CA 1
ATOM 1353 C C . SER A 1 175 ? -48.005 24.634 7.126 1.00 84.50 175 SER A C 1
ATOM 1355 O O . SER A 1 175 ? -48.267 25.810 6.902 1.00 84.50 175 SER A O 1
ATOM 1357 N N . GLU A 1 176 ? -48.657 23.906 8.040 1.00 86.81 176 GLU A N 1
ATOM 1358 C CA . GLU A 1 176 ? -49.753 24.385 8.893 1.00 86.81 176 GLU A CA 1
ATOM 1359 C C . GLU A 1 176 ? -49.255 25.131 10.153 1.00 86.81 176 GLU A C 1
ATOM 1361 O O . GLU A 1 176 ? -50.060 25.660 10.922 1.00 86.81 176 GLU A O 1
ATOM 1366 N N . GLY A 1 177 ? -47.936 25.193 10.391 1.00 82.12 177 GLY A N 1
ATOM 1367 C CA . GLY A 1 177 ? -47.348 25.808 11.589 1.00 82.12 177 GLY A CA 1
ATOM 1368 C C . GLY A 1 177 ? -47.358 24.904 12.833 1.00 82.12 177 GLY A C 1
ATOM 1369 O O . GLY A 1 177 ? -47.400 25.380 13.974 1.00 82.12 177 GLY A O 1
ATOM 1370 N N . HIS A 1 178 ? -47.347 23.587 12.640 1.00 85.44 178 HIS A N 1
ATOM 1371 C CA . HIS A 1 178 ? -47.235 22.585 13.697 1.00 85.44 178 HIS A CA 1
ATOM 1372 C C . HIS A 1 178 ? -45.885 21.853 13.640 1.00 85.44 178 HIS A C 1
ATOM 1374 O O . HIS A 1 178 ? -45.341 21.576 12.574 1.00 85.44 178 HIS A O 1
ATOM 1380 N N . ILE A 1 179 ? -45.340 21.502 14.809 1.00 84.12 179 ILE A N 1
ATOM 1381 C CA . ILE A 1 179 ? -44.110 20.705 14.901 1.00 84.12 179 ILE A CA 1
ATOM 1382 C C . ILE A 1 179 ? -44.464 19.240 14.598 1.00 84.12 179 ILE A C 1
ATOM 1384 O O . ILE A 1 179 ? -45.325 18.680 15.282 1.00 84.12 179 ILE A O 1
ATOM 1388 N N . PRO A 1 180 ? -43.820 18.589 13.613 1.00 84.69 180 PRO A N 1
ATOM 1389 C CA . PRO A 1 180 ? -44.062 17.183 13.322 1.00 84.69 180 PRO A CA 1
ATOM 1390 C C . PRO A 1 180 ? -43.829 16.287 14.539 1.00 84.69 180 PRO A C 1
ATOM 1392 O O . PRO A 1 180 ? -42.837 16.427 15.261 1.00 84.69 180 PRO A O 1
ATOM 1395 N N . ASN A 1 181 ? -44.700 15.290 14.708 1.00 83.88 181 ASN A N 1
ATOM 1396 C CA . ASN A 1 181 ? -44.637 14.339 15.823 1.00 83.88 181 ASN A CA 1
ATOM 1397 C C . ASN A 1 181 ? -43.284 13.606 15.915 1.00 83.88 181 ASN A C 1
ATOM 1399 O O . ASN A 1 181 ? -42.867 13.214 17.003 1.00 83.88 181 ASN A O 1
ATOM 1403 N N . GLU A 1 182 ? -42.596 13.418 14.784 1.00 85.81 182 GLU A N 1
ATOM 1404 C CA . GLU A 1 182 ? -41.260 12.814 14.730 1.00 85.81 182 GLU A CA 1
ATOM 1405 C C . GLU A 1 182 ? -40.219 13.634 15.505 1.00 85.81 182 GLU A C 1
ATOM 1407 O O . GLU A 1 182 ? -39.476 13.069 16.306 1.00 85.81 182 GLU A O 1
ATOM 1412 N N . ILE A 1 183 ? -40.211 14.961 15.338 1.00 85.19 183 ILE A N 1
ATOM 1413 C CA . ILE A 1 183 ? -39.241 15.845 16.002 1.00 85.19 183 ILE A CA 1
ATOM 1414 C C . ILE A 1 183 ? -39.553 15.938 17.500 1.00 85.19 183 ILE A C 1
ATOM 1416 O O . ILE A 1 183 ? -38.648 15.883 18.333 1.00 85.19 183 ILE A O 1
ATOM 1420 N N . MET A 1 184 ? -40.841 15.978 17.859 1.00 83.38 184 MET A N 1
ATOM 1421 C CA . MET A 1 184 ? -41.274 15.970 19.262 1.00 83.38 184 MET A CA 1
ATOM 1422 C C . MET A 1 184 ? -40.844 14.699 20.007 1.00 83.38 184 MET A C 1
ATOM 1424 O O . MET A 1 184 ? -40.514 14.763 21.189 1.00 83.38 184 MET A O 1
ATOM 1428 N N . ARG A 1 185 ? -40.841 13.539 19.333 1.00 84.19 185 ARG A N 1
ATOM 1429 C CA . ARG A 1 185 ? -40.373 12.271 19.919 1.00 84.19 185 ARG A CA 1
ATOM 1430 C C . ARG A 1 185 ? -38.858 12.231 20.094 1.00 84.19 185 ARG A C 1
ATOM 1432 O O . ARG A 1 185 ? -38.391 11.623 21.051 1.00 84.19 185 ARG A O 1
ATOM 1439 N N . GLN A 1 186 ? -38.109 12.852 19.185 1.00 83.38 186 GLN A N 1
ATOM 1440 C CA . GLN A 1 186 ? -36.648 12.891 19.247 1.00 83.38 186 GLN A CA 1
ATOM 1441 C C . GLN A 1 186 ? -36.140 13.819 20.361 1.00 83.38 186 GLN A C 1
ATOM 1443 O O . GLN A 1 186 ? -35.140 13.509 21.006 1.00 83.38 186 GLN A O 1
ATOM 1448 N N . TYR A 1 187 ? -36.847 14.923 20.623 1.00 81.38 187 TYR A N 1
ATOM 1449 C CA . TYR A 1 187 ? -36.475 15.915 21.635 1.00 81.38 187 TYR A CA 1
ATOM 1450 C C . TYR A 1 187 ? -37.626 16.184 22.621 1.00 81.38 187 TYR A C 1
ATOM 1452 O O . TYR A 1 187 ? -38.236 17.256 22.585 1.00 81.38 187 TYR A O 1
ATOM 1460 N N . PRO A 1 188 ? -37.946 15.234 23.522 1.00 79.31 188 PRO A N 1
ATOM 1461 C CA . PRO A 1 188 ? -39.037 15.409 24.473 1.00 79.31 188 PRO A CA 1
ATOM 1462 C C . PRO A 1 188 ? -38.737 16.555 25.450 1.00 79.31 188 PRO A C 1
ATOM 1464 O O . PRO A 1 188 ? -37.699 16.572 26.107 1.00 79.31 188 PRO A O 1
ATOM 1467 N N . GLY A 1 189 ? -39.665 17.508 25.567 1.00 74.44 189 GLY A N 1
ATOM 1468 C CA . GLY A 1 189 ? -39.623 18.576 26.575 1.00 74.44 189 GLY A CA 1
ATOM 1469 C C . GLY A 1 189 ? -38.683 19.751 26.284 1.00 74.44 189 GLY A C 1
ATOM 1470 O O . GLY A 1 189 ? -38.569 20.634 27.129 1.00 74.44 189 GLY A O 1
ATOM 1471 N N . LYS A 1 190 ? -38.036 19.795 25.114 1.00 75.81 190 LYS A N 1
ATOM 1472 C CA . LYS A 1 190 ? -37.193 20.927 24.700 1.00 75.81 190 LYS A CA 1
ATOM 1473 C C . LYS A 1 190 ? -37.972 21.900 23.817 1.00 75.81 190 LYS A C 1
ATOM 1475 O O . LYS A 1 190 ? -38.825 21.490 23.033 1.00 75.81 190 LYS A O 1
ATOM 1480 N N . THR A 1 191 ? -37.639 23.185 23.903 1.00 78.62 191 THR A N 1
ATOM 1481 C CA . THR A 1 191 ? -38.086 24.182 22.921 1.00 78.62 191 THR A CA 1
ATOM 1482 C C . THR A 1 191 ? -37.371 23.904 21.604 1.00 78.62 191 THR A C 1
ATOM 1484 O O . THR A 1 191 ? -36.143 23.935 21.571 1.00 78.62 191 THR A O 1
ATOM 1487 N N . ILE A 1 192 ? -38.118 23.601 20.546 1.00 81.75 192 ILE A N 1
ATOM 1488 C CA . ILE A 1 192 ? -37.571 23.265 19.227 1.00 81.75 192 ILE A CA 1
ATOM 1489 C C . ILE A 1 192 ? -37.697 24.487 18.321 1.00 81.75 192 ILE A C 1
ATOM 1491 O O . ILE A 1 192 ? -38.769 25.085 18.239 1.00 81.75 192 ILE A O 1
ATOM 1495 N N . ASP A 1 193 ? -36.614 24.821 17.633 1.00 82.50 193 ASP A N 1
ATOM 1496 C CA . ASP A 1 193 ? -36.579 25.832 16.582 1.00 82.50 193 ASP A CA 1
ATOM 1497 C C . ASP A 1 193 ? -36.326 25.139 15.238 1.00 82.50 193 ASP A C 1
ATOM 1499 O O . ASP A 1 193 ? -35.363 24.381 15.104 1.00 82.50 193 ASP A O 1
ATOM 1503 N N . ILE A 1 194 ? -37.225 25.324 14.268 1.00 84.69 194 ILE A N 1
ATOM 1504 C CA . ILE A 1 194 ? -37.122 24.679 12.953 1.00 84.69 194 ILE A CA 1
ATOM 1505 C C . ILE A 1 194 ? -36.651 25.708 11.943 1.00 84.69 194 ILE A C 1
ATOM 1507 O O . ILE A 1 194 ? -37.348 26.679 11.635 1.00 84.69 194 ILE A O 1
ATOM 1511 N N . ARG A 1 195 ? -35.500 25.422 11.347 1.00 84.62 195 ARG A N 1
ATOM 1512 C CA . ARG A 1 195 ? -34.883 26.265 10.339 1.00 84.62 195 ARG A CA 1
ATOM 1513 C C . ARG A 1 195 ? -34.971 25.618 8.971 1.00 84.62 195 ARG A C 1
ATOM 1515 O O . ARG A 1 195 ? -34.478 24.516 8.765 1.00 84.62 195 ARG A O 1
ATOM 1522 N N . MET A 1 196 ? -35.563 26.318 8.014 1.00 85.00 196 MET A N 1
ATOM 1523 C CA . MET A 1 196 ? -35.800 25.796 6.670 1.00 85.00 196 MET A CA 1
ATOM 1524 C C . MET A 1 196 ? -34.864 26.449 5.653 1.00 85.00 196 MET A C 1
ATOM 1526 O O . MET A 1 196 ? -34.833 27.673 5.549 1.00 85.00 196 MET A O 1
ATOM 1530 N N . GLU A 1 197 ? -34.137 25.651 4.871 1.00 86.44 197 GLU A N 1
ATOM 1531 C CA . GLU A 1 197 ? -33.248 26.103 3.792 1.00 86.44 197 GLU A CA 1
ATOM 1532 C C . GLU A 1 197 ? -33.675 25.490 2.448 1.00 86.44 197 GLU A C 1
ATOM 1534 O O . GLU A 1 197 ? -33.925 24.291 2.356 1.00 86.44 197 GLU A O 1
ATOM 1539 N N . ARG A 1 198 ? -33.727 26.297 1.379 1.00 84.94 198 ARG A N 1
ATOM 1540 C CA . ARG A 1 198 ? -33.930 25.813 -0.001 1.00 84.94 198 ARG A CA 1
ATOM 1541 C C . ARG A 1 198 ? -32.603 25.699 -0.746 1.00 84.94 198 ARG A C 1
ATOM 1543 O O . ARG A 1 198 ? -31.918 26.711 -0.907 1.00 84.94 198 ARG A O 1
ATOM 1550 N N . ARG A 1 199 ? -32.304 24.516 -1.289 1.00 84.94 199 ARG A N 1
ATOM 1551 C CA . ARG A 1 199 ? -31.185 24.245 -2.203 1.00 84.94 199 ARG A CA 1
ATOM 1552 C C . ARG A 1 199 ? -31.703 23.814 -3.574 1.00 84.94 199 ARG A C 1
ATOM 1554 O O . ARG A 1 199 ? -32.550 22.940 -3.675 1.00 84.94 199 ARG A O 1
ATOM 1561 N N . TYR A 1 200 ? -31.158 24.416 -4.629 1.00 80.56 200 TYR A N 1
ATOM 1562 C CA . TYR A 1 200 ? -31.537 24.151 -6.028 1.00 80.56 200 TYR A CA 1
ATOM 1563 C C . TYR A 1 200 ? -30.756 22.993 -6.670 1.00 80.56 200 TYR A C 1
ATOM 1565 O O . TYR A 1 200 ? -30.786 22.834 -7.881 1.00 80.56 200 TYR A O 1
ATOM 1573 N N . GLN A 1 201 ? -29.982 22.247 -5.882 1.00 85.06 201 GLN A N 1
ATOM 1574 C CA . GLN A 1 201 ? -29.164 21.133 -6.357 1.00 85.06 201 GLN A CA 1
ATOM 1575 C C . GLN A 1 201 ? -29.782 19.812 -5.877 1.00 85.06 201 GLN A C 1
ATOM 1577 O O . GLN A 1 201 ? -30.383 19.792 -4.795 1.00 85.06 201 GLN A O 1
ATOM 1582 N N . PRO A 1 202 ? -29.614 18.704 -6.614 1.00 84.44 202 PRO A N 1
ATOM 1583 C CA . PRO A 1 202 ? -30.017 17.387 -6.138 1.00 84.44 202 PRO A CA 1
ATOM 1584 C C . PRO A 1 202 ? -29.128 16.937 -4.969 1.00 84.44 202 PRO A C 1
ATOM 1586 O O . PRO A 1 202 ? -27.919 17.182 -4.956 1.00 84.44 202 PRO A O 1
ATOM 1589 N N . TYR A 1 203 ? -29.713 16.261 -3.977 1.00 83.75 203 TYR A N 1
ATOM 1590 C CA . TYR A 1 203 ? -28.948 15.706 -2.861 1.00 83.75 203 TYR A CA 1
ATOM 1591 C C . TYR A 1 203 ? -28.062 14.543 -3.319 1.00 83.75 203 TYR A C 1
ATOM 1593 O O . TYR A 1 203 ? -28.549 13.578 -3.911 1.00 83.75 203 TYR A O 1
ATOM 1601 N N . VAL A 1 204 ? -26.776 14.608 -2.969 1.00 83.50 204 VAL A N 1
ATOM 1602 C CA . VAL A 1 204 ? -25.794 13.538 -3.182 1.00 83.50 204 VAL A CA 1
ATOM 1603 C C . VAL A 1 204 ? -25.374 12.989 -1.821 1.00 83.50 204 VAL A C 1
ATOM 1605 O O . VAL A 1 204 ? -24.926 13.748 -0.958 1.00 83.50 204 VAL A O 1
ATOM 1608 N N . VAL A 1 205 ? -25.514 11.673 -1.628 1.00 81.06 205 VAL A N 1
ATOM 1609 C CA . VAL A 1 205 ? -25.128 10.980 -0.390 1.00 81.06 205 VAL A CA 1
ATOM 1610 C C . VAL A 1 205 ? -23.634 11.186 -0.154 1.00 81.06 205 VAL A C 1
ATOM 1612 O O . VAL A 1 205 ? -22.797 10.651 -0.878 1.00 81.06 205 VAL A O 1
ATOM 1615 N N . LYS A 1 206 ? -23.285 11.969 0.868 1.00 71.94 206 LYS A N 1
ATOM 1616 C CA . LYS A 1 206 ? -21.895 12.112 1.304 1.00 71.94 206 LYS A CA 1
ATOM 1617 C C . LYS A 1 206 ? -21.549 10.928 2.200 1.00 71.94 206 LYS A C 1
ATOM 1619 O O . LYS A 1 206 ? -22.218 10.701 3.207 1.00 71.94 206 LYS A O 1
ATOM 1624 N N . SER A 1 207 ? -20.499 10.186 1.863 1.00 68.38 207 SER A N 1
ATOM 1625 C CA . SER A 1 207 ? -19.935 9.175 2.758 1.00 68.38 207 SER A CA 1
ATOM 1626 C C . SER A 1 207 ? -19.436 9.865 4.032 1.00 68.38 207 SER A C 1
ATOM 1628 O O . SER A 1 207 ? -18.507 10.670 3.957 1.00 68.38 207 SER A O 1
ATOM 1630 N N . LYS A 1 208 ? -20.046 9.587 5.194 1.00 68.56 208 LYS A N 1
ATOM 1631 C CA . LYS A 1 208 ? -19.535 10.059 6.492 1.00 68.56 208 LYS A CA 1
ATOM 1632 C C . LYS A 1 208 ? -18.219 9.318 6.781 1.00 68.56 208 LYS A C 1
ATOM 1634 O O . LYS A 1 208 ? -18.270 8.099 6.958 1.00 68.56 208 LYS A O 1
ATOM 1639 N N . PRO A 1 209 ? -17.049 9.986 6.799 1.00 69.50 209 PRO A N 1
ATOM 1640 C CA . PRO A 1 209 ? -15.806 9.311 7.149 1.00 69.50 209 PRO A CA 1
ATOM 1641 C C . PRO A 1 209 ? -15.844 8.905 8.634 1.00 69.50 209 PRO A C 1
ATOM 1643 O O . PRO A 1 209 ? -16.366 9.646 9.463 1.00 69.50 209 PRO A O 1
ATOM 1646 N N . PHE A 1 210 ? -15.287 7.735 8.967 1.00 62.47 210 PHE A N 1
ATOM 1647 C CA . PHE A 1 210 ? -15.139 7.224 10.345 1.00 62.47 210 PHE A CA 1
ATOM 1648 C C . PHE A 1 210 ? -16.440 6.916 11.118 1.00 62.47 210 PHE A C 1
ATOM 1650 O O . PHE A 1 210 ? -16.512 7.136 12.323 1.00 62.47 210 PHE A O 1
ATOM 1657 N N . SER A 1 211 ? -17.461 6.344 10.472 1.00 67.31 211 SER A N 1
ATOM 1658 C CA . SER A 1 211 ? -18.676 5.867 11.166 1.00 67.31 211 SER A CA 1
ATOM 1659 C C . SER A 1 211 ? -18.484 4.590 12.006 1.00 67.31 211 SER A C 1
ATOM 1661 O O . SER A 1 211 ? -19.418 4.157 12.681 1.00 67.31 211 SER A O 1
ATOM 1663 N N . GLY A 1 212 ? -17.300 3.971 11.971 1.00 66.31 212 GLY A N 1
ATOM 1664 C CA . GLY A 1 212 ? -16.969 2.821 12.812 1.00 66.31 212 GLY A CA 1
ATOM 1665 C C . GLY A 1 212 ? -16.695 3.230 14.262 1.00 66.31 212 GLY A C 1
ATOM 1666 O O . GLY A 1 212 ? -16.113 4.283 14.514 1.00 66.31 212 GLY A O 1
ATOM 1667 N N . GLN A 1 213 ? -17.064 2.383 15.228 1.00 72.88 213 GLN A N 1
ATOM 1668 C CA . GLN A 1 213 ? -16.550 2.512 16.596 1.00 72.88 213 GLN A CA 1
ATOM 1669 C C . GLN A 1 213 ? -15.021 2.394 16.552 1.00 72.88 213 GLN A C 1
ATOM 1671 O O . GLN A 1 213 ? -14.480 1.360 16.166 1.00 72.88 213 GLN A O 1
ATOM 1676 N N . GLY A 1 214 ? -14.312 3.471 16.897 1.00 62.59 214 GLY A N 1
ATOM 1677 C CA . GLY A 1 214 ? -12.856 3.448 16.973 1.00 62.59 214 GLY A CA 1
ATOM 1678 C C . GLY A 1 214 ? -12.392 2.561 18.130 1.00 62.59 214 GLY A C 1
ATOM 1679 O O . GLY A 1 214 ? -12.608 2.903 19.290 1.00 62.59 214 GLY A O 1
ATOM 1680 N N . GLN A 1 215 ? -11.721 1.449 17.828 1.00 66.62 215 GLN A N 1
ATOM 1681 C CA . GLN A 1 215 ? -11.027 0.629 18.823 1.00 66.62 215 GLN A CA 1
ATOM 1682 C C . GLN A 1 215 ? -9.632 1.234 19.072 1.00 66.62 215 GLN A C 1
ATOM 1684 O O . GLN A 1 215 ? -8.806 1.283 18.159 1.00 66.62 215 GLN A O 1
ATOM 1689 N N . ARG A 1 216 ? -9.340 1.705 20.293 1.00 64.25 216 ARG A N 1
ATOM 1690 C CA . ARG A 1 216 ? -7.971 2.116 20.662 1.00 64.25 216 ARG A CA 1
ATOM 1691 C C . ARG A 1 216 ? -7.064 0.879 20.707 1.00 64.25 216 ARG A C 1
ATOM 1693 O O . ARG A 1 216 ? -7.356 -0.074 21.424 1.00 64.25 216 ARG A O 1
ATOM 1700 N N . LEU A 1 217 ? -5.954 0.904 19.972 1.00 53.72 217 LEU A N 1
ATOM 1701 C CA . LEU A 1 217 ? -4.900 -0.112 20.036 1.00 53.72 217 LEU A CA 1
ATOM 1702 C C . LEU A 1 217 ? -3.784 0.396 20.964 1.00 53.72 217 LEU A C 1
ATOM 1704 O O . LEU A 1 217 ? -3.196 1.436 20.684 1.00 53.72 217 LEU A O 1
ATOM 1708 N N . GLY A 1 218 ? -3.491 -0.334 22.046 1.00 47.19 218 GLY A N 1
ATOM 1709 C CA . GLY A 1 218 ? -2.319 -0.095 22.902 1.00 47.19 218 GLY A CA 1
ATOM 1710 C C . GLY A 1 218 ? -2.612 0.539 24.266 1.00 47.19 218 GLY A C 1
ATOM 1711 O O . GLY A 1 218 ? -2.321 1.712 24.483 1.00 47.19 218 GLY A O 1
ATOM 1712 N N . GLU A 1 219 ? -3.114 -0.250 25.220 1.00 54.47 219 GLU A N 1
ATOM 1713 C CA . GLU A 1 219 ? -2.852 0.023 26.640 1.00 54.47 219 GLU A CA 1
ATOM 1714 C C . GLU A 1 219 ? -1.398 -0.366 26.946 1.00 54.47 219 GLU A C 1
ATOM 1716 O O . GLU A 1 219 ? -0.973 -1.486 26.669 1.00 54.47 219 GLU A O 1
ATOM 1721 N N . ILE A 1 220 ? -0.620 0.573 27.490 1.00 55.00 220 ILE A N 1
ATOM 1722 C CA . ILE A 1 220 ? 0.828 0.437 27.746 1.00 55.00 220 ILE A CA 1
ATOM 1723 C C . ILE A 1 220 ? 1.146 -0.464 28.961 1.00 55.00 220 ILE A C 1
ATOM 1725 O O . ILE A 1 220 ? 2.312 -0.756 29.216 1.00 55.00 220 ILE A O 1
ATOM 1729 N N . VAL A 1 221 ? 0.146 -0.974 29.692 1.00 46.94 221 VAL A N 1
ATOM 1730 C CA . VAL A 1 221 ? 0.356 -1.857 30.854 1.00 46.94 221 VAL A CA 1
ATOM 1731 C C . VAL A 1 221 ? -0.781 -2.887 30.957 1.00 46.94 221 VAL A C 1
ATOM 1733 O O . VAL A 1 221 ? -1.940 -2.480 30.999 1.00 46.94 221 VAL A O 1
ATOM 1736 N N . PRO A 1 222 ? -0.503 -4.205 31.029 1.00 44.97 222 PRO A N 1
ATOM 1737 C CA . PRO A 1 222 ? -1.543 -5.202 31.257 1.00 44.97 222 PRO A CA 1
ATOM 1738 C C . PRO A 1 222 ? -2.077 -5.090 32.691 1.00 44.97 222 PRO A C 1
ATOM 1740 O O . PRO A 1 222 ? -1.311 -5.142 33.656 1.00 44.97 222 PRO A O 1
ATOM 1743 N N . THR A 1 223 ? -3.396 -4.968 32.848 1.00 52.47 223 THR A N 1
ATOM 1744 C CA . THR A 1 223 ? -4.057 -5.079 34.153 1.00 52.47 223 THR A CA 1
ATOM 1745 C C . THR A 1 223 ? -3.840 -6.486 34.709 1.00 52.47 223 THR A C 1
ATOM 1747 O O . THR A 1 223 ? -4.319 -7.474 34.152 1.00 52.47 223 THR A O 1
ATOM 1750 N N . VAL A 1 224 ? -3.098 -6.591 35.811 1.00 42.88 224 VAL A N 1
ATOM 1751 C CA . VAL A 1 224 ? -2.890 -7.848 36.536 1.00 42.88 224 VAL A CA 1
ATOM 1752 C C . VAL A 1 224 ? -4.183 -8.182 37.281 1.00 42.88 224 VAL A C 1
ATOM 1754 O O . VAL A 1 224 ? -4.453 -7.635 38.347 1.00 42.88 224 VAL A O 1
ATOM 1757 N N . ILE A 1 225 ? -5.016 -9.053 36.710 1.00 42.03 225 ILE A N 1
ATOM 1758 C CA . ILE A 1 225 ? -6.217 -9.560 37.382 1.00 42.03 225 ILE A CA 1
ATOM 1759 C C . ILE A 1 225 ? -5.794 -10.749 38.250 1.00 42.03 225 ILE A C 1
ATOM 1761 O O . ILE A 1 225 ? -5.474 -11.826 37.746 1.00 42.03 225 ILE A O 1
ATOM 1765 N N . SER A 1 226 ? -5.749 -10.520 39.563 1.00 34.19 226 SER A N 1
ATOM 1766 C CA . SER A 1 226 ? -5.494 -11.544 40.576 1.00 34.19 226 SER A CA 1
ATOM 1767 C C . SER A 1 226 ? -6.677 -12.515 40.662 1.00 34.19 226 SER A C 1
ATOM 1769 O O . SER A 1 226 ? -7.838 -12.105 40.642 1.00 34.19 226 SER A O 1
ATOM 1771 N N . ALA A 1 227 ? -6.371 -13.809 40.732 1.00 33.12 227 ALA A N 1
ATOM 1772 C CA . ALA A 1 227 ? -7.329 -14.906 40.759 1.00 33.12 227 ALA A CA 1
ATOM 1773 C C . ALA A 1 227 ? -8.167 -14.885 42.048 1.00 33.12 227 ALA A C 1
ATOM 1775 O O . ALA A 1 227 ? -7.702 -15.280 43.114 1.00 33.12 227 ALA A O 1
ATOM 1776 N N . GLY A 1 228 ? -9.411 -14.434 41.943 1.00 35.66 228 GLY A N 1
ATOM 1777 C CA . GLY A 1 228 ? -10.353 -14.439 43.056 1.00 35.66 228 GLY A CA 1
ATOM 1778 C C . GLY A 1 228 ? -11.600 -13.660 42.696 1.00 35.66 228 GLY A C 1
ATOM 1779 O O . GLY A 1 228 ? -11.730 -12.531 43.141 1.00 35.66 228 GLY A O 1
ATOM 1780 N N . ASN A 1 229 ? -12.412 -14.226 41.798 1.00 34.06 229 ASN A N 1
ATOM 1781 C CA . ASN A 1 229 ? -13.852 -13.993 41.589 1.00 34.06 229 ASN A CA 1
ATOM 1782 C C . ASN A 1 229 ? -14.225 -14.513 40.189 1.00 34.06 229 ASN A C 1
ATOM 1784 O O . ASN A 1 229 ? -14.428 -13.756 39.242 1.00 34.06 229 ASN A O 1
ATOM 1788 N N . LEU A 1 230 ? -14.263 -15.843 40.054 1.00 31.00 230 LEU A N 1
ATOM 1789 C CA . LEU A 1 230 ? -15.137 -16.484 39.076 1.00 31.00 230 LEU A CA 1
ATOM 1790 C C . LEU A 1 230 ? -16.536 -16.441 39.686 1.00 31.00 230 LEU A C 1
ATOM 1792 O O . LEU A 1 230 ? -16.768 -17.151 40.653 1.00 31.00 230 LEU A O 1
ATOM 1796 N N . GLU A 1 231 ? -17.404 -15.582 39.158 1.00 31.12 231 GLU A N 1
ATOM 1797 C CA . GLU A 1 231 ? -18.845 -15.791 38.957 1.00 31.12 231 GLU A CA 1
ATOM 1798 C C . GLU A 1 231 ? -19.492 -14.440 38.619 1.00 31.12 231 GLU A C 1
ATOM 1800 O O . GLU A 1 231 ? -19.267 -13.445 39.297 1.00 31.12 231 GLU A O 1
ATOM 1805 N N . GLN A 1 232 ? -20.298 -14.431 37.552 1.00 32.56 232 GLN A N 1
ATOM 1806 C CA . GLN A 1 232 ? -21.109 -13.304 37.067 1.00 32.56 232 GLN A CA 1
ATOM 1807 C C . GLN A 1 232 ? -20.332 -12.157 36.396 1.00 32.56 232 GLN A C 1
ATOM 1809 O O . GLN A 1 232 ? -19.973 -11.174 37.029 1.00 32.56 232 GLN A O 1
ATOM 1814 N N . ASN A 1 233 ? -20.107 -12.278 35.078 1.00 32.59 233 ASN A N 1
ATOM 1815 C CA . ASN A 1 233 ? -20.373 -11.224 34.078 1.00 32.59 233 ASN A CA 1
ATOM 1816 C C . ASN A 1 233 ? -19.880 -11.655 32.686 1.00 32.59 233 ASN A C 1
ATOM 1818 O O . ASN A 1 233 ? -18.742 -11.426 32.282 1.00 32.59 233 ASN A O 1
ATOM 1822 N N . THR A 1 234 ? -20.772 -12.292 31.930 1.00 28.89 234 THR A N 1
ATOM 1823 C CA . THR A 1 234 ? -20.624 -12.572 30.499 1.00 28.89 234 THR A CA 1
ATOM 1824 C C . THR A 1 234 ? -21.217 -11.429 29.680 1.00 28.89 234 THR A C 1
ATOM 1826 O O . THR A 1 234 ? -22.428 -11.404 29.491 1.00 28.89 234 THR A O 1
ATOM 1829 N N . SER A 1 235 ? -20.375 -10.523 29.174 1.00 35.81 235 SER A N 1
ATOM 1830 C CA . SER A 1 235 ? -20.479 -9.926 27.828 1.00 35.81 235 SER A CA 1
ATOM 1831 C C . SER A 1 235 ? -19.468 -8.785 27.663 1.00 35.81 235 SER A C 1
ATOM 1833 O O . SER A 1 235 ? -19.590 -7.771 28.343 1.00 35.81 235 SER A O 1
ATOM 1835 N N . ASN A 1 236 ? -18.572 -8.936 26.677 1.00 36.75 236 ASN A N 1
ATOM 1836 C CA . ASN A 1 236 ? -17.778 -7.889 26.006 1.00 36.75 236 ASN A CA 1
ATOM 1837 C C . ASN A 1 236 ? -16.654 -7.249 26.850 1.00 36.75 236 ASN A C 1
ATOM 1839 O O . ASN A 1 236 ? -16.902 -6.654 27.883 1.00 36.75 236 ASN A O 1
ATOM 1843 N N . GLY A 1 237 ? -15.380 -7.246 26.468 1.00 33.97 237 GLY A N 1
ATOM 1844 C CA . GLY A 1 237 ? -14.721 -7.605 25.217 1.00 33.97 237 GLY A CA 1
ATOM 1845 C C . GLY A 1 237 ? -13.365 -6.892 25.204 1.00 33.97 237 GLY A C 1
ATOM 1846 O O . GLY A 1 237 ? -13.316 -5.677 25.049 1.00 33.97 237 GLY A O 1
ATOM 1847 N N . ALA A 1 238 ? -12.282 -7.647 25.395 1.00 36.81 238 ALA A N 1
ATOM 1848 C CA . ALA A 1 238 ? -10.901 -7.176 25.328 1.00 36.81 238 ALA A CA 1
ATOM 1849 C C . ALA A 1 238 ? -10.082 -8.138 24.443 1.00 36.81 238 ALA A C 1
ATOM 1851 O O . ALA A 1 238 ? -10.035 -9.325 24.741 1.00 36.81 238 ALA A O 1
ATOM 1852 N N . ASN A 1 239 ? -9.538 -7.588 23.345 1.00 38.19 239 ASN A N 1
ATOM 1853 C CA . ASN A 1 239 ? -8.326 -7.898 22.549 1.00 38.19 239 ASN A CA 1
ATOM 1854 C C . ASN A 1 239 ? -7.691 -9.319 22.577 1.00 38.19 239 ASN A C 1
ATOM 1856 O O . ASN A 1 239 ? -7.617 -9.923 23.642 1.00 38.19 239 ASN A O 1
ATOM 1860 N N . PRO A 1 240 ? -7.065 -9.811 21.471 1.00 40.91 240 PRO A N 1
ATOM 1861 C CA . PRO A 1 240 ? -6.309 -9.008 20.497 1.00 40.91 240 PRO A CA 1
ATOM 1862 C C . PRO A 1 240 ? -6.400 -9.443 19.014 1.00 40.91 240 PRO A C 1
ATOM 1864 O O . PRO A 1 240 ? -6.951 -10.472 18.637 1.00 40.91 240 PRO A O 1
ATOM 1867 N N . ALA A 1 241 ? -5.796 -8.602 18.180 1.00 32.97 241 ALA A N 1
ATOM 1868 C CA . ALA A 1 241 ? -5.537 -8.778 16.762 1.00 32.97 241 ALA A CA 1
ATOM 1869 C C . ALA A 1 241 ? -4.871 -10.121 16.376 1.00 32.97 241 ALA A C 1
ATOM 1871 O O . ALA A 1 241 ? -4.054 -10.666 17.116 1.00 32.97 241 ALA A O 1
ATOM 1872 N N . ASN A 1 242 ? -5.168 -10.554 15.144 1.00 31.33 242 ASN A N 1
ATOM 1873 C CA . ASN A 1 242 ? -4.513 -11.611 14.363 1.00 31.33 242 ASN A CA 1
ATOM 1874 C C . ASN A 1 242 ? -4.549 -13.034 14.946 1.00 31.33 242 ASN A C 1
ATOM 1876 O O . ASN A 1 242 ? -3.546 -13.572 15.407 1.00 31.33 242 ASN A O 1
ATOM 1880 N N . GLY A 1 243 ? -5.694 -13.698 14.803 1.00 32.00 243 GLY A N 1
ATOM 1881 C CA . GLY A 1 243 ? -5.780 -15.154 14.897 1.00 32.00 243 GLY A CA 1
ATOM 1882 C C . GLY A 1 243 ? -7.215 -15.627 14.706 1.00 32.00 243 GLY A C 1
ATOM 1883 O O . GLY A 1 243 ? -8.064 -15.284 15.517 1.00 32.00 243 GLY A O 1
ATOM 1884 N N . GLY A 1 244 ? -7.477 -16.359 13.620 1.00 41.78 244 GLY A N 1
ATOM 1885 C CA . GLY A 1 244 ? -8.766 -16.884 13.153 1.00 41.78 244 GLY A CA 1
ATOM 1886 C C . GLY A 1 244 ? -9.874 -16.923 14.198 1.00 41.78 244 GLY A C 1
ATOM 1887 O O . GLY A 1 244 ? -9.926 -17.836 15.024 1.00 41.78 244 GLY A O 1
ATOM 1888 N N . PHE A 1 245 ? -10.770 -15.937 14.133 1.00 50.34 245 PHE A N 1
ATOM 1889 C CA . PHE A 1 245 ? -11.996 -15.961 14.911 1.00 50.34 245 PHE A CA 1
ATOM 1890 C C . PHE A 1 245 ? -12.893 -17.052 14.335 1.00 50.34 245 PHE A C 1
ATOM 1892 O O . PHE A 1 245 ? -13.313 -16.982 13.182 1.00 50.34 245 PHE A O 1
ATOM 1899 N N . VAL A 1 246 ? -13.143 -18.083 15.131 1.00 61.19 246 VAL A N 1
ATOM 1900 C CA . VAL A 1 246 ? -14.097 -19.132 14.790 1.00 61.19 246 VAL A CA 1
ATOM 1901 C C . VAL A 1 246 ? -15.476 -18.630 15.205 1.00 61.19 246 VAL A C 1
ATOM 1903 O O . VAL A 1 246 ? -15.642 -18.189 16.344 1.00 61.19 246 VAL A O 1
ATOM 1906 N N . ASP A 1 247 ? -16.451 -18.647 14.295 1.00 73.75 247 ASP A N 1
ATOM 1907 C CA . ASP A 1 247 ? -17.797 -18.140 14.572 1.00 73.75 247 ASP A CA 1
ATOM 1908 C C . ASP A 1 247 ? -18.414 -18.872 15.778 1.00 73.75 247 ASP A C 1
ATOM 1910 O O . ASP A 1 247 ? -18.574 -20.097 15.784 1.00 73.75 247 ASP A O 1
ATOM 1914 N N . SER A 1 248 ? -18.776 -18.110 16.815 1.00 77.94 248 SER A N 1
ATOM 1915 C CA . SER A 1 248 ? -19.387 -18.641 18.039 1.00 77.94 248 SER A CA 1
ATOM 1916 C C . SER A 1 248 ? -20.702 -19.374 17.759 1.00 77.94 248 SER A C 1
ATOM 1918 O O . SER A 1 248 ? -21.072 -20.272 18.515 1.00 77.94 248 SER A O 1
ATOM 1920 N N . GLN A 1 249 ? -21.411 -19.029 16.679 1.00 80.81 249 GLN A N 1
ATOM 1921 C CA . GLN A 1 249 ? -22.617 -19.747 16.268 1.00 80.81 249 GLN A CA 1
ATOM 1922 C C . GLN A 1 249 ? -22.292 -21.126 15.681 1.00 80.81 249 GLN A C 1
ATOM 1924 O O . GLN A 1 249 ? -22.988 -22.094 15.990 1.00 80.81 249 GLN A O 1
ATOM 1929 N N . CYS A 1 250 ? -21.225 -21.246 14.887 1.00 79.56 250 CYS A N 1
ATOM 1930 C CA . CYS A 1 250 ? -20.788 -22.528 14.329 1.00 79.56 250 CYS A CA 1
ATOM 1931 C C . CYS A 1 250 ? -20.332 -23.500 15.421 1.00 79.56 250 CYS A C 1
ATOM 1933 O O . CYS A 1 250 ? -20.675 -24.678 15.363 1.00 79.56 250 CYS A O 1
ATOM 1935 N N . VAL A 1 251 ? -19.647 -23.012 16.462 1.00 83.94 251 VAL A N 1
ATOM 1936 C CA . VAL A 1 251 ? -19.254 -23.847 17.612 1.00 83.94 251 VAL A CA 1
ATOM 1937 C C . VAL A 1 251 ? -20.479 -24.389 18.357 1.00 83.94 251 VAL A C 1
ATOM 1939 O O . VAL A 1 251 ? -20.501 -25.565 18.713 1.00 83.94 251 VAL A O 1
ATOM 1942 N N . LYS A 1 252 ? -21.532 -23.578 18.542 1.00 84.75 252 LYS A N 1
ATOM 1943 C CA . LYS A 1 252 ? -22.789 -24.042 19.159 1.00 84.75 252 LYS A CA 1
ATOM 1944 C C . LYS A 1 252 ? -23.479 -25.118 18.318 1.00 84.75 252 LYS A C 1
ATOM 1946 O O . LYS A 1 252 ? -23.822 -26.166 18.852 1.00 84.75 252 LYS A O 1
ATOM 1951 N N . LYS A 1 253 ? -23.588 -24.912 17.001 1.00 84.88 253 LYS A N 1
ATOM 1952 C CA . LYS A 1 253 ? -24.142 -25.912 16.066 1.00 84.88 253 LYS A CA 1
ATOM 1953 C C . LYS A 1 253 ? -23.347 -27.223 16.078 1.00 84.88 253 LYS A C 1
ATOM 1955 O O . LYS A 1 253 ? -23.924 -28.310 16.059 1.00 84.88 253 LYS A O 1
ATOM 1960 N N . ALA A 1 254 ? -22.020 -27.129 16.131 1.00 82.25 254 ALA A N 1
ATOM 1961 C CA . ALA A 1 254 ? -21.149 -28.294 16.234 1.00 82.25 254 ALA A CA 1
ATOM 1962 C C . ALA A 1 254 ? -21.370 -29.044 17.557 1.00 82.25 254 ALA A C 1
ATOM 1964 O O . ALA A 1 254 ? -21.438 -30.271 17.561 1.00 82.25 254 ALA A O 1
ATOM 1965 N N . GLN A 1 255 ? -21.550 -28.313 18.661 1.00 85.06 255 GLN A N 1
ATOM 1966 C CA . GLN A 1 255 ? -21.802 -28.899 19.976 1.00 85.06 255 GLN A CA 1
ATOM 1967 C C . GLN A 1 255 ? -23.161 -29.604 20.053 1.00 85.06 255 GLN A C 1
ATOM 1969 O O . GLN A 1 255 ? -23.246 -30.675 20.638 1.00 85.06 255 GLN A O 1
ATOM 1974 N N . GLU A 1 256 ? -24.202 -29.054 19.425 1.00 80.94 256 GLU A N 1
ATOM 1975 C CA . GLU A 1 256 ? -25.531 -29.682 19.335 1.00 80.94 256 GLU A CA 1
ATOM 1976 C C . GLU A 1 256 ? -25.522 -30.972 18.501 1.00 80.94 256 GLU A C 1
ATOM 1978 O O . GLU A 1 256 ? -26.319 -31.881 18.735 1.00 80.94 256 GLU A O 1
ATOM 1983 N N . THR A 1 257 ? -24.606 -31.073 17.532 1.00 79.62 257 THR A N 1
ATOM 1984 C CA . THR A 1 257 ? -24.450 -32.282 16.710 1.00 79.62 257 THR A CA 1
ATOM 1985 C C . THR A 1 257 ? -23.872 -33.443 17.527 1.00 79.62 257 THR A C 1
ATOM 1987 O O . THR A 1 257 ? -24.185 -34.607 17.264 1.00 79.62 257 THR A O 1
ATOM 1990 N N . ILE A 1 258 ? -23.071 -33.137 18.552 1.00 79.88 258 ILE A N 1
ATOM 1991 C CA . ILE A 1 258 ? -22.587 -34.122 19.518 1.00 79.88 258 ILE A CA 1
ATOM 1992 C C . ILE A 1 258 ? -23.709 -34.372 20.524 1.00 79.88 258 ILE A C 1
ATOM 1994 O O . ILE A 1 258 ? -23.913 -33.614 21.471 1.00 79.88 258 ILE A O 1
ATOM 1998 N N . LYS A 1 259 ? -24.452 -35.461 20.326 1.00 77.19 259 LYS A N 1
ATOM 1999 C CA . LYS A 1 259 ? -25.453 -35.921 21.293 1.00 77.19 259 LYS A CA 1
ATOM 2000 C C . LYS A 1 259 ? -24.747 -36.404 22.561 1.00 77.19 259 LYS A C 1
ATOM 2002 O O . LYS A 1 259 ? -24.332 -37.558 22.631 1.00 77.19 259 LYS A O 1
ATOM 2007 N N . LEU A 1 260 ? -24.603 -35.513 23.539 1.00 78.38 260 LEU A N 1
ATOM 2008 C CA . LEU A 1 260 ? -24.128 -35.854 24.877 1.00 78.38 260 LEU A CA 1
ATOM 2009 C C . LEU A 1 260 ? -25.118 -36.831 25.523 1.00 78.38 260 LEU A C 1
ATOM 2011 O O . LEU A 1 260 ? -26.319 -36.572 25.574 1.00 78.38 260 LEU A O 1
ATOM 2015 N N . ILE A 1 261 ? -24.615 -37.975 25.980 1.00 77.12 261 ILE A N 1
ATOM 2016 C CA . ILE A 1 261 ? -25.395 -38.949 26.747 1.00 77.12 261 ILE A CA 1
ATOM 2017 C C . ILE A 1 261 ? -25.308 -38.548 28.219 1.00 77.12 261 ILE A C 1
ATOM 2019 O O . ILE A 1 261 ? -24.231 -38.633 28.818 1.00 77.12 261 ILE A O 1
ATOM 2023 N N . ASP A 1 262 ? -26.436 -38.132 28.792 1.00 70.75 262 ASP A N 1
ATOM 2024 C CA . ASP A 1 262 ? -26.572 -37.813 30.214 1.00 70.75 262 ASP A CA 1
ATOM 2025 C C . ASP A 1 262 ? -26.332 -39.076 31.064 1.00 70.75 262 ASP A C 1
ATOM 2027 O O . ASP A 1 262 ? -27.171 -39.975 31.124 1.00 70.75 262 ASP A O 1
ATOM 2031 N N . GLY A 1 263 ? -25.164 -39.175 31.707 1.00 75.62 263 GLY A N 1
ATOM 2032 C CA . GLY A 1 263 ? -24.784 -40.301 32.576 1.00 75.62 263 GLY A CA 1
ATOM 2033 C C . GLY A 1 263 ? -23.356 -40.811 32.373 1.00 75.62 263 GLY A C 1
ATOM 2034 O O . GLY A 1 263 ? -22.810 -41.482 33.249 1.00 75.62 263 GLY A O 1
ATOM 2035 N N . GLU A 1 264 ? -22.718 -40.459 31.259 1.00 81.69 264 GLU A N 1
ATOM 2036 C CA . GLU A 1 264 ? -21.296 -40.723 31.050 1.00 81.69 264 GLU A CA 1
ATOM 2037 C C . GLU A 1 264 ? -20.436 -39.533 31.502 1.00 81.69 264 GLU A C 1
ATOM 2039 O O . GLU A 1 264 ? -20.880 -38.385 31.458 1.00 81.69 264 GLU A O 1
ATOM 2044 N N . PRO A 1 265 ? -19.194 -39.773 31.952 1.00 85.25 265 PRO A N 1
ATOM 2045 C CA . PRO A 1 265 ? -18.290 -38.691 32.316 1.00 85.25 265 PRO A CA 1
ATOM 2046 C C . PRO A 1 265 ? -17.972 -37.799 31.104 1.00 85.25 265 PRO A C 1
ATOM 2048 O O . PRO A 1 265 ? -17.554 -38.277 30.044 1.00 85.25 265 PRO A O 1
ATOM 2051 N N . ILE A 1 266 ? -18.166 -36.493 31.299 1.00 87.69 266 ILE A N 1
ATOM 2052 C CA . ILE A 1 266 ? -17.949 -35.437 30.306 1.00 87.69 266 ILE A CA 1
ATOM 2053 C C . ILE A 1 266 ? -16.507 -34.926 30.409 1.00 87.69 266 ILE A C 1
ATOM 2055 O O . ILE A 1 266 ? -15.976 -34.703 31.497 1.00 87.69 266 ILE A O 1
ATOM 2059 N N . THR A 1 267 ? -15.889 -34.681 29.259 1.00 89.25 267 THR A N 1
ATOM 2060 C CA . THR A 1 267 ? -14.555 -34.092 29.106 1.00 89.25 267 THR A CA 1
ATOM 2061 C C . THR A 1 267 ? -14.583 -32.866 28.217 1.00 89.25 267 THR A C 1
ATOM 2063 O O . THR A 1 267 ? -15.424 -32.738 27.328 1.00 89.25 267 THR A O 1
ATOM 2066 N N . HIS A 1 268 ? -13.634 -31.963 28.453 1.00 91.25 268 HIS A N 1
ATOM 2067 C CA . HIS A 1 268 ? -13.475 -30.735 27.684 1.00 91.25 268 HIS A CA 1
ATOM 2068 C C . HIS A 1 268 ? -12.205 -30.818 26.845 1.00 91.25 268 HIS A C 1
ATOM 2070 O O . HIS A 1 268 ? -11.101 -30.773 27.384 1.00 91.25 268 HIS A O 1
ATOM 2076 N N . VAL A 1 269 ? -12.337 -30.910 25.526 1.00 90.75 269 VAL A N 1
ATOM 2077 C CA . VAL A 1 269 ? -11.184 -30.988 24.621 1.00 90.75 269 VAL A CA 1
ATOM 2078 C C . VAL A 1 269 ? -10.916 -29.607 24.029 1.00 90.75 269 VAL A C 1
ATOM 2080 O O . VAL A 1 269 ? -11.804 -28.997 23.431 1.00 90.75 269 VAL A O 1
ATOM 2083 N N . GLN A 1 270 ? -9.688 -29.103 24.188 1.00 91.56 270 GLN A N 1
ATOM 2084 C CA . GLN A 1 270 ? -9.268 -27.824 23.608 1.00 91.56 270 GLN A CA 1
ATOM 2085 C C . GLN A 1 270 ? -8.570 -28.052 22.266 1.00 91.56 270 GLN A C 1
ATOM 2087 O O . GLN A 1 270 ? -7.482 -28.622 22.219 1.00 91.56 270 GLN A O 1
ATOM 2092 N N . ILE A 1 271 ? -9.157 -27.560 21.180 1.00 91.38 271 ILE A N 1
ATOM 2093 C CA . ILE A 1 271 ? -8.633 -27.670 19.820 1.00 91.38 271 ILE A CA 1
ATOM 2094 C C . ILE A 1 271 ? -7.980 -26.343 19.424 1.00 91.38 271 ILE A C 1
ATOM 2096 O O . ILE A 1 271 ? -8.626 -25.294 19.396 1.00 91.38 271 ILE A O 1
ATOM 2100 N N . ARG A 1 272 ? -6.684 -26.374 19.113 1.00 90.75 272 ARG A N 1
ATOM 2101 C CA . ARG A 1 272 ? -5.918 -25.230 18.606 1.00 90.75 272 ARG A CA 1
ATOM 2102 C C . ARG A 1 272 ? -5.811 -25.311 17.093 1.00 90.75 272 ARG A C 1
ATOM 2104 O O . ARG A 1 272 ? -5.304 -26.298 16.561 1.00 90.75 272 ARG A O 1
ATOM 2111 N N . LEU A 1 273 ? -6.260 -24.261 16.417 1.00 88.06 273 LEU A N 1
ATOM 2112 C CA . LEU A 1 273 ? -6.278 -24.187 14.964 1.00 88.06 273 LEU A CA 1
ATOM 2113 C C . LEU A 1 273 ? -4.997 -23.523 14.433 1.00 88.06 273 LEU A C 1
ATOM 2115 O O . LEU A 1 273 ? -4.453 -22.635 15.092 1.00 88.06 273 LEU A O 1
ATOM 2119 N N . PRO A 1 274 ? -4.537 -23.883 13.219 1.00 83.12 274 PRO A N 1
ATOM 2120 C CA . PRO A 1 274 ? -3.429 -23.210 12.541 1.00 83.12 274 PRO A CA 1
ATOM 2121 C C . PRO A 1 274 ? -3.683 -21.720 12.322 1.00 83.12 274 PRO A C 1
ATOM 2123 O O . PRO A 1 274 ? -2.739 -20.946 12.219 1.00 83.12 274 PRO A O 1
ATOM 2126 N N . SER A 1 275 ? -4.955 -21.320 12.263 1.00 78.56 275 SER A N 1
ATOM 2127 C CA . SER A 1 275 ? -5.366 -19.925 12.141 1.00 78.56 275 SER A CA 1
ATOM 2128 C C . SER A 1 275 ? -5.094 -19.103 13.408 1.00 78.56 275 SER A C 1
ATOM 2130 O O . SER A 1 275 ? -5.227 -17.888 13.362 1.00 78.56 275 SER A O 1
ATOM 2132 N N . GLY A 1 276 ? -4.709 -19.731 14.527 1.00 80.12 276 GLY A N 1
ATOM 2133 C CA . GLY A 1 276 ? -4.521 -19.095 15.837 1.00 80.12 276 GLY A CA 1
ATOM 2134 C C . GLY A 1 276 ? -5.751 -19.188 16.747 1.00 80.12 276 GLY A C 1
ATOM 2135 O O . GLY A 1 276 ? -5.641 -18.953 17.952 1.00 80.12 276 GLY A O 1
ATOM 2136 N N . GLY A 1 277 ? -6.900 -19.588 16.192 1.00 83.88 277 GLY A N 1
ATOM 2137 C CA . GLY A 1 277 ? -8.136 -19.805 16.938 1.00 83.88 277 GLY A CA 1
ATOM 2138 C C . GLY A 1 277 ? -8.034 -20.946 17.955 1.00 83.88 277 GLY A C 1
ATOM 2139 O O . GLY A 1 277 ? -7.235 -21.879 17.815 1.00 83.88 277 GLY A O 1
ATOM 2140 N N . ARG A 1 278 ? -8.870 -20.876 18.994 1.00 87.50 278 ARG A N 1
ATOM 2141 C CA . ARG A 1 278 ? -9.053 -21.937 19.994 1.00 87.50 278 ARG A CA 1
ATOM 2142 C C . ARG A 1 278 ? -10.535 -22.284 20.058 1.00 87.50 278 ARG A C 1
ATOM 2144 O O . ARG A 1 278 ? -11.349 -21.392 20.264 1.00 87.50 278 ARG A O 1
ATOM 2151 N N . ILE A 1 279 ? -10.870 -23.560 19.911 1.00 88.75 279 ILE A N 1
ATOM 2152 C CA . ILE A 1 279 ? -12.234 -24.075 20.071 1.00 88.75 279 ILE A CA 1
ATOM 2153 C C . ILE A 1 279 ? -12.225 -25.042 21.249 1.00 88.75 279 ILE A C 1
ATOM 2155 O O . ILE A 1 279 ? -11.295 -25.833 21.390 1.00 88.75 279 ILE A O 1
ATOM 2159 N N . VAL A 1 280 ? -13.243 -24.986 22.101 1.00 90.56 280 VAL A N 1
ATOM 2160 C CA . VAL A 1 280 ? -13.427 -25.941 23.200 1.00 90.56 280 VAL A CA 1
ATOM 2161 C C . VAL A 1 280 ? -14.722 -26.697 22.947 1.00 90.56 280 VAL A C 1
ATOM 2163 O O . VAL A 1 280 ? -15.764 -26.064 22.800 1.00 90.56 280 VAL A O 1
ATOM 2166 N N . GLY A 1 281 ? -14.645 -28.025 22.864 1.00 89.50 281 GLY A N 1
ATOM 2167 C CA . GLY A 1 281 ? -15.809 -28.901 22.707 1.00 89.50 281 GLY A CA 1
ATOM 2168 C C . GLY A 1 281 ? -16.020 -29.779 23.938 1.00 89.50 281 GLY A C 1
ATOM 2169 O O . GLY A 1 281 ? -15.050 -30.168 24.598 1.00 89.50 281 GLY A O 1
ATOM 2170 N N . GLN A 1 282 ? -17.281 -30.077 24.250 1.00 90.88 282 GLN A N 1
ATOM 2171 C CA . GLN A 1 282 ? -17.667 -31.025 25.297 1.00 90.88 282 GLN A CA 1
ATOM 2172 C C . GLN A 1 282 ? -17.932 -32.398 24.675 1.00 90.88 282 GLN A C 1
ATOM 2174 O O . GLN A 1 282 ? -18.699 -32.504 23.718 1.00 90.88 282 GLN A O 1
ATOM 2179 N N . PHE A 1 283 ? -17.307 -33.438 25.226 1.00 89.56 283 PHE A N 1
ATOM 2180 C CA . PHE A 1 283 ? -17.406 -34.814 24.739 1.00 89.56 283 PHE A CA 1
ATOM 2181 C C . PHE A 1 283 ? -17.462 -35.799 25.912 1.00 89.56 283 PHE A C 1
ATOM 2183 O O . PHE A 1 283 ? -16.684 -35.686 26.856 1.00 89.56 283 PHE A O 1
ATOM 2190 N N . ASN A 1 284 ? -18.311 -36.816 25.835 1.00 89.38 284 ASN A N 1
ATOM 2191 C CA . ASN A 1 284 ? -18.243 -38.012 26.678 1.00 89.38 284 ASN A CA 1
ATOM 2192 C C . ASN A 1 284 ? -16.995 -38.868 26.403 1.00 89.38 284 ASN A C 1
ATOM 2194 O O . ASN A 1 284 ? -16.472 -38.882 25.291 1.00 89.38 284 ASN A O 1
ATOM 2198 N N . HIS A 1 285 ? -16.559 -39.660 27.389 1.00 88.38 285 HIS A N 1
ATOM 2199 C CA . HIS A 1 285 ? -15.392 -40.555 27.264 1.00 88.38 285 HIS A CA 1
ATOM 2200 C C . HIS A 1 285 ? -15.502 -41.600 26.138 1.00 88.38 285 HIS A C 1
ATOM 2202 O O . HIS A 1 285 ? -14.470 -42.098 25.677 1.00 88.38 285 HIS A O 1
ATOM 2208 N N . ASN A 1 286 ? -16.726 -41.936 25.722 1.00 86.88 286 ASN A N 1
ATOM 2209 C CA . ASN A 1 286 ? -17.007 -42.959 24.716 1.00 86.88 286 ASN A CA 1
ATOM 2210 C C . ASN A 1 286 ? -16.960 -42.435 23.272 1.00 86.88 286 ASN A C 1
ATOM 2212 O O . ASN A 1 286 ? -16.976 -43.244 22.345 1.00 86.88 286 ASN A O 1
ATOM 2216 N N . HIS A 1 287 ? -16.871 -41.117 23.055 1.00 86.62 287 HIS A N 1
ATOM 2217 C CA . HIS A 1 287 ? -16.727 -40.581 21.700 1.00 86.62 287 HIS A CA 1
ATOM 2218 C C . HIS A 1 287 ? -15.374 -40.929 21.088 1.00 86.62 287 HIS A C 1
ATOM 2220 O O . HIS A 1 287 ? -14.365 -41.121 21.776 1.00 86.62 287 HIS A O 1
ATOM 2226 N N . THR A 1 288 ? -15.372 -41.000 19.765 1.00 89.50 288 THR A N 1
ATOM 2227 C CA . THR A 1 288 ? -14.201 -41.340 18.963 1.00 89.50 288 THR A CA 1
ATOM 2228 C C . THR A 1 288 ? -13.441 -40.089 18.537 1.00 89.50 288 THR A C 1
ATOM 2230 O O . THR A 1 288 ? -13.964 -38.973 18.540 1.00 89.50 288 THR A O 1
ATOM 2233 N N . VAL A 1 289 ? -12.188 -40.260 18.119 1.00 89.12 289 VAL A N 1
ATOM 2234 C CA . VAL A 1 289 ? -11.414 -39.173 17.493 1.00 89.12 289 VAL A CA 1
ATOM 2235 C C . VAL A 1 289 ? -12.108 -38.666 16.216 1.00 89.12 289 VAL A C 1
ATOM 2237 O O . VAL A 1 289 ? -12.041 -37.472 15.913 1.00 89.12 289 VAL A O 1
ATOM 2240 N N . GLY A 1 290 ? -12.832 -39.538 15.504 1.00 86.62 290 GLY A N 1
ATOM 2241 C CA . GLY A 1 290 ? -13.682 -39.170 14.370 1.00 86.62 290 GLY A CA 1
ATOM 2242 C C . GLY A 1 290 ? -14.764 -38.141 14.724 1.00 86.62 290 GLY A C 1
ATOM 2243 O O . GLY A 1 290 ? -14.998 -37.212 13.949 1.00 86.62 290 GLY A O 1
ATOM 2244 N N . ASP A 1 291 ? -15.348 -38.219 15.923 1.00 88.06 291 ASP A N 1
ATOM 2245 C CA . ASP A 1 291 ? -16.349 -37.248 16.388 1.00 88.06 291 ASP A CA 1
ATOM 2246 C C . ASP A 1 291 ? -15.735 -35.858 16.610 1.00 88.06 291 ASP A C 1
ATOM 2248 O O . ASP A 1 291 ? -16.331 -34.846 16.240 1.00 88.06 291 ASP A O 1
ATOM 2252 N N . ILE A 1 292 ? -14.504 -35.790 17.135 1.00 89.69 292 ILE A N 1
ATOM 2253 C CA . ILE A 1 292 ? -13.751 -34.528 17.274 1.00 89.69 292 ILE A CA 1
ATOM 2254 C C . ILE A 1 292 ? -13.468 -33.923 15.898 1.00 89.69 292 ILE A C 1
ATOM 2256 O O . ILE A 1 292 ? -13.561 -32.708 15.709 1.00 89.69 292 ILE A O 1
ATOM 2260 N N . ARG A 1 293 ? -13.114 -34.768 14.923 1.00 88.75 293 ARG A N 1
ATOM 2261 C CA . ARG A 1 293 ? -12.862 -34.336 13.548 1.00 88.75 293 ARG A CA 1
ATOM 2262 C C . ARG A 1 293 ? -14.128 -33.758 12.918 1.00 88.75 293 ARG A C 1
ATOM 2264 O O . ARG A 1 293 ? -14.062 -32.687 12.321 1.00 88.75 293 ARG A O 1
ATOM 2271 N N . ASN A 1 294 ? -15.268 -34.421 13.101 1.00 88.62 294 ASN A N 1
ATOM 2272 C CA . ASN A 1 294 ? -16.561 -33.931 12.631 1.00 88.62 294 ASN A CA 1
ATOM 2273 C C . ASN A 1 294 ? -16.944 -32.604 13.313 1.00 88.62 294 ASN A C 1
ATOM 2275 O O . ASN A 1 294 ? -17.304 -31.641 12.640 1.00 88.62 294 ASN A O 1
ATOM 2279 N N . PHE A 1 295 ? -16.761 -32.504 14.634 1.00 90.06 295 PHE A N 1
ATOM 2280 C CA . PHE A 1 295 ? -16.969 -31.266 15.389 1.00 90.06 295 PHE A CA 1
ATOM 2281 C C . PHE A 1 295 ? -16.131 -30.103 14.846 1.00 90.06 295 PHE A C 1
ATOM 2283 O O . PHE A 1 295 ? -16.649 -29.003 14.662 1.00 90.06 295 PHE A O 1
ATOM 2290 N N . LEU A 1 296 ? -14.855 -30.343 14.530 1.00 87.94 296 LEU A N 1
ATOM 2291 C CA . LEU A 1 296 ? -13.978 -29.331 13.946 1.00 87.94 296 LEU A CA 1
ATOM 2292 C C . LEU A 1 296 ? -14.444 -28.889 12.552 1.00 87.94 296 LEU A C 1
ATOM 2294 O O . LEU A 1 296 ? -14.427 -27.696 12.271 1.00 87.94 296 LEU A O 1
ATOM 2298 N N . VAL A 1 297 ? -14.865 -29.825 11.697 1.00 86.81 297 VAL A N 1
ATOM 2299 C CA . VAL A 1 297 ? -15.351 -29.526 10.338 1.00 86.81 297 VAL A CA 1
ATOM 2300 C C . VAL A 1 297 ? -16.640 -28.699 10.374 1.00 86.81 297 VAL A C 1
ATOM 2302 O O . VAL A 1 297 ? -16.800 -27.787 9.567 1.00 86.81 297 VAL A O 1
ATOM 2305 N N . ILE A 1 298 ? -17.534 -28.963 11.332 1.00 87.25 298 ILE A N 1
ATOM 2306 C CA . ILE A 1 298 ? -18.764 -28.177 11.515 1.00 87.25 298 ILE A CA 1
ATOM 2307 C C . ILE A 1 298 ? -18.449 -26.799 12.113 1.00 87.25 298 ILE A C 1
ATOM 2309 O O . ILE A 1 298 ? -19.007 -25.792 11.678 1.00 87.25 298 ILE A O 1
ATOM 2313 N N . ALA A 1 299 ? -17.555 -26.738 13.103 1.00 86.38 299 ALA A N 1
ATOM 2314 C CA . ALA A 1 299 ? -17.190 -25.486 13.756 1.00 86.38 299 ALA A CA 1
ATOM 2315 C C . ALA A 1 299 ? -16.390 -24.551 12.830 1.00 86.38 299 ALA A C 1
ATOM 2317 O O . ALA A 1 299 ? -16.552 -23.334 12.902 1.00 86.38 299 ALA A O 1
ATOM 2318 N N . ALA A 1 300 ? -15.538 -25.111 11.968 1.00 82.38 300 ALA A N 1
ATOM 2319 C CA . ALA A 1 300 ? -14.666 -24.386 11.055 1.00 82.38 300 ALA A CA 1
ATOM 2320 C C . ALA A 1 300 ? -14.707 -25.026 9.647 1.00 82.38 300 ALA A C 1
ATOM 2322 O O . ALA A 1 300 ? -13.895 -25.907 9.341 1.00 82.38 300 ALA A O 1
ATOM 2323 N N . PRO A 1 301 ? -15.625 -24.574 8.768 1.00 79.94 301 PRO A N 1
ATOM 2324 C CA . PRO A 1 301 ? -15.837 -25.175 7.447 1.00 79.94 301 PRO A CA 1
ATOM 2325 C C . PRO A 1 301 ? -14.619 -25.074 6.510 1.00 79.94 301 PRO A C 1
ATOM 2327 O O . PRO A 1 301 ? -14.498 -25.870 5.581 1.00 79.94 301 PRO A O 1
ATOM 2330 N N . ASP A 1 302 ? -13.670 -24.172 6.780 1.00 78.56 302 ASP A N 1
ATOM 2331 C CA . ASP A 1 302 ? -12.431 -24.013 6.001 1.00 78.56 302 ASP A CA 1
ATOM 2332 C C . ASP A 1 302 ? -11.567 -25.285 5.974 1.00 78.56 302 ASP A C 1
ATOM 2334 O O . ASP A 1 302 ? -10.860 -25.559 5.001 1.00 78.56 302 ASP A O 1
ATOM 2338 N N . TYR A 1 303 ? -11.637 -26.093 7.037 1.00 78.06 303 TYR A N 1
ATOM 2339 C CA . TYR A 1 303 ? -10.864 -27.329 7.161 1.00 78.06 303 TYR A CA 1
ATOM 2340 C C . TYR A 1 303 ? -11.549 -28.532 6.507 1.00 78.06 303 TYR A C 1
ATOM 2342 O O . TYR A 1 303 ? -10.924 -29.584 6.398 1.00 78.06 303 TYR A O 1
ATOM 2350 N N . ALA A 1 304 ? -12.791 -28.394 6.025 1.00 75.50 304 ALA A N 1
ATOM 2351 C CA . ALA A 1 304 ? -13.523 -29.484 5.378 1.00 75.50 304 ALA A CA 1
ATOM 2352 C C . ALA A 1 304 ? -12.803 -30.014 4.124 1.00 75.50 304 ALA A C 1
ATOM 2354 O O . ALA A 1 304 ? -12.843 -31.210 3.842 1.00 75.50 304 ALA A O 1
ATOM 2355 N N . PHE A 1 305 ? -12.118 -29.130 3.388 1.00 76.19 305 PHE A N 1
ATOM 2356 C CA . PHE A 1 305 ? -11.464 -29.448 2.113 1.00 76.19 305 PHE A CA 1
ATOM 2357 C C . PHE A 1 305 ? -9.939 -29.610 2.208 1.00 76.19 305 PHE A C 1
ATOM 2359 O O . PHE A 1 305 ? -9.288 -29.862 1.193 1.00 76.19 305 PHE A O 1
ATOM 2366 N N . GLN A 1 306 ? -9.344 -29.465 3.398 1.00 78.94 306 GLN A N 1
ATOM 2367 C CA . GLN A 1 306 ? -7.892 -29.544 3.581 1.00 78.94 306 GLN A CA 1
ATOM 2368 C C . GLN A 1 306 ? -7.496 -30.806 4.360 1.00 78.94 306 GLN A C 1
ATOM 2370 O O . GLN A 1 306 ? -8.097 -31.098 5.391 1.00 78.94 306 GLN A O 1
ATOM 2375 N N . PRO A 1 307 ? -6.456 -31.552 3.940 1.00 82.25 307 PRO A N 1
ATOM 2376 C CA . PRO A 1 307 ? -5.922 -32.630 4.758 1.00 82.25 307 PRO A CA 1
ATOM 2377 C C . PRO A 1 307 ? -5.240 -32.041 6.002 1.00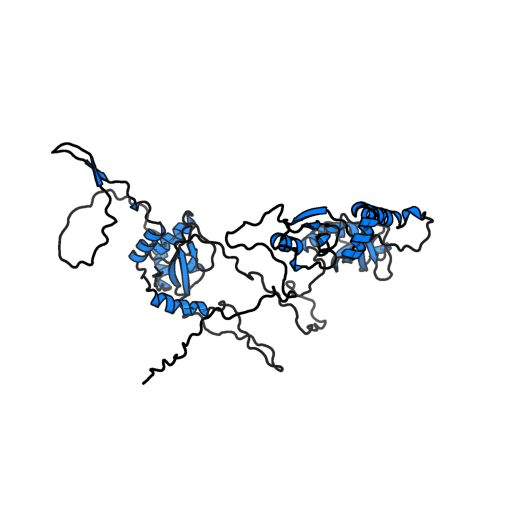 82.25 307 PRO A C 1
ATOM 2379 O O . PRO A 1 307 ? -4.284 -31.263 5.910 1.00 82.25 307 PRO A O 1
ATOM 2382 N N . PHE A 1 308 ? -5.724 -32.427 7.179 1.00 86.31 308 PHE A N 1
ATOM 2383 C CA . PHE A 1 308 ? -5.151 -32.048 8.465 1.00 86.31 308 PHE A CA 1
ATOM 2384 C C . PHE A 1 308 ? -4.994 -33.272 9.364 1.00 86.31 308 PHE A C 1
ATOM 2386 O O . PHE A 1 308 ? -5.793 -34.203 9.303 1.00 86.31 308 PHE A O 1
ATOM 2393 N N . ASN A 1 309 ? -3.974 -33.238 10.219 1.00 87.31 309 ASN A N 1
ATOM 2394 C CA . ASN A 1 309 ? -3.758 -34.226 11.271 1.00 87.31 309 ASN A CA 1
ATOM 2395 C C . ASN A 1 309 ? -4.035 -33.605 12.642 1.00 87.31 309 ASN A C 1
ATOM 2397 O O . ASN A 1 309 ? -3.692 -32.443 12.887 1.00 87.31 309 ASN A O 1
ATOM 2401 N N . LEU A 1 310 ? -4.614 -34.397 13.544 1.00 89.00 310 LEU A N 1
ATOM 2402 C CA . LEU A 1 310 ? -4.771 -34.054 14.956 1.00 89.00 310 LEU A CA 1
ATOM 2403 C C . LEU A 1 310 ? -3.526 -34.519 15.724 1.00 89.00 310 LEU A C 1
ATOM 2405 O O . LEU A 1 310 ? -3.088 -35.660 15.580 1.00 89.00 310 LEU A O 1
ATOM 2409 N N . MET A 1 311 ? -2.931 -33.634 16.521 1.00 88.88 311 MET A N 1
ATOM 2410 C CA . MET A 1 311 ? -1.700 -33.906 17.267 1.00 88.88 311 MET A CA 1
ATOM 2411 C C . MET A 1 311 ? -1.839 -33.462 18.726 1.00 88.88 311 MET A C 1
ATOM 2413 O O . MET A 1 311 ? -2.354 -32.382 18.994 1.00 88.88 311 MET A O 1
ATOM 2417 N N . THR A 1 312 ? -1.354 -34.253 19.679 1.00 89.31 312 THR A N 1
ATOM 2418 C CA . THR A 1 312 ? -1.240 -33.845 21.092 1.00 89.31 312 THR A CA 1
ATOM 2419 C C . THR A 1 312 ? 0.012 -32.988 21.306 1.00 89.31 312 THR A C 1
ATOM 2421 O O . THR A 1 312 ? 0.994 -33.168 20.596 1.00 89.31 312 THR A O 1
ATOM 2424 N N . THR A 1 313 ? 0.018 -32.045 22.256 1.00 82.44 313 THR A N 1
ATOM 2425 C CA . THR A 1 313 ? 1.183 -31.154 22.489 1.00 82.44 313 THR A CA 1
ATOM 2426 C C . THR A 1 313 ? 2.264 -31.749 23.391 1.00 82.44 313 THR A C 1
ATOM 2428 O O . THR A 1 313 ? 3.434 -31.405 23.254 1.00 82.44 313 THR A O 1
ATOM 2431 N N . PHE A 1 314 ? 1.895 -32.623 24.330 1.00 79.06 314 PHE A N 1
ATOM 2432 C CA . PHE A 1 314 ? 2.819 -33.248 25.277 1.00 79.06 314 PHE A CA 1
ATOM 2433 C C . PHE A 1 314 ? 2.261 -34.608 25.731 1.00 79.06 314 PHE A C 1
ATOM 2435 O O . PHE A 1 314 ? 1.280 -34.622 26.471 1.00 79.06 314 PHE A O 1
ATOM 2442 N N . PRO A 1 315 ? 2.848 -35.751 25.332 1.00 79.44 315 PRO A N 1
ATOM 2443 C CA . PRO A 1 315 ? 3.886 -35.916 24.311 1.00 79.44 315 PRO A CA 1
ATOM 2444 C C . PRO A 1 315 ? 3.349 -35.598 22.907 1.00 79.44 315 PRO A C 1
ATOM 2446 O O . PRO A 1 315 ? 2.162 -35.773 22.646 1.00 79.44 315 PRO A O 1
ATOM 2449 N N . ASN A 1 316 ? 4.217 -35.161 21.991 1.00 82.56 316 ASN A N 1
ATOM 2450 C CA . ASN A 1 316 ? 3.838 -34.953 20.592 1.00 82.56 316 ASN A CA 1
ATOM 2451 C C . ASN A 1 316 ? 3.525 -36.299 19.927 1.00 82.56 316 ASN A C 1
ATOM 2453 O O . ASN A 1 316 ? 4.439 -37.026 19.538 1.00 82.56 316 ASN A O 1
ATOM 2457 N N . LYS A 1 317 ? 2.239 -36.631 19.801 1.00 85.19 317 LYS A N 1
ATOM 2458 C CA . LYS A 1 317 ? 1.755 -37.838 19.128 1.00 85.19 317 LYS A CA 1
ATOM 2459 C C . LYS A 1 317 ? 0.717 -37.436 18.086 1.00 85.19 317 LYS A C 1
ATOM 2461 O O . LYS A 1 317 ? -0.218 -36.699 18.388 1.00 85.19 317 LYS A O 1
ATOM 2466 N N . VAL A 1 318 ? 0.903 -37.904 16.855 1.00 87.12 318 VAL A N 1
ATOM 2467 C CA . VAL A 1 318 ? -0.081 -37.749 15.778 1.00 87.12 318 VAL A CA 1
ATOM 2468 C C . VAL A 1 318 ? -1.140 -38.834 15.946 1.00 87.12 318 VAL A C 1
ATOM 2470 O O . VAL A 1 318 ? -0.806 -40.005 16.135 1.00 87.12 318 VAL A O 1
ATOM 2473 N N . ILE A 1 319 ? -2.409 -38.441 15.933 1.00 84.56 319 ILE A N 1
ATOM 2474 C CA . ILE A 1 319 ? -3.539 -39.352 16.093 1.00 84.56 319 ILE A CA 1
ATOM 2475 C C . ILE A 1 319 ? -3.989 -39.772 14.691 1.00 84.56 319 ILE A C 1
ATOM 2477 O O . ILE A 1 319 ? -4.695 -39.031 14.016 1.00 84.56 319 ILE A O 1
ATOM 2481 N N . GLU A 1 320 ? -3.523 -40.936 14.237 1.00 79.44 320 GLU A N 1
ATOM 2482 C CA . GLU A 1 320 ? -3.847 -41.475 12.903 1.00 79.44 320 GLU A CA 1
ATOM 2483 C C . GLU A 1 320 ? -5.123 -42.330 12.903 1.00 79.44 320 GLU A C 1
ATOM 2485 O O . GLU A 1 320 ? -5.787 -42.474 11.882 1.00 79.44 320 GLU A O 1
ATOM 2490 N N . GLN A 1 321 ? -5.474 -42.913 14.051 1.00 81.44 321 GLN A N 1
ATOM 2491 C CA . GLN A 1 321 ? -6.603 -43.831 14.180 1.00 81.44 321 GLN A CA 1
ATOM 2492 C C . GLN A 1 321 ? -7.865 -43.061 14.590 1.00 81.44 321 GLN A C 1
ATOM 2494 O O . GLN A 1 321 ? -7.995 -42.627 15.732 1.00 81.44 321 GLN A O 1
ATOM 2499 N N . GLU A 1 322 ? -8.807 -42.904 13.657 1.00 78.69 322 GLU A N 1
ATOM 2500 C CA . GLU A 1 322 ? -10.065 -42.167 13.880 1.00 78.69 322 GLU A CA 1
ATOM 2501 C C . GLU A 1 322 ? -11.081 -42.950 14.733 1.00 78.69 322 GLU A C 1
ATOM 2503 O O . GLU A 1 322 ? -11.938 -42.349 15.377 1.00 78.69 322 GLU A O 1
ATOM 2508 N N . ASN A 1 323 ? -10.944 -44.279 14.800 1.00 83.75 323 ASN A N 1
ATOM 2509 C CA . ASN A 1 323 ? -11.892 -45.178 15.473 1.00 83.75 323 ASN A CA 1
ATOM 2510 C C . ASN A 1 323 ? -11.594 -45.405 16.967 1.00 83.75 323 ASN A C 1
ATOM 2512 O O . ASN A 1 323 ? -12.336 -46.121 17.634 1.00 83.75 323 ASN A O 1
ATOM 2516 N N . THR A 1 324 ? -10.503 -44.853 17.499 1.00 84.06 324 THR A N 1
ATOM 2517 C CA . THR A 1 324 ? -10.121 -45.028 18.908 1.00 84.06 324 THR A CA 1
ATOM 2518 C C . THR A 1 324 ? -10.955 -44.114 19.809 1.00 84.06 324 THR A C 1
ATOM 2520 O O . THR A 1 324 ? -11.205 -42.957 19.461 1.00 84.06 324 THR A O 1
ATOM 2523 N N . SER A 1 325 ? -11.374 -44.614 20.976 1.00 87.06 325 SER A N 1
ATOM 2524 C CA . SER A 1 325 ? -12.112 -43.809 21.960 1.00 87.06 325 SER A CA 1
ATOM 2525 C C . SER A 1 325 ? -11.227 -42.727 22.595 1.00 87.06 325 SER A C 1
ATOM 2527 O O . SER A 1 325 ? -10.012 -42.892 22.734 1.00 87.06 325 SER A O 1
ATOM 2529 N N . LEU A 1 326 ? -11.827 -41.618 23.039 1.00 85.25 326 LEU A N 1
ATOM 2530 C CA . LEU A 1 326 ? -11.130 -40.522 23.732 1.00 85.25 326 LEU A CA 1
ATOM 2531 C C . LEU A 1 326 ? -10.326 -41.000 24.950 1.00 85.25 326 LEU A C 1
ATOM 2533 O O . LEU A 1 326 ? -9.221 -40.509 25.203 1.00 85.25 326 LEU A O 1
ATOM 2537 N N . LYS A 1 327 ? -10.868 -41.977 25.690 1.00 85.88 327 LYS A N 1
ATOM 2538 C CA . LYS A 1 327 ? -10.214 -42.586 26.854 1.00 85.88 327 LYS A CA 1
ATOM 2539 C C . LYS A 1 327 ? -8.970 -43.383 26.463 1.00 85.88 327 LYS A C 1
ATOM 2541 O O . LYS A 1 327 ? -7.930 -43.219 27.095 1.00 85.88 327 LYS A O 1
ATOM 2546 N N . GLU A 1 328 ? -9.057 -44.213 25.426 1.00 86.88 328 GLU A N 1
ATOM 2547 C CA . GLU A 1 328 ? -7.927 -45.016 24.932 1.00 86.88 328 GLU A CA 1
ATOM 2548 C C . GLU A 1 328 ? -6.854 -44.154 24.260 1.00 86.88 328 GLU A C 1
ATOM 2550 O O . GLU A 1 328 ? -5.662 -44.441 24.367 1.00 86.88 328 GLU A O 1
ATOM 2555 N N . ALA A 1 329 ? -7.260 -43.064 23.605 1.00 82.25 329 ALA A N 1
ATOM 2556 C CA . ALA A 1 329 ? -6.344 -42.114 22.990 1.00 82.25 329 ALA A CA 1
ATOM 2557 C C . ALA A 1 329 ? -5.627 -41.209 24.015 1.00 82.25 329 ALA A C 1
ATOM 2559 O O . ALA A 1 329 ? -4.674 -40.519 23.648 1.00 82.25 329 ALA A O 1
ATOM 2560 N N . GLY A 1 330 ? -6.051 -41.212 25.288 1.00 84.75 330 GLY A N 1
ATOM 2561 C CA . GLY A 1 330 ? -5.495 -40.350 26.336 1.00 84.75 330 GLY A CA 1
ATOM 2562 C C . GLY A 1 330 ? -5.844 -38.871 26.146 1.00 84.75 330 GLY A C 1
ATOM 2563 O O . GLY A 1 330 ? -5.063 -38.001 26.521 1.00 84.75 330 GLY A O 1
ATOM 2564 N N . LEU A 1 331 ? -6.999 -38.582 25.538 1.00 84.56 331 LEU A N 1
ATOM 2565 C CA . LEU A 1 331 ? -7.425 -37.231 25.149 1.00 84.56 331 LEU A CA 1
ATOM 2566 C C . LEU A 1 331 ? -8.394 -36.582 26.148 1.00 84.56 331 LEU A C 1
ATOM 2568 O O . LEU A 1 331 ? -9.002 -35.553 25.853 1.00 84.56 331 LEU A O 1
ATOM 2572 N N . LEU A 1 332 ? -8.532 -37.159 27.341 1.00 86.56 332 LEU A N 1
ATOM 2573 C CA . LEU A 1 332 ? -9.388 -36.629 28.400 1.00 86.56 332 LEU A CA 1
ATOM 2574 C C . LEU A 1 332 ? -8.814 -35.297 28.908 1.00 86.56 332 LEU A C 1
ATOM 2576 O O . LEU A 1 332 ? -7.688 -35.254 29.401 1.00 86.56 332 LEU A O 1
ATOM 2580 N N . ASN A 1 333 ? -9.582 -34.211 28.778 1.00 87.81 333 ASN A N 1
ATOM 2581 C CA . ASN A 1 333 ? -9.166 -32.842 29.123 1.00 87.81 333 ASN A CA 1
ATOM 2582 C C . ASN A 1 333 ? -7.849 -32.387 28.457 1.00 87.81 333 ASN A C 1
ATOM 2584 O O . ASN A 1 333 ? -7.118 -31.553 28.996 1.00 87.81 333 ASN A O 1
ATOM 2588 N N . ALA A 1 334 ? -7.535 -32.947 27.285 1.00 87.62 334 ALA A N 1
ATOM 2589 C CA . ALA A 1 334 ? -6.291 -32.690 26.574 1.00 87.62 334 ALA A CA 1
ATOM 2590 C C . ALA A 1 334 ? -6.390 -31.506 25.597 1.00 87.62 334 ALA A C 1
ATOM 2592 O O . ALA A 1 334 ? -7.469 -31.092 25.159 1.00 87.62 334 ALA A O 1
ATOM 2593 N N . VAL A 1 335 ? -5.219 -30.988 25.216 1.00 90.31 335 VAL A N 1
ATOM 2594 C CA . VAL A 1 335 ? -5.069 -29.989 24.152 1.00 90.31 335 VAL A CA 1
ATOM 2595 C C . VAL A 1 335 ? -4.649 -30.692 22.864 1.00 90.31 335 VAL A C 1
ATOM 2597 O O . VAL A 1 335 ? -3.588 -31.316 22.804 1.00 90.31 335 VAL A O 1
ATOM 2600 N N . ILE A 1 336 ? -5.464 -30.544 21.824 1.00 90.75 336 ILE A N 1
ATOM 2601 C CA . ILE A 1 336 ? -5.218 -31.064 20.480 1.00 90.75 336 ILE A CA 1
ATOM 2602 C C . ILE A 1 336 ? -4.852 -29.894 19.567 1.00 90.75 336 ILE A C 1
ATOM 2604 O O . ILE A 1 336 ? -5.509 -28.857 19.564 1.00 90.75 336 ILE A O 1
ATOM 2608 N N . VAL A 1 337 ? -3.796 -30.043 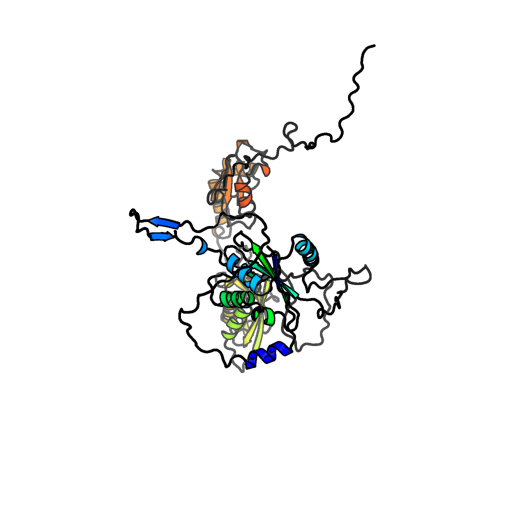18.779 1.00 91.44 337 VAL A N 1
ATOM 2609 C CA . VAL A 1 337 ? -3.369 -29.088 17.756 1.00 91.44 337 VAL A CA 1
ATOM 2610 C C . VAL A 1 337 ? -3.708 -29.660 16.392 1.00 91.44 337 VAL A C 1
ATOM 2612 O O . VAL A 1 337 ? -3.331 -30.785 16.064 1.00 91.44 337 VAL A O 1
ATOM 2615 N N . VAL A 1 338 ? -4.396 -28.864 15.585 1.00 89.12 338 VAL A N 1
ATOM 2616 C CA . VAL A 1 338 ? -4.665 -29.174 14.185 1.00 89.12 338 VAL A CA 1
ATOM 2617 C C . VAL A 1 338 ? -3.446 -28.738 13.380 1.00 89.12 338 VAL A C 1
ATOM 2619 O O . VAL A 1 338 ? -3.062 -27.569 13.399 1.00 89.12 338 VAL A O 1
ATOM 2622 N N . LYS A 1 339 ? -2.808 -29.676 12.680 1.00 86.31 339 LYS A N 1
ATOM 2623 C CA . LYS A 1 339 ? -1.673 -29.395 11.797 1.00 86.31 339 LYS A CA 1
ATOM 2624 C C . LYS A 1 339 ? -2.094 -29.623 10.352 1.00 86.31 339 LYS A C 1
ATOM 2626 O O . LYS A 1 339 ? -2.440 -30.741 9.976 1.00 86.31 339 LYS A O 1
ATOM 2631 N N . LEU A 1 340 ? -2.035 -28.567 9.544 1.00 80.12 340 LEU A N 1
ATOM 2632 C CA . LEU A 1 340 ? -2.236 -28.670 8.101 1.00 80.12 340 LEU A CA 1
ATOM 2633 C C . LEU A 1 340 ? -1.088 -29.453 7.478 1.00 80.12 340 LEU A C 1
ATOM 2635 O O . LEU A 1 340 ? 0.079 -29.259 7.840 1.00 80.12 340 LEU A O 1
ATOM 2639 N N . PHE A 1 341 ? -1.415 -30.314 6.521 1.00 68.25 341 PHE A N 1
ATOM 2640 C CA . PHE A 1 341 ? -0.412 -30.997 5.722 1.00 68.25 341 PHE A CA 1
ATOM 2641 C C . PHE A 1 341 ? 0.249 -29.988 4.767 1.00 68.25 341 PHE A C 1
ATOM 2643 O O . PHE A 1 341 ? -0.128 -29.844 3.608 1.00 68.25 341 PHE A O 1
ATOM 2650 N N . MET A 1 342 ? 1.254 -29.255 5.251 1.00 51.41 342 MET A N 1
ATOM 2651 C CA . MET A 1 342 ? 2.224 -28.616 4.365 1.00 51.41 342 MET A CA 1
ATOM 2652 C C . MET A 1 342 ? 3.115 -29.721 3.807 1.00 51.41 342 MET A C 1
ATOM 2654 O O . MET A 1 342 ? 3.859 -30.353 4.556 1.00 51.41 342 MET A O 1
ATOM 2658 N N . PHE A 1 343 ? 3.038 -29.969 2.499 1.00 37.94 343 PHE A N 1
ATOM 2659 C CA . PHE A 1 343 ? 3.972 -30.840 1.785 1.00 37.94 343 PHE A CA 1
ATOM 2660 C C . PHE A 1 343 ? 5.401 -30.260 1.888 1.00 37.94 343 PHE A C 1
ATOM 2662 O O . PHE A 1 343 ? 5.863 -29.526 1.015 1.00 37.94 343 PHE A O 1
ATOM 2669 N N . HIS A 1 344 ? 6.086 -30.565 2.994 1.00 40.44 344 HIS A N 1
ATOM 2670 C CA . HIS A 1 344 ? 7.499 -30.294 3.267 1.00 40.44 344 HIS A CA 1
ATOM 2671 C C . HIS A 1 344 ? 8.085 -31.410 4.161 1.00 40.44 344 HIS A C 1
ATOM 2673 O O . HIS A 1 344 ? 8.137 -31.325 5.382 1.00 40.44 344 HIS A O 1
ATOM 2679 N N . HIS A 1 345 ? 8.464 -32.509 3.508 1.00 35.84 345 HIS A N 1
ATOM 2680 C CA . HIS A 1 345 ? 9.678 -33.303 3.734 1.00 35.84 345 HIS A CA 1
ATOM 2681 C C . HIS A 1 345 ? 10.232 -33.479 5.175 1.00 35.84 345 HIS A C 1
ATOM 2683 O O . HIS A 1 345 ? 11.305 -32.962 5.465 1.00 35.84 345 HIS A O 1
ATOM 2689 N N . PHE A 1 346 ? 9.624 -34.307 6.041 1.00 30.58 346 PHE A N 1
ATOM 2690 C CA . PHE A 1 346 ? 10.373 -35.039 7.090 1.00 30.58 346 PHE A CA 1
ATOM 2691 C C . PHE A 1 346 ? 9.538 -36.168 7.730 1.00 30.58 346 PHE A C 1
ATOM 2693 O O . PHE A 1 346 ? 8.818 -35.946 8.699 1.00 30.58 346 PHE A O 1
ATOM 2700 N N . PHE A 1 347 ? 9.664 -37.402 7.236 1.00 33.72 347 PHE A N 1
ATOM 2701 C CA . PHE A 1 347 ? 9.404 -38.592 8.053 1.00 33.72 347 PHE A CA 1
ATOM 2702 C C . PHE A 1 347 ? 10.644 -39.486 8.001 1.00 33.72 347 PHE A C 1
ATOM 2704 O O . PHE A 1 347 ? 10.898 -40.206 7.038 1.00 33.72 347 PHE A O 1
ATOM 2711 N N . LYS A 1 348 ? 11.455 -39.388 9.060 1.00 33.72 348 LYS A N 1
ATOM 2712 C CA . LYS A 1 348 ? 12.326 -40.478 9.502 1.00 33.72 348 LYS A CA 1
ATOM 2713 C C . LYS A 1 348 ? 11.403 -41.619 9.934 1.00 33.72 348 LYS A C 1
ATOM 2715 O O . LYS A 1 348 ? 10.703 -41.462 10.927 1.00 33.72 348 LYS A O 1
ATOM 2720 N N . GLY A 1 349 ? 11.406 -42.740 9.220 1.00 37.22 349 GLY A N 1
ATOM 2721 C CA . GLY A 1 349 ? 10.654 -43.925 9.643 1.00 37.22 349 GLY A CA 1
ATOM 2722 C C . GLY A 1 349 ? 10.279 -44.850 8.493 1.00 37.22 349 GLY A C 1
ATOM 2723 O O . GLY A 1 349 ? 9.159 -44.809 8.018 1.00 37.22 349 GLY A O 1
ATOM 2724 N N . GLN A 1 350 ? 11.255 -45.643 8.052 1.00 32.94 350 GLN A N 1
ATOM 2725 C CA . GLN A 1 350 ? 11.117 -46.942 7.380 1.00 32.94 350 GLN A CA 1
ATOM 2726 C C . GLN A 1 350 ? 9.914 -47.183 6.440 1.00 32.94 350 GLN A C 1
ATOM 2728 O O . GLN A 1 350 ? 8.970 -47.851 6.829 1.00 32.94 350 GLN A O 1
ATOM 2733 N N . ILE A 1 351 ? 10.026 -46.782 5.168 1.00 41.06 351 ILE A N 1
ATOM 2734 C CA . ILE A 1 351 ? 9.531 -47.528 3.987 1.00 41.06 351 ILE A CA 1
ATOM 2735 C C . ILE A 1 351 ? 10.490 -47.176 2.824 1.00 41.06 351 ILE A C 1
ATOM 2737 O O . ILE A 1 351 ? 10.780 -45.991 2.639 1.00 41.06 351 ILE A O 1
ATOM 2741 N N . PRO A 1 352 ? 11.023 -48.132 2.035 1.00 35.28 352 PRO A N 1
ATOM 2742 C CA . PRO A 1 352 ? 11.874 -47.808 0.893 1.00 35.28 352 PRO A CA 1
ATOM 2743 C C . PRO A 1 352 ? 10.999 -47.284 -0.257 1.00 35.28 352 PRO A C 1
ATOM 2745 O O . PRO A 1 352 ? 10.387 -48.065 -0.977 1.00 35.28 352 PRO A O 1
ATOM 2748 N N . MET A 1 353 ? 10.916 -45.962 -0.433 1.00 39.12 353 MET A N 1
ATOM 2749 C CA . MET A 1 353 ? 10.289 -45.344 -1.610 1.00 39.12 353 MET A CA 1
ATOM 2750 C C . MET A 1 353 ? 11.331 -44.713 -2.542 1.00 39.12 353 MET A C 1
ATOM 2752 O O . MET A 1 353 ? 12.320 -44.122 -2.114 1.00 39.12 353 MET A O 1
ATOM 2756 N N . SER A 1 354 ? 11.095 -44.890 -3.842 1.00 47.03 354 SER A N 1
ATOM 2757 C CA . SER A 1 354 ? 11.955 -44.540 -4.975 1.00 47.03 354 SER A CA 1
ATOM 2758 C C . SER A 1 354 ? 12.240 -43.032 -5.089 1.00 47.03 354 SER A C 1
ATOM 2760 O O . SER A 1 354 ? 11.328 -42.207 -5.056 1.00 47.03 354 SER A O 1
ATOM 2762 N N . LEU A 1 355 ? 13.511 -42.664 -5.318 1.00 42.03 355 LEU A N 1
ATOM 2763 C CA . LEU A 1 355 ? 14.015 -41.281 -5.442 1.00 42.03 355 LEU A CA 1
ATOM 2764 C C . LEU A 1 355 ? 13.284 -40.397 -6.478 1.00 42.03 355 LEU A C 1
ATOM 2766 O O . LEU A 1 355 ? 13.410 -39.174 -6.432 1.00 42.03 355 LEU A O 1
ATOM 2770 N N . LYS A 1 356 ? 12.555 -40.983 -7.433 1.00 49.44 356 LYS A N 1
ATOM 2771 C CA . LYS A 1 356 ? 11.903 -40.239 -8.526 1.00 49.44 356 LYS A CA 1
ATOM 2772 C C . LYS A 1 356 ? 10.609 -39.535 -8.114 1.00 49.44 356 LYS A C 1
ATOM 2774 O O . LYS A 1 356 ? 10.205 -38.597 -8.794 1.00 49.44 356 LYS A O 1
ATOM 2779 N N . GLU A 1 357 ? 10.005 -39.929 -6.999 1.00 54.31 357 GLU A N 1
ATOM 2780 C CA . GLU A 1 357 ? 8.702 -39.403 -6.573 1.00 54.31 357 GLU A CA 1
ATOM 2781 C C . GLU A 1 357 ? 8.789 -38.434 -5.391 1.00 54.31 357 GLU A C 1
ATOM 2783 O O . GLU A 1 357 ? 7.824 -37.732 -5.113 1.00 54.31 357 GLU A O 1
ATOM 2788 N N . ILE A 1 358 ? 9.947 -38.334 -4.726 1.00 50.78 358 ILE A N 1
ATOM 2789 C CA . ILE A 1 358 ? 10.013 -37.696 -3.409 1.00 50.78 358 ILE A CA 1
ATOM 2790 C C . ILE A 1 358 ? 9.846 -36.173 -3.483 1.00 50.78 358 ILE A C 1
ATOM 2792 O O . ILE A 1 358 ? 8.849 -35.709 -2.968 1.00 50.78 358 ILE A O 1
ATOM 2796 N N . PHE A 1 359 ? 10.682 -35.359 -4.134 1.00 53.50 359 PHE A N 1
ATOM 2797 C CA . PHE A 1 359 ? 10.417 -33.895 -4.171 1.00 53.50 359 PHE A CA 1
ATOM 2798 C C . PHE A 1 359 ? 11.039 -33.139 -5.366 1.00 53.50 359 PHE A C 1
ATOM 2800 O O . PHE A 1 359 ? 10.806 -31.943 -5.535 1.00 53.50 359 PHE A O 1
ATOM 2807 N N . GLY A 1 360 ? 11.802 -33.810 -6.237 1.00 58.34 360 GLY A N 1
ATOM 2808 C CA . GLY A 1 360 ? 12.573 -33.143 -7.295 1.00 58.34 360 GLY A CA 1
ATOM 2809 C C . GLY A 1 360 ? 11.815 -32.907 -8.601 1.00 58.34 360 GLY A C 1
ATOM 2810 O O . GLY A 1 360 ? 11.996 -31.868 -9.235 1.00 58.34 360 GLY A O 1
ATOM 2811 N N . LEU A 1 361 ? 10.945 -33.835 -9.014 1.00 70.38 361 LEU A N 1
ATOM 2812 C CA . LEU A 1 361 ? 10.407 -33.803 -10.375 1.00 70.38 361 LEU A CA 1
ATOM 2813 C C . LEU A 1 361 ? 9.483 -32.602 -10.606 1.00 70.38 361 LEU A C 1
ATOM 2815 O O . LEU A 1 361 ? 9.612 -31.948 -11.629 1.00 70.38 361 LEU A O 1
ATOM 2819 N N . ARG A 1 362 ? 8.621 -32.242 -9.643 1.00 69.88 362 ARG A N 1
ATOM 2820 C CA . ARG A 1 362 ? 7.719 -31.081 -9.780 1.00 69.88 362 ARG A CA 1
ATOM 2821 C C . ARG A 1 362 ? 8.460 -29.742 -9.764 1.00 69.88 362 ARG A C 1
ATOM 2823 O O . ARG A 1 362 ? 8.070 -28.810 -10.460 1.00 69.88 362 ARG A O 1
ATOM 2830 N N . VAL A 1 363 ? 9.517 -29.632 -8.960 1.00 76.69 363 VAL A N 1
ATOM 2831 C CA . VAL A 1 363 ? 10.342 -28.416 -8.902 1.00 76.69 363 VAL A CA 1
ATOM 2832 C C . VAL A 1 363 ? 11.131 -28.265 -10.197 1.00 76.69 363 VAL A C 1
ATOM 2834 O O . VAL A 1 363 ? 11.145 -27.181 -10.771 1.00 76.69 363 VAL A O 1
ATOM 2837 N N . LEU A 1 364 ? 11.710 -29.357 -10.703 1.00 81.19 364 LEU A N 1
ATOM 2838 C CA . LEU A 1 364 ? 12.407 -29.375 -11.986 1.00 81.19 364 LEU A CA 1
ATOM 2839 C C . LEU A 1 364 ? 11.454 -29.106 -13.152 1.00 81.19 364 LEU A C 1
ATOM 2841 O O . LEU A 1 364 ? 11.777 -28.290 -14.006 1.00 81.19 364 LEU A O 1
ATOM 2845 N N . THR A 1 365 ? 10.265 -29.717 -13.187 1.00 85.12 365 THR A N 1
ATOM 2846 C CA . THR A 1 365 ? 9.285 -29.442 -14.248 1.00 85.12 365 THR A CA 1
ATOM 2847 C C . THR A 1 365 ? 8.815 -27.997 -14.197 1.00 85.12 365 THR A C 1
ATOM 2849 O O . THR A 1 365 ? 8.779 -27.360 -15.245 1.00 85.12 365 THR A O 1
ATOM 2852 N N . LYS A 1 366 ? 8.548 -27.435 -13.008 1.00 84.44 366 LYS A N 1
ATOM 2853 C CA . LYS A 1 366 ? 8.232 -26.007 -12.855 1.00 84.44 366 LYS A CA 1
ATOM 2854 C C . LYS A 1 366 ? 9.401 -25.125 -13.297 1.00 84.44 366 LYS A C 1
ATOM 2856 O O . LYS A 1 366 ? 9.187 -24.150 -14.003 1.00 84.44 366 LYS A O 1
ATOM 2861 N N . PHE A 1 367 ? 10.637 -25.475 -12.949 1.00 86.62 367 PHE A N 1
ATOM 2862 C CA . PHE A 1 367 ? 11.830 -24.753 -13.392 1.00 86.62 367 PHE A CA 1
ATOM 2863 C C . PHE A 1 367 ? 11.977 -24.776 -14.920 1.00 86.62 367 PHE A C 1
ATOM 2865 O O . 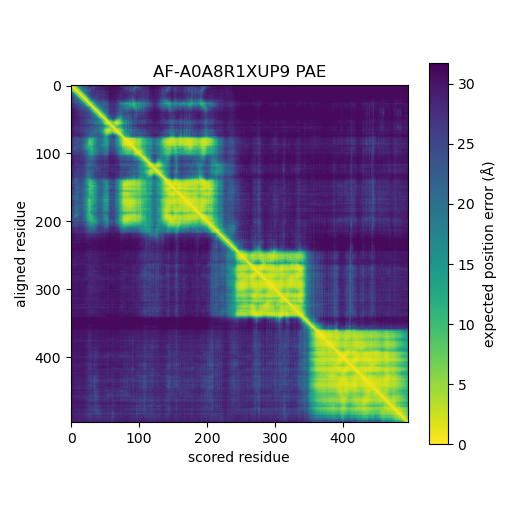PHE A 1 367 ? 12.145 -23.726 -15.533 1.00 86.62 367 PHE A O 1
ATOM 2872 N N . PHE A 1 368 ? 11.828 -25.935 -15.564 1.00 88.50 368 PHE A N 1
ATOM 2873 C CA . PHE A 1 368 ? 11.859 -26.036 -17.024 1.00 88.50 368 PHE A CA 1
ATOM 2874 C C . PHE A 1 368 ? 10.671 -25.331 -17.689 1.00 88.50 368 PHE A C 1
ATOM 2876 O O . PHE A 1 368 ? 10.836 -24.758 -18.764 1.00 88.50 368 PHE A O 1
ATOM 2883 N N . GLN A 1 369 ? 9.496 -25.309 -17.054 1.00 88.56 369 GLN A N 1
ATOM 2884 C CA . GLN A 1 369 ? 8.373 -24.473 -17.484 1.00 88.56 369 GLN A CA 1
ATOM 2885 C C . GLN A 1 369 ? 8.728 -22.983 -17.399 1.00 88.56 369 GLN A C 1
ATOM 2887 O O . GLN A 1 369 ? 8.421 -22.251 -18.336 1.00 88.56 369 GLN A O 1
ATOM 2892 N N . ILE A 1 370 ? 9.435 -22.554 -16.344 1.00 88.81 370 ILE A N 1
ATOM 2893 C CA . ILE A 1 370 ? 9.946 -21.183 -16.197 1.00 88.81 370 ILE A CA 1
ATOM 2894 C C . ILE A 1 370 ? 10.926 -20.837 -17.319 1.00 88.81 370 ILE A C 1
ATOM 2896 O O . ILE A 1 370 ? 10.746 -19.846 -18.022 1.00 88.81 370 ILE A O 1
ATOM 2900 N N . VAL A 1 371 ? 11.923 -21.691 -17.551 1.00 90.50 371 VAL A N 1
ATOM 2901 C CA . VAL A 1 371 ? 12.900 -21.503 -18.632 1.00 90.50 371 VAL A CA 1
ATOM 2902 C C . VAL A 1 371 ? 12.207 -21.453 -19.996 1.00 90.50 371 VAL A C 1
ATOM 2904 O O . VAL A 1 371 ? 12.532 -20.602 -20.821 1.00 90.50 371 VAL A O 1
ATOM 2907 N N . LYS A 1 372 ? 11.216 -22.321 -20.237 1.00 89.94 372 LYS A N 1
ATOM 2908 C CA . LYS A 1 372 ? 10.454 -22.337 -21.491 1.00 89.94 372 LYS A CA 1
ATOM 2909 C C . LYS A 1 372 ? 9.613 -21.070 -21.668 1.00 89.94 372 LYS A C 1
ATOM 2911 O O . LYS A 1 372 ? 9.619 -20.505 -22.756 1.00 89.94 372 LYS A O 1
ATOM 2916 N N . GLY A 1 373 ? 8.918 -20.612 -20.628 1.00 87.69 373 GLY A N 1
ATOM 2917 C CA . GLY A 1 373 ? 8.068 -19.423 -20.714 1.00 87.69 373 GLY A CA 1
ATOM 2918 C C . GLY A 1 373 ? 8.839 -18.105 -20.801 1.00 87.69 373 GLY A C 1
ATOM 2919 O O . GLY A 1 373 ? 8.332 -17.162 -21.392 1.00 87.69 373 GLY A O 1
ATOM 2920 N N . CYS A 1 374 ? 10.087 -18.047 -20.326 1.00 86.00 374 CYS A N 1
ATOM 2921 C CA . CYS A 1 374 ? 10.970 -16.896 -20.549 1.00 86.00 374 CYS A CA 1
ATOM 2922 C C . CYS A 1 374 ? 11.547 -16.815 -21.979 1.00 86.00 374 CYS A C 1
ATOM 2924 O O . CYS A 1 374 ? 12.328 -15.909 -22.250 1.00 86.00 374 CYS A O 1
ATOM 2926 N N . GLY A 1 375 ? 11.222 -17.746 -22.887 1.00 86.19 375 GLY A N 1
ATOM 2927 C CA . GLY A 1 375 ? 11.802 -17.789 -24.238 1.00 86.19 375 GLY A CA 1
ATOM 2928 C C . GLY A 1 375 ? 13.098 -18.603 -24.335 1.00 86.19 375 GLY A C 1
ATOM 2929 O O . GLY A 1 375 ? 13.957 -18.324 -25.168 1.00 86.19 375 GLY A O 1
ATOM 2930 N N . GLY A 1 376 ? 13.260 -19.614 -23.478 1.00 89.88 376 GLY A N 1
ATOM 2931 C CA . GLY A 1 376 ? 14.433 -20.486 -23.445 1.00 89.88 376 GLY A CA 1
ATOM 2932 C C . GLY A 1 376 ? 15.553 -19.964 -22.547 1.00 89.88 376 GLY A C 1
ATOM 2933 O O . GLY A 1 376 ? 15.394 -18.999 -21.802 1.00 89.88 376 GLY A O 1
ATOM 2934 N N . TRP A 1 377 ? 16.715 -20.617 -22.607 1.00 88.00 377 TRP A N 1
ATOM 2935 C CA . TRP A 1 377 ? 17.842 -20.323 -21.715 1.00 88.00 377 TRP A CA 1
ATOM 2936 C C . TRP A 1 377 ? 18.403 -18.906 -21.878 1.00 88.00 377 TRP A C 1
ATOM 2938 O O . TRP A 1 377 ? 18.743 -18.285 -20.871 1.00 88.00 377 TRP A O 1
ATOM 2948 N N . ILE A 1 378 ? 18.434 -18.362 -23.103 1.00 89.56 378 ILE A N 1
ATOM 2949 C CA . ILE A 1 378 ? 18.859 -16.973 -23.348 1.00 89.56 378 ILE A CA 1
ATOM 2950 C C . ILE A 1 378 ? 17.901 -16.003 -22.654 1.00 89.56 378 ILE A C 1
ATOM 2952 O O . ILE A 1 378 ? 18.343 -15.169 -21.867 1.00 89.56 378 ILE A O 1
ATOM 2956 N N . GLY A 1 379 ? 16.595 -16.143 -22.895 1.00 88.69 379 GLY A N 1
ATOM 2957 C CA . GLY A 1 379 ? 15.587 -15.271 -22.295 1.00 88.69 379 GLY A CA 1
ATOM 2958 C C . GLY A 1 379 ? 15.531 -15.404 -20.774 1.00 88.69 379 GLY A C 1
ATOM 2959 O O . GLY A 1 379 ? 15.462 -14.402 -20.072 1.00 88.69 379 GLY A O 1
ATOM 2960 N N . PHE A 1 380 ? 15.678 -16.622 -20.244 1.00 90.44 380 PHE A N 1
ATOM 2961 C CA . PHE A 1 380 ? 15.784 -16.867 -18.805 1.00 90.44 380 PHE A CA 1
ATOM 2962 C C . PHE A 1 380 ? 16.993 -16.160 -18.183 1.00 90.44 380 PHE A C 1
ATOM 2964 O O . PHE A 1 380 ? 16.845 -15.481 -17.171 1.00 90.44 380 PHE A O 1
ATOM 2971 N N . THR A 1 381 ? 18.175 -16.297 -18.787 1.00 90.00 381 THR A N 1
ATOM 2972 C CA . THR A 1 381 ? 19.415 -15.698 -18.263 1.00 90.00 381 THR A CA 1
ATOM 2973 C C . THR A 1 381 ? 19.361 -14.178 -18.343 1.00 90.00 381 THR A C 1
ATOM 2975 O O . THR A 1 381 ? 19.698 -13.498 -17.379 1.00 90.00 381 THR A O 1
ATOM 2978 N N . LYS A 1 382 ? 18.851 -13.645 -19.458 1.00 89.12 382 LYS A N 1
ATOM 2979 C CA . LYS A 1 382 ? 18.629 -12.212 -19.653 1.00 89.12 382 LYS A CA 1
ATOM 2980 C C . LYS A 1 382 ? 17.638 -11.650 -18.636 1.00 89.12 382 LYS A C 1
ATOM 2982 O O . LYS A 1 382 ? 17.938 -10.664 -17.979 1.00 89.12 382 LYS A O 1
ATOM 2987 N N . LYS A 1 383 ? 16.484 -12.303 -18.461 1.00 89.56 383 LYS A N 1
ATOM 2988 C CA . LYS A 1 383 ? 15.465 -11.893 -17.487 1.00 89.56 383 LYS A CA 1
ATOM 2989 C C . LYS A 1 383 ? 16.002 -11.957 -16.065 1.00 89.56 383 LYS A C 1
ATOM 2991 O O . LYS A 1 383 ? 15.757 -11.049 -15.286 1.00 89.56 383 LYS A O 1
ATOM 2996 N N . ARG A 1 384 ? 16.768 -13.002 -15.742 1.00 89.19 384 ARG A N 1
ATOM 2997 C CA . ARG A 1 384 ? 17.423 -13.128 -14.440 1.00 89.19 384 ARG A CA 1
ATOM 2998 C C . ARG A 1 384 ? 18.408 -11.991 -14.184 1.00 89.19 384 ARG A C 1
ATOM 3000 O O . ARG A 1 384 ? 18.465 -11.523 -13.060 1.00 89.19 384 ARG A O 1
ATOM 3007 N N . TYR A 1 385 ? 19.173 -11.595 -15.197 1.00 89.56 385 TYR A N 1
ATOM 3008 C CA . TYR A 1 385 ? 20.131 -10.499 -15.089 1.00 89.56 385 TYR A CA 1
ATOM 3009 C C . TYR A 1 385 ? 19.444 -9.134 -14.950 1.00 89.56 385 TYR A C 1
ATOM 3011 O O . TYR A 1 385 ? 19.929 -8.288 -14.215 1.00 89.56 385 TYR A O 1
ATOM 3019 N N . LEU A 1 386 ? 18.320 -8.932 -15.642 1.00 87.12 386 LEU A N 1
ATOM 3020 C CA . LEU A 1 386 ? 17.621 -7.647 -15.682 1.00 87.12 386 LEU A CA 1
ATOM 3021 C C . LEU A 1 386 ? 16.676 -7.419 -14.491 1.00 87.12 386 LEU A C 1
ATOM 3023 O O . LEU A 1 386 ? 16.546 -6.298 -14.026 1.00 87.12 386 LEU A O 1
ATOM 3027 N N . MET A 1 387 ? 15.979 -8.467 -14.038 1.00 82.19 387 MET A N 1
ATOM 3028 C CA . MET A 1 387 ? 14.857 -8.363 -13.090 1.00 82.19 387 MET A CA 1
ATOM 3029 C C . MET A 1 387 ? 15.141 -9.013 -11.729 1.00 82.19 387 MET A C 1
ATOM 3031 O O . MET A 1 387 ? 14.229 -9.073 -10.904 1.00 82.19 387 MET A O 1
ATOM 3035 N N . ASP A 1 388 ? 16.338 -9.586 -11.528 1.00 82.31 388 ASP A N 1
ATOM 3036 C CA . ASP A 1 388 ? 16.777 -10.457 -10.413 1.00 82.31 388 ASP A CA 1
ATOM 3037 C C . ASP A 1 388 ? 15.946 -11.739 -10.187 1.00 82.31 388 ASP A C 1
ATOM 3039 O O . ASP A 1 388 ? 16.449 -12.779 -9.743 1.00 82.31 388 ASP A O 1
ATOM 3043 N N . GLU A 1 389 ? 14.672 -11.720 -10.561 1.00 84.31 389 GLU A N 1
ATOM 3044 C CA . GLU A 1 389 ? 13.694 -12.765 -10.353 1.00 84.31 389 GLU A CA 1
ATOM 3045 C C . GLU A 1 389 ? 13.150 -13.303 -11.673 1.00 84.31 389 GLU A C 1
ATOM 3047 O O . GLU A 1 389 ? 12.830 -12.592 -12.624 1.00 84.31 389 GLU A O 1
ATOM 3052 N N . THR A 1 390 ? 12.984 -14.622 -11.711 1.00 84.81 390 THR A N 1
ATOM 3053 C CA . THR A 1 390 ? 12.481 -15.340 -12.888 1.00 84.81 390 THR A CA 1
ATOM 3054 C C . THR A 1 390 ? 11.096 -15.880 -12.581 1.00 84.81 390 THR A C 1
ATOM 3056 O O . THR A 1 390 ? 10.926 -17.023 -12.163 1.00 84.81 390 THR A O 1
ATOM 3059 N N . ARG A 1 391 ? 10.098 -15.012 -12.744 1.00 86.19 391 ARG A N 1
ATOM 3060 C CA . ARG A 1 391 ? 8.677 -15.349 -12.620 1.00 86.19 391 ARG A CA 1
ATOM 3061 C C . ARG A 1 391 ? 7.991 -15.333 -13.981 1.00 86.19 391 ARG A C 1
ATOM 3063 O O . ARG A 1 391 ? 8.393 -14.603 -14.890 1.00 86.19 391 ARG A O 1
ATOM 3070 N N . ILE A 1 392 ? 6.975 -16.176 -14.110 1.00 89.25 392 ILE A N 1
ATOM 3071 C CA . ILE A 1 392 ? 6.036 -16.187 -15.231 1.00 89.25 392 ILE A CA 1
ATOM 3072 C C . ILE A 1 392 ? 4.687 -15.809 -14.652 1.00 89.25 392 ILE A C 1
ATOM 3074 O O . ILE A 1 392 ? 4.326 -16.300 -13.588 1.00 89.25 392 ILE A O 1
ATOM 3078 N N . GLY A 1 393 ? 3.954 -14.969 -15.367 1.00 91.94 393 GLY A N 1
ATOM 3079 C CA . GLY A 1 393 ? 2.577 -14.649 -15.046 1.00 91.94 393 GLY A CA 1
ATOM 3080 C C . GLY A 1 393 ? 1.743 -14.552 -16.305 1.00 91.94 393 GLY A C 1
ATOM 3081 O O . GLY A 1 393 ? 2.252 -14.632 -17.427 1.00 91.94 393 GLY A O 1
ATOM 3082 N N . LYS A 1 394 ? 0.443 -14.382 -16.109 1.00 93.94 394 LYS A N 1
ATOM 3083 C CA . LYS A 1 394 ? -0.486 -14.042 -17.175 1.00 93.94 394 LYS A CA 1
ATOM 3084 C C . LYS A 1 394 ? -0.173 -12.626 -17.652 1.00 93.94 394 LYS A C 1
ATOM 3086 O O . LYS A 1 394 ? -0.085 -11.715 -16.837 1.00 93.94 394 LYS A O 1
ATOM 3091 N N . PHE A 1 395 ? -0.002 -12.451 -18.958 1.00 95.12 395 PHE A N 1
ATOM 3092 C CA . PHE A 1 395 ? 0.154 -11.131 -19.564 1.00 95.12 395 PHE A CA 1
ATOM 3093 C C . PHE A 1 395 ? -1.177 -10.376 -19.494 1.00 95.12 395 PHE A C 1
ATOM 3095 O O . PHE A 1 395 ? -2.195 -10.875 -19.980 1.00 95.12 395 PHE A O 1
ATOM 3102 N N . MET A 1 396 ? -1.165 -9.208 -18.856 1.00 95.44 396 MET A N 1
ATOM 3103 C CA . MET A 1 396 ? -2.355 -8.394 -18.604 1.00 95.44 396 MET A CA 1
ATOM 3104 C C . MET A 1 396 ? -2.483 -7.231 -19.589 1.00 95.44 396 MET A C 1
ATOM 3106 O O . MET A 1 396 ? -3.597 -6.843 -19.931 1.00 95.44 396 MET A O 1
ATOM 3110 N N . GLY A 1 397 ? -1.363 -6.706 -20.084 1.00 95.38 397 GLY A N 1
ATOM 3111 C CA . GLY A 1 397 ? -1.343 -5.668 -21.108 1.00 95.38 397 GLY A CA 1
ATOM 3112 C C . GLY A 1 397 ? 0.025 -5.014 -21.251 1.00 95.38 397 GLY A C 1
ATOM 3113 O O . GLY A 1 397 ? 0.960 -5.316 -20.507 1.00 95.38 397 GLY A O 1
ATOM 3114 N N . GLU A 1 398 ? 0.127 -4.124 -22.228 1.00 95.56 398 GLU A N 1
ATOM 3115 C CA . GLU A 1 398 ? 1.307 -3.312 -22.512 1.00 95.56 398 GLU A CA 1
ATOM 3116 C C . GLU A 1 398 ? 0.878 -1.847 -22.580 1.00 95.56 398 GLU A C 1
ATOM 3118 O O . GLU A 1 398 ? -0.218 -1.544 -23.061 1.00 95.56 398 GLU A O 1
ATOM 3123 N N . ASP A 1 399 ? 1.698 -0.949 -22.039 1.00 93.81 399 ASP A N 1
ATOM 3124 C CA . ASP A 1 399 ? 1.437 0.487 -22.104 1.00 93.81 399 ASP A CA 1
ATOM 3125 C C . ASP A 1 399 ? 2.054 1.154 -23.340 1.00 93.81 399 ASP A C 1
ATOM 3127 O O . ASP A 1 399 ? 2.705 0.526 -24.173 1.00 93.81 399 ASP A O 1
ATOM 3131 N N . LYS A 1 400 ? 1.848 2.469 -23.453 1.00 92.12 400 LYS A N 1
ATOM 3132 C CA . LYS A 1 400 ? 2.364 3.286 -24.557 1.00 92.12 400 LYS A CA 1
ATOM 3133 C C . LYS A 1 400 ? 3.896 3.376 -24.617 1.00 92.12 400 LYS A C 1
ATOM 3135 O O . LYS A 1 400 ? 4.425 3.740 -25.663 1.00 92.12 400 LYS A O 1
ATOM 3140 N N . PHE A 1 401 ? 4.598 3.063 -23.527 1.00 92.88 401 PHE A N 1
ATOM 3141 C CA . PHE A 1 401 ? 6.063 3.077 -23.452 1.00 92.88 401 PHE A CA 1
ATOM 3142 C C . PHE A 1 401 ? 6.676 1.702 -23.745 1.00 92.88 401 PHE A C 1
ATOM 3144 O O . PHE A 1 401 ? 7.886 1.593 -23.938 1.00 92.88 401 PHE A O 1
ATOM 3151 N N . GLY A 1 402 ? 5.847 0.660 -23.832 1.00 93.94 402 GLY A N 1
ATOM 3152 C CA . GLY A 1 402 ? 6.271 -0.719 -24.043 1.00 93.94 402 GLY A CA 1
ATOM 3153 C C . GLY A 1 402 ? 6.531 -1.490 -22.747 1.00 93.94 402 GLY A C 1
ATOM 3154 O O . GLY A 1 402 ? 7.134 -2.565 -22.788 1.00 93.94 402 GLY A O 1
ATOM 3155 N N . ASN A 1 403 ? 6.097 -0.972 -21.591 1.00 95.75 403 ASN A N 1
ATOM 3156 C CA . ASN A 1 403 ? 6.152 -1.718 -20.339 1.00 95.75 403 ASN A CA 1
ATOM 3157 C C . ASN A 1 403 ? 5.066 -2.796 -20.344 1.00 95.75 403 ASN A C 1
ATOM 3159 O O . ASN A 1 403 ? 3.901 -2.529 -20.647 1.00 95.75 403 ASN A O 1
ATOM 3163 N N . LYS A 1 404 ? 5.441 -4.023 -19.984 1.00 95.25 404 LYS A N 1
ATOM 3164 C CA . LYS A 1 404 ? 4.558 -5.194 -20.008 1.00 95.25 404 LYS A CA 1
ATOM 3165 C C . LYS A 1 404 ? 4.144 -5.579 -18.601 1.00 95.25 404 LYS A C 1
ATOM 3167 O O . LYS A 1 404 ? 4.994 -5.821 -17.749 1.00 95.25 404 LYS A O 1
ATOM 3172 N N . TYR A 1 405 ? 2.846 -5.694 -18.368 1.00 96.81 405 TYR A N 1
ATOM 3173 C CA . TYR A 1 405 ? 2.279 -5.964 -17.052 1.00 96.81 405 TYR A CA 1
ATOM 3174 C C . TYR A 1 405 ? 1.828 -7.415 -16.940 1.00 96.81 405 TYR A C 1
ATOM 3176 O O . TYR A 1 405 ? 1.176 -7.954 -17.840 1.00 96.81 405 TYR A O 1
ATOM 3184 N N . TYR A 1 406 ? 2.162 -8.046 -15.816 1.00 95.56 406 TYR A N 1
ATOM 3185 C CA . TYR A 1 406 ? 1.884 -9.453 -15.560 1.00 95.56 406 TYR A CA 1
ATOM 3186 C C . TYR A 1 406 ? 1.241 -9.666 -14.194 1.00 95.56 406 TYR A C 1
ATOM 3188 O O . TYR A 1 406 ? 1.543 -8.963 -13.227 1.00 95.56 406 TYR A O 1
ATOM 3196 N N . GLU A 1 407 ? 0.383 -10.680 -14.120 1.00 95.06 407 GLU A N 1
ATOM 3197 C CA . GLU A 1 407 ? -0.272 -11.109 -12.889 1.00 95.06 407 GLU A CA 1
ATOM 3198 C C . GLU A 1 407 ? -0.193 -12.625 -12.714 1.00 95.06 407 GLU A C 1
ATOM 3200 O O . GLU A 1 407 ? -0.441 -13.398 -13.642 1.00 95.06 407 GLU A O 1
ATOM 3205 N N . ASP A 1 408 ? 0.119 -13.065 -11.501 1.00 93.69 408 ASP A N 1
ATOM 3206 C CA . ASP A 1 408 ? -0.045 -14.450 -11.082 1.00 93.69 408 ASP A CA 1
ATOM 3207 C C . ASP A 1 408 ? -0.469 -14.520 -9.609 1.00 93.69 408 ASP A C 1
ATOM 3209 O O . ASP A 1 408 ? 0.329 -14.337 -8.688 1.00 93.69 408 ASP A O 1
ATOM 3213 N N . ASN A 1 409 ? -1.748 -14.843 -9.406 1.00 91.56 409 ASN A N 1
ATOM 3214 C CA . ASN A 1 409 ? -2.387 -14.972 -8.093 1.00 91.56 409 ASN A CA 1
ATOM 3215 C C . ASN A 1 409 ? -1.939 -16.212 -7.302 1.00 91.56 409 ASN A C 1
ATOM 3217 O O . ASN A 1 409 ? -2.382 -16.407 -6.173 1.00 91.56 409 ASN A O 1
ATOM 3221 N N . SER A 1 410 ? -1.064 -17.054 -7.864 1.00 88.94 410 SER A N 1
ATOM 3222 C CA . SER A 1 410 ? -0.399 -18.119 -7.107 1.00 88.94 410 SER A CA 1
ATOM 3223 C C . SER A 1 410 ? 0.717 -17.594 -6.196 1.00 88.94 410 SER A C 1
ATOM 3225 O O . SER A 1 410 ? 1.088 -18.269 -5.231 1.00 88.94 410 SER A O 1
ATOM 3227 N N . TYR A 1 411 ? 1.246 -16.396 -6.471 1.00 87.94 411 TYR A N 1
ATOM 3228 C CA . TYR A 1 411 ? 2.196 -15.719 -5.592 1.00 87.94 411 TYR A CA 1
ATOM 3229 C C . TYR A 1 411 ? 1.478 -14.969 -4.466 1.00 87.94 411 TYR A C 1
ATOM 3231 O O . TYR A 1 411 ? 0.345 -14.515 -4.607 1.00 87.94 411 TYR A O 1
ATOM 3239 N N . PHE A 1 412 ? 2.166 -14.811 -3.334 1.00 87.12 412 PHE A N 1
ATOM 3240 C CA . PHE A 1 412 ? 1.643 -14.051 -2.201 1.00 87.12 412 PHE A CA 1
ATOM 3241 C C . PHE A 1 412 ? 1.485 -12.566 -2.560 1.00 87.12 412 PHE A C 1
ATOM 3243 O O . PHE A 1 412 ? 2.324 -12.000 -3.258 1.00 87.12 412 PHE A O 1
ATOM 3250 N N . MET A 1 413 ? 0.443 -11.909 -2.056 1.00 86.88 413 MET A N 1
ATOM 3251 C CA . MET A 1 413 ? 0.273 -10.460 -2.200 1.00 86.88 413 MET A CA 1
ATOM 3252 C C . MET A 1 413 ? 1.298 -9.738 -1.303 1.00 86.88 413 MET A C 1
ATOM 3254 O O . MET A 1 413 ? 1.396 -10.102 -0.129 1.00 86.88 413 MET A O 1
ATOM 3258 N N . PRO A 1 414 ? 2.093 -8.764 -1.799 1.00 86.56 414 PRO A N 1
ATOM 3259 C CA . PRO A 1 414 ? 1.909 -7.966 -3.024 1.00 86.56 414 PRO A CA 1
ATOM 3260 C C . PRO A 1 414 ? 2.744 -8.408 -4.246 1.00 86.56 414 PRO A C 1
ATOM 3262 O O . PRO A 1 414 ? 2.900 -7.658 -5.202 1.00 86.56 414 PRO A O 1
ATOM 3265 N N . ARG A 1 415 ? 3.329 -9.610 -4.244 1.00 90.50 415 ARG A N 1
ATOM 3266 C CA . ARG A 1 415 ? 4.253 -10.087 -5.295 1.00 90.50 415 ARG A CA 1
ATOM 3267 C C . ARG A 1 415 ? 3.574 -10.664 -6.536 1.00 90.50 415 ARG A C 1
ATOM 3269 O O . ARG A 1 415 ? 4.266 -10.991 -7.502 1.00 90.50 415 ARG A O 1
ATOM 3276 N N . ASN A 1 416 ? 2.254 -10.793 -6.510 1.00 93.44 416 ASN A N 1
ATOM 3277 C CA . ASN A 1 416 ? 1.441 -11.327 -7.598 1.00 93.44 416 ASN A CA 1
ATOM 3278 C C . ASN A 1 416 ? 1.407 -10.435 -8.844 1.00 93.44 416 ASN A C 1
ATOM 3280 O O . ASN A 1 416 ? 1.208 -10.969 -9.928 1.00 93.44 416 ASN A O 1
ATOM 3284 N N . ARG A 1 417 ? 1.621 -9.119 -8.720 1.00 95.31 417 ARG A N 1
ATOM 3285 C CA . ARG A 1 417 ? 1.629 -8.173 -9.849 1.00 95.31 417 ARG A CA 1
ATOM 3286 C C . ARG A 1 417 ? 3.030 -7.620 -10.079 1.00 95.31 417 ARG A C 1
ATOM 3288 O O . ARG A 1 417 ? 3.778 -7.397 -9.124 1.00 95.31 417 ARG A O 1
ATOM 3295 N N . TRP A 1 418 ? 3.411 -7.447 -11.342 1.00 94.62 418 TRP A N 1
ATOM 3296 C CA . TRP A 1 418 ? 4.677 -6.810 -11.703 1.00 94.62 418 TRP A CA 1
ATOM 3297 C C . TRP A 1 418 ? 4.694 -6.251 -13.116 1.00 94.62 418 TRP A C 1
ATOM 3299 O O . TRP A 1 418 ? 3.856 -6.592 -13.950 1.00 94.62 418 TRP A O 1
ATOM 3309 N N . VAL A 1 419 ? 5.696 -5.414 -13.366 1.00 95.12 419 VAL A N 1
ATOM 3310 C CA . VAL A 1 419 ? 6.001 -4.831 -14.667 1.00 95.12 419 VAL A CA 1
ATOM 3311 C C . VAL A 1 419 ? 7.340 -5.366 -15.177 1.00 95.12 419 VAL A C 1
ATOM 3313 O O . VAL A 1 419 ? 8.252 -5.640 -14.396 1.00 95.12 419 VAL A O 1
ATOM 3316 N N . GLU A 1 420 ? 7.445 -5.540 -16.487 1.00 94.06 420 GLU A N 1
ATOM 3317 C CA . GLU A 1 420 ? 8.692 -5.767 -17.207 1.00 94.06 420 GLU A CA 1
ATOM 3318 C C . GLU A 1 420 ? 8.908 -4.595 -18.160 1.00 94.06 420 GLU A C 1
ATOM 3320 O O . GLU A 1 420 ? 8.144 -4.408 -19.110 1.00 94.06 420 GLU A O 1
ATOM 3325 N N . TYR A 1 421 ? 9.939 -3.803 -17.879 1.00 94.38 421 TYR A N 1
ATOM 3326 C CA . TYR A 1 421 ? 10.336 -2.665 -18.699 1.00 94.38 421 TYR A CA 1
ATOM 3327 C C . TYR A 1 421 ? 10.851 -3.115 -20.076 1.00 94.38 421 TYR A C 1
ATOM 3329 O O . TYR A 1 421 ? 11.386 -4.224 -20.218 1.00 94.38 421 TYR A O 1
ATOM 3337 N N . PRO A 1 422 ? 10.691 -2.274 -21.108 1.00 92.56 422 PRO A N 1
ATOM 3338 C CA . PRO A 1 422 ? 11.123 -2.580 -22.460 1.00 92.56 422 PRO A CA 1
ATOM 3339 C C . PRO A 1 422 ? 12.651 -2.643 -22.565 1.00 92.56 422 PRO A C 1
ATOM 3341 O O . PRO A 1 422 ? 13.397 -1.999 -21.832 1.00 92.56 422 PRO A O 1
ATOM 3344 N N . GLU A 1 423 ? 13.138 -3.399 -23.548 1.00 87.62 423 GLU A N 1
ATOM 3345 C CA . GLU A 1 423 ? 14.572 -3.671 -23.709 1.00 87.62 423 GLU A CA 1
ATOM 3346 C C . GLU A 1 423 ? 15.422 -2.422 -23.985 1.00 87.62 423 GLU A C 1
ATOM 3348 O O . GLU A 1 423 ? 16.600 -2.414 -23.640 1.00 87.62 423 GLU A O 1
ATOM 3353 N N . HIS A 1 424 ? 14.840 -1.370 -24.568 1.00 88.44 424 HIS A N 1
ATOM 3354 C CA . HIS A 1 424 ? 15.564 -0.137 -24.886 1.00 88.44 424 HIS A CA 1
ATOM 3355 C C . HIS A 1 424 ? 15.984 0.665 -23.644 1.00 88.44 424 HIS A C 1
ATOM 3357 O O . HIS A 1 424 ? 16.923 1.449 -23.737 1.00 88.44 424 HIS A O 1
ATOM 3363 N N . VAL A 1 425 ? 15.313 0.461 -22.505 1.00 88.81 425 VAL A N 1
ATOM 3364 C CA . VAL A 1 425 ? 15.672 1.062 -21.209 1.00 88.81 425 VAL A CA 1
ATOM 3365 C C . VAL A 1 425 ? 16.810 0.282 -20.545 1.00 88.81 425 VAL A C 1
ATOM 3367 O O . VAL A 1 425 ? 17.672 0.848 -19.878 1.00 88.81 425 VAL A O 1
ATOM 3370 N N . TRP A 1 426 ? 16.854 -1.032 -20.780 1.00 85.75 426 TRP A N 1
ATOM 3371 C CA . TRP A 1 426 ? 17.874 -1.934 -20.252 1.00 85.75 426 TRP A CA 1
ATOM 3372 C C . TRP A 1 426 ? 18.026 -1.809 -18.721 1.00 85.75 426 TRP A C 1
ATOM 3374 O O . TRP A 1 426 ? 17.098 -2.183 -18.010 1.00 85.75 426 TRP A O 1
ATOM 3384 N N . LEU A 1 427 ? 19.161 -1.321 -18.204 1.00 89.12 427 LEU A N 1
ATOM 3385 C CA . LEU A 1 427 ? 19.417 -1.175 -16.760 1.00 89.12 427 LEU A CA 1
ATOM 3386 C C . LEU A 1 427 ? 18.944 0.163 -16.166 1.00 89.12 427 LEU A C 1
ATOM 3388 O O . LEU A 1 427 ? 18.882 0.272 -14.945 1.00 89.12 427 LEU A O 1
ATOM 3392 N N . ASP A 1 428 ? 18.579 1.148 -16.989 1.00 89.69 428 ASP A N 1
ATOM 3393 C CA . ASP A 1 428 ? 18.165 2.485 -16.535 1.00 89.69 428 ASP A CA 1
ATOM 3394 C C . ASP A 1 428 ? 16.649 2.557 -16.268 1.00 89.69 428 ASP A C 1
ATOM 3396 O O . ASP A 1 428 ? 15.995 3.571 -16.516 1.00 89.69 428 ASP A O 1
ATOM 3400 N N . TYR A 1 429 ? 16.060 1.447 -15.810 1.00 90.50 429 TYR A N 1
ATOM 3401 C CA . TYR A 1 429 ? 14.634 1.386 -15.516 1.00 90.50 429 TYR A CA 1
ATOM 3402 C C . TYR A 1 429 ? 14.316 2.136 -14.227 1.00 90.50 429 TYR A C 1
ATOM 3404 O O . TYR A 1 429 ? 15.028 2.027 -13.228 1.00 90.50 429 TYR A O 1
ATOM 3412 N N . ASP A 1 430 ? 13.205 2.867 -14.234 1.00 92.19 430 ASP A N 1
ATOM 3413 C CA . ASP A 1 430 ? 12.744 3.613 -13.069 1.00 92.19 430 ASP A CA 1
ATOM 3414 C C . ASP A 1 430 ? 11.250 3.395 -12.829 1.00 92.19 430 ASP A C 1
ATOM 3416 O O . ASP A 1 430 ? 10.454 3.280 -13.760 1.00 92.19 430 ASP A O 1
ATOM 3420 N N . ALA A 1 431 ? 10.850 3.383 -11.557 1.00 93.06 431 ALA A N 1
ATOM 3421 C CA . ALA A 1 431 ? 9.451 3.238 -11.160 1.00 93.06 431 ALA A CA 1
ATOM 3422 C C . ALA A 1 431 ? 8.568 4.366 -11.719 1.00 93.06 431 ALA A C 1
ATOM 3424 O O . ALA A 1 431 ? 7.368 4.177 -11.913 1.00 93.06 431 ALA A O 1
ATOM 3425 N N . SER A 1 432 ? 9.155 5.530 -12.015 1.00 93.75 432 SER A N 1
ATOM 3426 C CA . SER A 1 432 ? 8.437 6.654 -12.613 1.00 93.75 432 SER A CA 1
ATOM 3427 C C . SER A 1 432 ? 8.092 6.474 -14.095 1.00 93.75 432 SER A C 1
ATOM 3429 O O . SER A 1 432 ? 7.313 7.264 -14.617 1.00 93.75 432 SER A O 1
ATOM 3431 N N . GLN A 1 433 ? 8.607 5.449 -14.783 1.00 93.56 433 GLN A N 1
ATOM 3432 C CA . GLN A 1 433 ? 8.268 5.161 -16.186 1.00 93.56 433 GLN A CA 1
ATOM 3433 C C . GLN A 1 433 ? 6.895 4.488 -16.348 1.00 93.56 433 GLN A C 1
ATOM 3435 O O . GLN A 1 433 ? 6.383 4.388 -17.463 1.00 93.56 433 GLN A O 1
ATOM 3440 N N . ILE A 1 434 ? 6.280 4.043 -15.249 1.00 95.88 434 ILE A N 1
ATOM 3441 C CA . ILE A 1 434 ? 4.932 3.467 -15.238 1.00 95.88 434 ILE A CA 1
ATOM 3442 C C . ILE A 1 434 ? 3.901 4.603 -15.327 1.00 95.88 434 ILE A C 1
ATOM 3444 O O . ILE A 1 434 ? 3.871 5.459 -14.437 1.00 95.88 434 ILE A O 1
ATOM 3448 N N . PRO A 1 435 ? 3.014 4.617 -16.338 1.00 95.25 435 PRO A N 1
ATOM 3449 C CA . PRO A 1 435 ? 2.003 5.649 -16.461 1.00 95.25 435 PRO A CA 1
ATOM 3450 C C . PRO A 1 435 ? 0.909 5.524 -15.402 1.00 95.25 435 PRO A C 1
ATOM 3452 O O . PRO A 1 435 ? 0.646 4.444 -14.863 1.00 95.25 435 PRO A O 1
ATOM 3455 N N . ALA A 1 436 ? 0.233 6.642 -15.128 1.00 93.69 436 ALA A N 1
ATOM 3456 C CA . ALA A 1 436 ? -0.770 6.746 -14.070 1.00 93.69 436 ALA A CA 1
ATOM 3457 C C . ALA A 1 436 ? -1.879 5.681 -14.172 1.00 93.69 436 ALA A C 1
ATOM 3459 O O . ALA A 1 436 ? -2.306 5.143 -13.147 1.00 93.69 436 ALA A O 1
ATOM 3460 N N . GLU A 1 437 ? -2.308 5.331 -15.389 1.00 92.44 437 GLU A N 1
ATOM 3461 C CA . GLU A 1 437 ? -3.345 4.323 -15.612 1.00 92.44 437 GLU A CA 1
ATOM 3462 C C . GLU A 1 437 ? -2.946 2.918 -15.136 1.00 92.44 437 GLU A C 1
ATOM 3464 O O . GLU A 1 437 ? -3.764 2.197 -14.565 1.00 92.44 437 GLU A O 1
ATOM 3469 N N . TRP A 1 438 ? -1.679 2.537 -15.308 1.00 95.50 438 TRP A N 1
ATOM 3470 C CA . TRP A 1 438 ? -1.159 1.241 -14.871 1.00 95.50 438 TRP A CA 1
ATOM 3471 C C . TRP A 1 438 ? -0.656 1.272 -13.431 1.00 95.50 438 TRP A C 1
ATOM 3473 O O . TRP A 1 438 ? -0.719 0.256 -12.735 1.00 95.50 438 TRP A O 1
ATOM 3483 N N . HIS A 1 439 ? -0.226 2.440 -12.952 1.00 95.44 439 HIS A N 1
ATOM 3484 C CA . HIS A 1 439 ? 0.218 2.642 -11.579 1.00 95.44 439 HIS A CA 1
ATOM 3485 C C . HIS A 1 439 ? -0.871 2.246 -10.569 1.00 95.44 439 HIS A C 1
ATOM 3487 O O . HIS A 1 439 ? -0.583 1.591 -9.569 1.00 95.44 439 HIS A O 1
ATOM 3493 N N . MET A 1 440 ? -2.142 2.573 -10.833 1.00 93.38 440 MET A N 1
ATOM 3494 C CA . MET A 1 440 ? -3.244 2.188 -9.939 1.00 93.38 440 MET A CA 1
ATOM 3495 C C . MET A 1 440 ? -3.385 0.664 -9.799 1.00 93.38 440 MET A C 1
ATOM 3497 O O . MET A 1 440 ? -3.549 0.153 -8.690 1.00 93.38 440 MET A O 1
ATOM 3501 N N . TRP A 1 441 ? -3.312 -0.066 -10.913 1.00 94.81 441 TRP A N 1
ATOM 3502 C C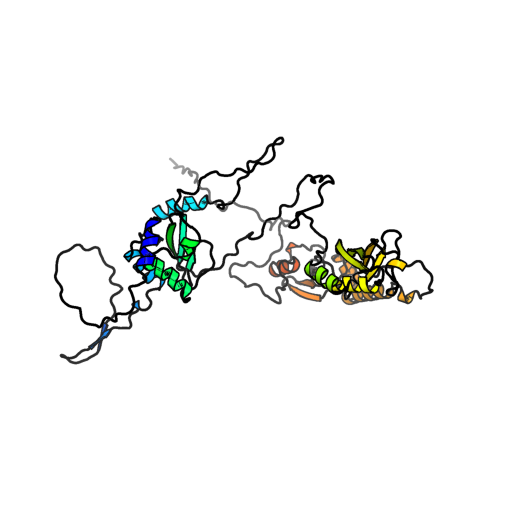A . TRP A 1 441 ? -3.457 -1.522 -10.923 1.00 94.81 441 TRP A CA 1
ATOM 3503 C C . TRP A 1 441 ? -2.239 -2.226 -10.309 1.00 94.81 441 TRP A C 1
ATOM 3505 O O . TRP A 1 441 ? -2.387 -3.159 -9.513 1.00 94.81 441 TRP A O 1
ATOM 3515 N N . LEU A 1 442 ? -1.031 -1.752 -10.627 1.00 95.25 442 LEU A N 1
ATOM 3516 C CA . LEU A 1 442 ? 0.221 -2.323 -10.130 1.00 95.25 442 LEU A CA 1
ATOM 3517 C C . LEU A 1 442 ? 0.355 -2.199 -8.604 1.00 95.25 442 LEU A C 1
ATOM 3519 O O . LEU A 1 442 ? 0.861 -3.116 -7.964 1.00 95.25 442 LEU A O 1
ATOM 3523 N N . HIS A 1 443 ? -0.131 -1.095 -8.028 1.00 94.94 443 HIS A N 1
ATOM 3524 C CA . HIS A 1 443 ? -0.092 -0.815 -6.588 1.00 94.94 443 HIS A CA 1
ATOM 3525 C C . HIS A 1 443 ? -1.316 -1.330 -5.810 1.00 94.94 443 HIS A C 1
ATOM 3527 O O . HIS A 1 443 ? -1.546 -0.897 -4.681 1.00 94.94 443 HIS A O 1
ATOM 3533 N N . HIS A 1 444 ? -2.111 -2.232 -6.399 1.00 92.94 444 HIS A N 1
ATOM 3534 C CA . HIS A 1 444 ? -3.304 -2.820 -5.768 1.00 92.94 444 HIS A CA 1
ATOM 3535 C C . HIS A 1 444 ? -4.335 -1.777 -5.293 1.00 92.94 444 HIS A C 1
ATOM 3537 O O . HIS A 1 444 ? -5.070 -2.023 -4.340 1.00 92.94 444 HIS A O 1
ATOM 3543 N N . ILE A 1 445 ? -4.402 -0.611 -5.952 1.00 94.25 445 ILE A N 1
ATOM 3544 C CA . ILE A 1 445 ? -5.432 0.414 -5.694 1.00 94.25 445 ILE A CA 1
ATOM 3545 C C . ILE A 1 445 ? -6.736 0.032 -6.405 1.00 94.25 445 ILE A C 1
ATOM 3547 O O . ILE A 1 445 ? -7.822 0.247 -5.873 1.00 94.25 445 ILE A O 1
ATOM 3551 N N . THR A 1 446 ? -6.618 -0.543 -7.605 1.00 92.50 446 THR A N 1
ATOM 3552 C CA . THR A 1 446 ? -7.726 -1.116 -8.378 1.00 92.50 446 THR A CA 1
ATOM 3553 C C . THR A 1 446 ? -7.406 -2.559 -8.771 1.00 92.50 446 THR A C 1
ATOM 3555 O O . THR A 1 446 ? -6.237 -2.933 -8.921 1.00 92.50 446 THR A O 1
ATOM 3558 N N . ASP A 1 447 ? -8.441 -3.378 -8.942 1.00 92.94 447 ASP A N 1
ATOM 3559 C CA . ASP A 1 447 ? -8.320 -4.735 -9.489 1.00 92.94 447 ASP A CA 1
ATOM 3560 C C . ASP A 1 447 ? -8.444 -4.763 -11.014 1.00 92.94 447 ASP A C 1
ATOM 3562 O O . ASP A 1 447 ? -7.917 -5.664 -11.667 1.00 92.94 447 ASP A O 1
ATOM 3566 N N . GLU A 1 448 ? -9.091 -3.751 -11.588 1.00 93.19 448 GLU A N 1
ATOM 3567 C CA . GLU A 1 448 ? -9.305 -3.640 -13.026 1.00 93.19 448 GLU A CA 1
ATOM 3568 C C . GLU A 1 448 ? -8.069 -3.058 -13.711 1.00 93.19 448 GLU A C 1
ATOM 3570 O O . GLU A 1 448 ? -7.477 -2.076 -13.260 1.00 93.19 448 GLU A O 1
ATOM 3575 N N . THR A 1 449 ? -7.676 -3.664 -14.826 1.00 93.25 449 THR A N 1
ATOM 3576 C CA . THR A 1 449 ? -6.601 -3.119 -15.668 1.00 93.25 449 THR A CA 1
ATOM 3577 C C . THR A 1 449 ? -7.121 -1.960 -16.519 1.00 93.25 449 THR A C 1
ATOM 3579 O O . THR A 1 449 ? -8.297 -1.966 -16.894 1.00 93.25 449 THR A O 1
ATOM 3582 N N . PRO A 1 450 ? -6.265 -1.014 -16.942 1.00 91.81 450 PRO A N 1
ATOM 3583 C CA . PRO A 1 450 ? -6.681 0.059 -17.849 1.00 91.81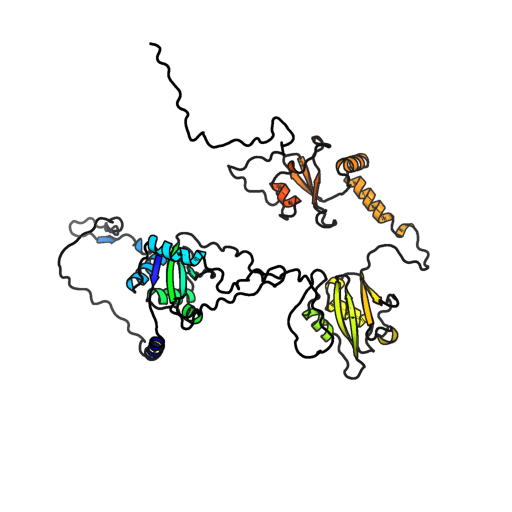 450 PRO A CA 1
ATOM 3584 C C . PRO A 1 450 ? -7.112 -0.448 -19.237 1.00 91.81 450 PRO A C 1
ATOM 3586 O O . PRO A 1 450 ? -7.747 0.281 -19.990 1.00 91.81 450 PRO A O 1
ATOM 3589 N N . VAL A 1 451 ? -6.809 -1.708 -19.575 1.00 91.75 451 VAL A N 1
ATOM 3590 C CA . VAL A 1 451 ? -7.340 -2.388 -20.768 1.00 91.75 451 VAL A CA 1
ATOM 3591 C C . VAL A 1 451 ? -8.824 -2.739 -20.596 1.00 91.75 451 VAL A C 1
ATOM 3593 O O . VAL A 1 451 ? -9.585 -2.676 -21.557 1.00 91.75 451 VAL A O 1
ATOM 3596 N N . GLN A 1 452 ? -9.239 -3.118 -19.384 1.00 91.19 452 GLN A N 1
ATOM 3597 C CA . GLN A 1 452 ? -10.631 -3.453 -19.060 1.00 91.19 452 GLN A CA 1
ATOM 3598 C C . GLN A 1 452 ? -11.471 -2.204 -18.799 1.00 91.19 452 GLN A C 1
ATOM 3600 O O . GLN A 1 452 ? -12.596 -2.119 -19.287 1.00 91.19 452 GLN A O 1
ATOM 3605 N N . ASN A 1 453 ? -10.920 -1.243 -18.056 1.00 91.75 453 ASN A N 1
ATOM 3606 C CA . ASN A 1 453 ? -11.586 0.007 -17.712 1.00 91.75 453 ASN A CA 1
ATOM 3607 C C . ASN A 1 453 ? -10.676 1.201 -18.052 1.00 91.75 453 ASN A C 1
ATOM 3609 O O . ASN A 1 453 ? -9.897 1.653 -17.206 1.00 91.75 453 ASN A O 1
ATOM 3613 N N . PRO A 1 454 ? -10.711 1.680 -19.310 1.00 91.00 454 PRO A N 1
ATOM 3614 C CA . PRO A 1 454 ? -9.869 2.783 -19.750 1.00 91.00 454 PRO A CA 1
ATOM 3615 C C . PRO A 1 454 ? -10.205 4.085 -19.008 1.00 91.00 454 PRO A C 1
ATOM 3617 O O . PRO A 1 454 ? -11.383 4.427 -18.880 1.00 91.00 454 PRO A O 1
ATOM 3620 N N . PRO A 1 455 ? -9.201 4.860 -18.562 1.00 89.06 455 PRO A N 1
ATOM 3621 C CA . PRO A 1 455 ? -9.447 6.130 -17.893 1.00 89.06 455 PRO A CA 1
ATOM 3622 C C . PRO A 1 455 ? -10.089 7.148 -18.846 1.00 89.06 455 PRO A C 1
ATOM 3624 O O . PRO A 1 455 ? -9.709 7.273 -20.013 1.00 89.06 455 PRO A O 1
ATOM 3627 N N . GLU A 1 456 ? -11.039 7.932 -18.335 1.00 90.31 456 GLU A N 1
ATOM 3628 C CA . GLU A 1 456 ? -11.658 9.015 -19.100 1.00 90.31 456 GLU A CA 1
ATOM 3629 C C . GLU A 1 456 ? -10.639 10.122 -19.412 1.00 90.31 456 GLU A C 1
ATOM 3631 O O . GLU A 1 456 ? -10.194 10.852 -18.522 1.00 90.31 456 GLU A O 1
ATOM 3636 N N . GLN A 1 457 ? -10.305 10.306 -20.691 1.00 89.62 457 GLN A N 1
ATOM 3637 C CA . GLN A 1 457 ? -9.390 11.367 -21.107 1.00 89.62 457 GLN A CA 1
ATOM 3638 C C . GLN A 1 457 ? -10.045 12.749 -20.979 1.00 89.62 457 GLN A C 1
ATOM 3640 O O . GLN A 1 457 ? -11.067 13.052 -21.602 1.00 89.62 457 GLN A O 1
ATOM 3645 N N . ARG A 1 458 ? -9.441 13.623 -20.167 1.00 92.81 458 ARG A N 1
ATOM 3646 C CA . ARG A 1 458 ? -9.879 15.013 -19.972 1.00 92.81 458 ARG A CA 1
ATOM 3647 C C . ARG A 1 458 ? -8.953 15.974 -20.717 1.00 92.81 458 ARG A C 1
ATOM 3649 O O . ARG A 1 458 ? -7.760 15.735 -20.819 1.00 92.81 458 ARG A O 1
ATOM 3656 N N . LYS A 1 459 ? -9.486 17.114 -21.175 1.00 95.56 459 LYS A N 1
ATOM 3657 C CA . LYS A 1 459 ? -8.743 18.114 -21.978 1.00 95.56 459 LYS A CA 1
ATOM 3658 C C . LYS A 1 459 ? -7.496 18.695 -21.293 1.00 95.56 459 LYS A C 1
ATOM 3660 O O . LYS A 1 459 ? -6.637 19.239 -21.969 1.00 95.56 459 LYS A O 1
ATOM 3665 N N . TRP A 1 460 ? -7.449 18.650 -19.965 1.00 93.38 460 TRP A N 1
ATOM 3666 C CA . TRP A 1 460 ? -6.351 19.166 -19.146 1.00 93.38 460 TRP A CA 1
ATOM 3667 C C . TRP A 1 460 ? -5.334 18.084 -18.755 1.00 93.38 460 TRP A C 1
ATOM 3669 O O . TRP A 1 460 ? -4.345 18.400 -18.100 1.00 93.38 460 TRP A O 1
ATOM 3679 N N . MET A 1 461 ? -5.590 16.818 -19.100 1.00 92.81 461 MET A N 1
ATOM 3680 C CA . MET A 1 461 ? -4.729 15.701 -18.731 1.00 92.81 461 MET A CA 1
ATOM 3681 C C . MET A 1 461 ? -3.479 15.712 -19.608 1.00 92.81 461 MET A C 1
ATOM 3683 O O . MET A 1 461 ? -3.579 15.710 -20.834 1.00 92.81 461 MET A O 1
ATOM 3687 N N . LEU A 1 462 ? -2.316 15.762 -18.965 1.00 91.38 462 LEU A N 1
ATOM 3688 C CA . LEU A 1 462 ? -1.022 15.709 -19.635 1.00 91.38 462 LEU A CA 1
ATOM 3689 C C . LEU A 1 462 ? -0.648 14.257 -19.930 1.00 91.38 462 LEU A C 1
ATOM 3691 O O . LEU A 1 462 ? -1.050 13.340 -19.208 1.00 91.38 462 LEU A O 1
ATOM 3695 N N . ASP A 1 463 ? 0.143 14.060 -20.979 1.00 91.69 463 ASP A N 1
ATOM 3696 C CA . ASP A 1 463 ? 0.793 12.780 -21.206 1.00 91.69 463 ASP A CA 1
ATOM 3697 C C . ASP A 1 463 ? 1.792 12.486 -20.085 1.00 91.69 463 ASP A C 1
ATOM 3699 O O . ASP A 1 463 ? 2.494 13.376 -19.612 1.00 91.69 463 ASP A O 1
ATOM 3703 N N . HIS A 1 464 ? 1.839 11.222 -19.655 1.00 93.75 464 HIS A N 1
ATOM 3704 C CA . HIS A 1 464 ? 2.835 10.756 -18.692 1.00 93.75 464 HIS A CA 1
ATOM 3705 C C . HIS A 1 464 ? 4.267 11.065 -19.150 1.00 93.75 464 HIS A C 1
ATOM 3707 O O . HIS A 1 464 ? 4.622 10.781 -20.293 1.00 93.75 464 HIS A O 1
ATOM 3713 N N . GLU A 1 465 ? 5.081 11.579 -18.233 1.00 91.75 465 GLU A N 1
ATOM 3714 C CA . GLU A 1 465 ? 6.521 11.778 -18.386 1.00 91.75 465 GLU A CA 1
ATOM 3715 C C . GLU A 1 465 ? 7.223 11.155 -17.174 1.00 91.75 465 GLU A C 1
ATOM 3717 O O . GLU A 1 465 ? 6.716 11.213 -16.051 1.00 91.75 465 GLU A O 1
ATOM 3722 N N . GLU A 1 466 ? 8.383 10.542 -17.399 1.00 92.00 466 GLU A N 1
ATOM 3723 C CA . GLU A 1 466 ? 9.208 9.996 -16.319 1.00 92.00 466 GLU A CA 1
ATOM 3724 C C . GLU A 1 466 ? 9.777 11.105 -15.417 1.00 92.00 466 GLU A C 1
ATOM 3726 O O . GLU A 1 466 ? 9.748 12.295 -15.737 1.00 92.00 466 GLU A O 1
ATOM 3731 N N . THR A 1 467 ? 10.327 10.728 -14.266 1.00 92.56 467 THR A N 1
ATOM 3732 C CA . THR A 1 467 ? 10.918 11.690 -13.333 1.00 92.56 467 THR A CA 1
ATOM 3733 C C . THR A 1 467 ? 12.257 12.214 -13.852 1.00 92.56 467 THR A C 1
ATOM 3735 O O . THR A 1 467 ? 13.262 11.513 -13.879 1.00 92.56 467 THR A O 1
ATOM 3738 N N . LEU A 1 468 ? 12.304 13.508 -14.175 1.00 90.38 468 LEU A N 1
ATOM 3739 C CA . LEU A 1 468 ? 13.471 14.165 -14.785 1.00 90.38 468 LEU A CA 1
ATOM 3740 C C . LEU A 1 468 ? 14.442 14.789 -13.763 1.00 90.38 468 LEU A C 1
ATOM 3742 O O . LEU A 1 468 ? 15.285 15.607 -14.126 1.00 90.38 468 LEU A O 1
ATOM 3746 N N . THR A 1 469 ? 14.337 14.432 -12.479 1.00 88.44 469 THR A N 1
ATOM 3747 C CA . THR A 1 469 ? 15.082 15.067 -11.372 1.00 88.44 469 THR A CA 1
ATOM 3748 C C . THR A 1 469 ? 16.602 15.003 -11.542 1.00 88.44 469 THR A C 1
ATOM 3750 O O . THR A 1 469 ? 17.299 15.940 -11.154 1.00 88.44 469 THR A O 1
ATOM 3753 N N . LEU A 1 470 ? 17.121 13.920 -12.130 1.00 83.81 470 LEU A N 1
ATOM 3754 C CA . LEU A 1 470 ? 18.560 13.714 -12.333 1.00 83.81 470 LEU A CA 1
ATOM 3755 C C . LEU A 1 470 ? 19.107 14.414 -13.589 1.00 83.81 470 LEU A C 1
ATOM 3757 O O . LEU A 1 470 ? 20.320 14.554 -13.733 1.00 83.81 470 LEU A O 1
ATOM 3761 N N . LEU A 1 471 ? 18.240 14.875 -14.496 1.00 87.44 471 LEU A N 1
ATOM 3762 C CA . LEU A 1 471 ? 18.642 15.528 -15.739 1.00 87.44 471 LEU A CA 1
ATOM 3763 C C . LEU A 1 471 ? 18.731 17.043 -15.530 1.00 87.44 471 LEU A C 1
ATOM 3765 O O . LEU A 1 471 ? 17.712 17.725 -15.447 1.00 87.44 471 LEU A O 1
ATOM 3769 N N . GLU A 1 472 ? 19.952 17.588 -15.506 1.00 88.94 472 GLU A N 1
ATOM 3770 C CA . GLU A 1 472 ? 20.209 19.013 -15.217 1.00 88.94 472 GLU A CA 1
ATOM 3771 C C . GLU A 1 472 ? 19.361 19.966 -16.077 1.00 88.94 472 GLU A C 1
ATOM 3773 O O . GLU A 1 472 ? 18.813 20.942 -15.575 1.00 88.94 472 GLU A O 1
ATOM 3778 N N . ASN A 1 473 ? 19.183 19.631 -17.357 1.00 90.00 473 ASN A N 1
ATOM 3779 C CA . ASN A 1 473 ? 18.454 20.455 -18.323 1.00 90.00 473 ASN A CA 1
ATOM 3780 C C . ASN A 1 473 ? 16.921 20.329 -18.233 1.00 90.00 473 ASN A C 1
ATOM 3782 O O . ASN A 1 473 ? 16.222 21.079 -18.911 1.00 90.00 473 ASN A O 1
ATOM 3786 N N . ARG A 1 474 ? 16.390 19.357 -17.479 1.00 91.00 474 ARG A N 1
ATOM 3787 C CA . ARG A 1 474 ? 14.950 19.031 -17.444 1.00 91.00 474 ARG A CA 1
ATOM 3788 C C . ARG A 1 474 ? 14.349 18.935 -16.041 1.00 91.00 474 ARG A C 1
ATOM 3790 O O . ARG A 1 474 ? 13.133 18.807 -15.917 1.00 91.00 474 ARG A O 1
ATOM 3797 N N . LYS A 1 475 ? 15.160 19.007 -14.986 1.00 92.06 475 LYS A N 1
ATOM 3798 C CA . LYS A 1 475 ? 14.658 19.021 -13.611 1.00 92.06 475 LYS A CA 1
ATOM 3799 C C . LYS A 1 475 ? 13.786 20.252 -13.351 1.00 92.06 475 LYS A C 1
ATOM 3801 O O . LYS A 1 475 ? 13.998 21.329 -13.908 1.00 92.06 475 LYS A O 1
ATOM 3806 N N . TYR A 1 476 ? 12.804 20.094 -12.470 1.00 92.88 476 TYR A N 1
ATOM 3807 C CA . TYR A 1 476 ? 11.911 21.182 -12.091 1.00 92.88 476 TYR A CA 1
ATOM 3808 C C . TYR A 1 476 ? 12.642 22.229 -11.239 1.00 92.88 476 TYR A C 1
ATOM 3810 O O . TYR A 1 476 ? 13.199 21.910 -10.188 1.00 92.88 476 TYR A O 1
ATOM 3818 N N . TYR A 1 477 ? 12.582 23.492 -11.665 1.00 91.44 477 TYR A N 1
ATOM 3819 C CA . TYR A 1 477 ? 13.033 24.636 -10.878 1.00 91.44 477 TYR A CA 1
ATOM 3820 C C . TYR A 1 477 ? 11.822 25.432 -10.388 1.00 91.44 477 TYR A C 1
ATOM 3822 O O . TYR A 1 477 ? 11.075 25.967 -11.213 1.00 91.44 477 TYR A O 1
ATOM 3830 N N . PRO A 1 478 ? 11.611 25.561 -9.067 1.00 95.06 478 PRO A N 1
ATOM 3831 C CA . PRO A 1 478 ? 10.571 26.435 -8.561 1.00 95.06 478 PRO A CA 1
ATOM 3832 C C . PRO A 1 478 ? 10.941 27.891 -8.859 1.00 95.06 478 PRO A C 1
ATOM 3834 O O . PRO A 1 478 ? 12.068 28.327 -8.628 1.00 95.06 478 PRO A O 1
ATOM 3837 N N . TYR A 1 479 ? 9.970 28.663 -9.326 1.00 94.50 479 TYR A N 1
ATOM 3838 C CA . TYR A 1 479 ? 10.092 30.106 -9.495 1.00 94.50 479 TYR A CA 1
ATOM 3839 C C . TYR A 1 479 ? 8.888 30.799 -8.864 1.00 94.50 479 TYR A C 1
ATOM 3841 O O . TYR A 1 479 ? 7.814 30.218 -8.702 1.00 94.50 479 TYR A O 1
ATOM 3849 N N . SER A 1 480 ? 9.062 32.064 -8.485 1.00 95.81 480 SER A N 1
ATOM 3850 C CA . SER A 1 480 ? 7.937 32.866 -8.015 1.00 95.81 480 SER A CA 1
ATOM 3851 C C . SER A 1 480 ? 7.006 33.161 -9.189 1.00 95.81 480 SER A C 1
ATOM 3853 O O . SER A 1 480 ? 7.384 33.864 -10.123 1.00 95.81 480 SER A O 1
ATOM 3855 N N . THR A 1 481 ? 5.768 32.675 -9.121 1.00 95.75 481 THR A N 1
ATOM 3856 C CA . THR A 1 481 ? 4.693 33.042 -10.060 1.00 95.75 481 THR A CA 1
ATOM 3857 C C . THR A 1 481 ? 4.131 34.439 -9.784 1.00 95.75 481 THR A C 1
ATOM 3859 O O . THR A 1 481 ? 3.288 34.942 -10.527 1.00 95.75 481 THR A O 1
ATOM 3862 N N . THR A 1 482 ? 4.593 35.095 -8.714 1.00 95.25 482 THR A N 1
ATOM 3863 C CA . THR A 1 482 ? 4.187 36.454 -8.365 1.00 95.25 482 THR A CA 1
ATOM 3864 C C . THR A 1 482 ? 5.144 37.473 -8.972 1.00 95.25 482 THR A C 1
ATOM 3866 O O . THR A 1 482 ? 6.363 37.373 -8.831 1.00 95.25 482 THR A O 1
ATOM 3869 N N . ARG A 1 483 ? 4.583 38.499 -9.623 1.00 92.75 483 ARG A N 1
ATOM 3870 C CA . ARG A 1 483 ? 5.349 39.689 -10.012 1.00 92.75 483 ARG A CA 1
ATOM 3871 C C . ARG A 1 483 ? 5.810 40.450 -8.769 1.00 92.75 483 ARG A C 1
ATOM 3873 O O . ARG A 1 483 ? 5.144 40.409 -7.731 1.00 92.75 483 ARG A O 1
ATOM 3880 N N . GLN A 1 484 ? 6.904 41.200 -8.890 1.00 93.00 484 GLN A N 1
ATOM 3881 C CA . GLN A 1 484 ? 7.310 42.146 -7.850 1.00 93.00 484 GLN A CA 1
ATOM 3882 C C . GLN A 1 484 ? 6.143 43.096 -7.537 1.00 93.00 484 GLN A C 1
ATOM 3884 O O . GLN A 1 484 ? 5.586 43.728 -8.433 1.00 93.00 484 GLN A O 1
ATOM 3889 N N . LYS A 1 485 ? 5.732 43.150 -6.264 1.00 94.00 485 LYS A N 1
ATOM 3890 C CA . LYS A 1 485 ? 4.586 43.967 -5.826 1.00 94.00 485 LYS A CA 1
ATOM 3891 C C . LYS A 1 485 ? 4.915 45.459 -5.784 1.00 94.00 485 LYS A C 1
ATOM 3893 O O . LYS A 1 485 ? 4.035 46.280 -6.009 1.00 94.00 485 LYS A O 1
ATOM 3898 N N . LEU A 1 486 ? 6.169 45.790 -5.483 1.00 92.56 486 LEU A N 1
ATOM 3899 C CA . LEU A 1 486 ? 6.682 47.153 -5.453 1.00 92.56 486 LEU A CA 1
ATOM 3900 C C . LEU A 1 486 ? 7.514 47.383 -6.714 1.00 92.56 486 LEU A C 1
ATOM 3902 O O . LEU A 1 486 ? 8.495 46.678 -6.940 1.00 92.56 486 LEU A O 1
ATOM 3906 N N . SER A 1 487 ? 7.123 48.362 -7.528 1.00 89.62 487 SER A N 1
ATOM 3907 C CA . SER A 1 487 ? 7.955 48.851 -8.625 1.00 89.62 487 SER A CA 1
ATOM 3908 C C . SER A 1 487 ? 8.975 49.842 -8.074 1.00 89.62 487 SER A C 1
ATOM 3910 O O . SER A 1 487 ? 8.594 50.846 -7.468 1.00 89.62 487 SER A O 1
ATOM 3912 N N . LEU A 1 488 ? 10.262 49.580 -8.294 1.00 91.56 488 LEU A N 1
ATOM 3913 C CA . LEU A 1 488 ? 11.324 50.536 -7.987 1.00 91.56 488 LEU A CA 1
ATOM 3914 C C . LEU A 1 488 ? 11.155 51.781 -8.870 1.00 91.56 488 LEU A C 1
ATOM 3916 O O . LEU A 1 488 ? 10.865 51.670 -10.064 1.00 91.56 488 LEU A O 1
ATOM 3920 N N . TRP A 1 489 ? 11.318 52.968 -8.285 1.00 91.75 489 TRP A N 1
ATOM 3921 C CA . TRP A 1 489 ? 11.347 54.208 -9.056 1.00 91.75 489 TRP A CA 1
ATOM 3922 C C . TRP A 1 489 ? 12.553 54.180 -10.004 1.00 91.75 489 TRP A C 1
ATOM 3924 O O . TRP A 1 489 ? 13.681 53.987 -9.558 1.00 91.75 489 TRP A O 1
ATOM 3934 N N . ASN A 1 490 ? 12.312 54.352 -11.307 1.00 89.75 490 ASN A N 1
ATOM 3935 C CA . ASN A 1 490 ? 13.366 54.428 -12.315 1.00 89.75 490 ASN A CA 1
ATOM 3936 C C . ASN A 1 490 ? 13.734 55.908 -12.548 1.00 89.75 490 ASN A C 1
ATOM 3938 O O . ASN A 1 490 ? 12.932 56.622 -13.166 1.00 89.75 490 ASN A O 1
ATOM 3942 N N . PRO A 1 491 ? 14.883 56.404 -12.048 1.00 88.38 491 PRO A N 1
ATOM 3943 C CA . PRO A 1 491 ? 15.268 57.800 -12.217 1.00 88.38 491 PRO A CA 1
ATOM 3944 C C . PRO A 1 491 ? 15.483 58.121 -13.699 1.00 88.38 491 PRO A C 1
ATOM 3946 O O . PRO A 1 491 ? 16.355 57.554 -14.353 1.00 88.38 491 PRO A O 1
ATOM 3949 N N . LYS A 1 492 ? 14.710 59.070 -14.235 1.00 85.44 492 LYS A N 1
ATOM 3950 C CA . LYS A 1 492 ? 15.027 59.706 -15.519 1.00 85.44 492 LYS A CA 1
ATOM 3951 C C . LYS A 1 492 ? 15.904 60.919 -15.238 1.00 85.44 492 LYS A C 1
ATOM 3953 O O . LYS A 1 492 ? 15.429 61.887 -14.648 1.00 85.44 492 LYS A O 1
ATOM 3958 N N . PHE A 1 493 ? 17.163 60.875 -15.657 1.00 81.12 493 PHE A N 1
ATOM 3959 C CA . PHE A 1 493 ? 18.010 62.062 -15.673 1.00 81.12 493 PHE A CA 1
ATOM 3960 C C . PHE A 1 493 ? 17.577 62.948 -16.843 1.00 81.12 493 PHE A C 1
ATOM 3962 O O . PHE A 1 493 ? 17.449 62.472 -17.970 1.00 81.12 493 PHE A O 1
ATOM 3969 N N . LYS A 1 494 ? 17.298 64.225 -16.573 1.00 75.75 494 LYS A N 1
ATOM 3970 C CA . LYS A 1 494 ? 17.159 65.239 -17.618 1.00 75.75 494 LYS A CA 1
ATOM 3971 C C . LYS A 1 494 ? 18.521 65.913 -17.745 1.00 75.75 494 LYS A C 1
ATOM 3973 O O . LYS A 1 494 ? 18.974 66.504 -16.770 1.00 75.75 494 LYS A O 1
ATOM 3978 N N . GLU A 1 495 ? 19.169 65.778 -18.897 1.00 73.25 495 GLU A N 1
ATOM 3979 C CA . GLU A 1 495 ? 20.371 66.556 -19.214 1.00 73.25 495 GLU A CA 1
ATOM 3980 C C . GLU A 1 495 ? 19.995 68.048 -19.209 1.00 73.25 495 GLU A C 1
ATOM 3982 O O . GLU A 1 495 ? 19.004 68.442 -19.836 1.00 73.25 495 GLU A O 1
ATOM 3987 N N . THR A 1 496 ? 20.712 68.841 -18.409 1.00 63.75 496 THR A N 1
ATOM 3988 C CA . THR A 1 496 ? 20.596 70.309 -18.321 1.00 63.75 496 THR A CA 1
ATOM 3989 C C . THR A 1 496 ? 21.561 71.000 -19.253 1.00 63.75 496 THR A C 1
ATOM 3991 O O . THR A 1 496 ? 22.722 70.532 -19.297 1.00 63.75 496 THR A O 1
#

InterPro domains:
  IPR001012 UBX domain [PF00789] (264-339)
  IPR001012 UBX domain [PS50033] (262-339)
  IPR001012 UBX domain [SM00166] (259-340)
  IPR007763 NADH dehydrogenase [ubiquinone] 1 alpha subcomplex subunit 12 [PF05071] (393-491)
  IPR012989 SEP domain [PF08059] (145-215)
  IPR012989 SEP domain [PS51399] (140-205)
  IPR012989 SEP domain [SM00553] (139-227)
  IPR029071 Ubiquitin-like domain superfamily [SSF54236] (210-338)
  IPR036241 NSFL1 cofactor p47, SEP domain superfamily [G3DSA:3.30.420.210] (141-201)
  IPR036241 NSFL1 cofactor p47, SEP domain superfamily [SSF102848] (140-225)

Organism: Onchocerca volvulus (NCBI:txid6282)